Protein 7AWV (pdb70)

Secondary structure (DSSP, 8-state):
--EEEEEE----GGG-SHHHHHHHHHHHHHHHSTT-EEEEEETTTSPPPPP-TTT--TTTS-GGG--HHHHHHHHHHHHHHHHHHH-SEEEEEEE-BTTB--HHHHHHHHHH--BTTTB-TTT--BSS-S-EEEEEEE-SS--STTSTTTT--SSTTHHHHHHTTTT--EEEEEE--TTGGGSTT-GGGHHHHHHHHHHHHHHHHHTT--/-EEEEE---SGGG-SHHHHHHHHHHHHHHHSTT--EEEEETTTSPPPPP-TTT--STTS-TTS--HHHHHHHHHHHHHHHHHHH-SEEEEEEE-BTTB--HHHHHHHHHH--BTTTB-TTT--BSS-S-EEEEEEE-SS--STTSTTTT---STTTHHHHHGGGT---EEEEE--TTGGGSTT-GGGHHHHHHHHHHHHHHHH--

Foldseek 3Di:
DAEEEQEEADLCVVLDLLVVLSVLLVVLSCVLVVVYDYDYYYCNVPFDDAQDPLQPPLQVDDPVPHDPNVNVLLVVLQVLLVSLQPHQEYEYEFEQDQLATPPSVVRSLVSPPHDPRLAPVPVLAAPRANHAAEYEYEYQADQDPPDPNPPSRHHPVVVCVSSVSNNHHYDYLYQYNSNLVVDPPSVVCVVVNVVSSVVSSVVSNCPSHD/DEEQEAQDLCPPLDLQNVLSVLLVVLCCVVPPPDDYDYHYCNVPFDDAQDPLQPPLQVDDPVPHHPNVVVLLVVLQVLLVSLQPAQEYEYEFEQDQLATPPSVVRSLRSPQHDPRLAPVPVLHAPNANHHAEYEYEELADQDPPDPNPPSRHHVVPVCVSCVSNNDHYDYLYQYNCNQVVDPPSVVCVVVNVVSSVVSSVVSNVD

Radius of gyration: 21.66 Å; Cα contacts (8 Å, |Δi|>4): 838; chains: 2; bounding box: 55×54×45 Å

Solvent-accessible surface area: 18657 Å² total; per-residue (Å²): 179,28,23,0,0,15,0,3,0,3,22,26,17,151,75,8,30,2,76,62,2,0,55,89,0,2,56,40,0,90,86,42,48,113,122,15,74,50,43,104,37,29,1,0,48,74,32,19,84,12,35,36,40,38,13,3,88,9,28,112,36,80,77,110,127,46,111,108,76,3,53,58,9,35,56,32,8,85,81,0,2,67,19,0,118,96,2,60,5,1,0,0,0,2,7,24,48,32,24,0,10,5,4,5,0,2,0,1,0,21,6,0,31,2,34,43,46,0,2,50,45,166,104,129,43,74,74,0,22,248,63,34,1,0,0,1,4,11,31,12,17,14,15,18,129,78,46,126,84,97,51,47,14,14,2,42,61,3,0,45,40,3,0,50,77,0,19,4,137,19,87,56,22,41,1,37,16,33,96,3,84,116,43,121,54,37,115,142,44,34,86,102,9,144,94,17,89,39,40,3,37,122,40,0,69,118,57,62,107,186,50,0,0,17,0,3,0,3,24,30,14,154,77,10,33,2,79,63,1,0,53,94,6,17,60,39,17,114,71,66,89,102,160,28,98,64,41,109,42,30,1,0,45,76,32,20,87,11,35,38,39,31,13,3,73,10,25,110,34,79,77,102,132,44,104,113,84,1,53,60,8,33,55,42,8,79,91,0,0,69,16,0,107,105,4,85,8,1,4,1,0,2,7,25,47,37,40,1,10,7,4,5,0,1,0,5,0,20,7,0,30,3,35,43,23,0,11,46,44,163,102,166,45,74,80,0,22,250,63,55,6,2,0,0,3,11,31,18,20,14,17,17,131,73,48,124,90,100,50,43,11,11,2,44,59,3,0,46,41,3,0,47,85,0,24,6,146,18,94,56,19,44,1,31,8,31,98,1,76,117,48,112,56,77,103,129,38,46,85,87,9,158,100,12,80,57,29,4,36,146,35,3,74,128,126

Sequence (415 aa):
MAHLLHIDSSISGPASVSRPLTARAAANWKAAHPDGTVTYRDLGASPLPHINTASALAGVTPAAERRPEQSAAWAVSELVVEEVREATTIILGLPLYNYGPPSSVKAWVDYLIAPGLSLDAHTRAPLLGRRELLVLATRGGGFGPGTPREGWDHAQPWLPHGLAMTGLEPEEFITTELTLAPVTPGMEHLVPLAKESRAAAERAIDQRWVTHLLHIDSSISGPASVSRPLTARAAANWKAAHPDGTVTYRDLGASPLPHINTASALAGVTPAAERRPEQSAAWAVSELVVEEVREATTIILGLPLYNYGPPSSVKAWVDYLIAPGLSLDAHTRAPLLGRRELLVLATRGGGFGPGTPREGWDHAQPWLPHGLAMTGLEPEFITTELTLAPVTPGMEHLVPLAKESRAAAERAIDQR

InterPro domains:
  IPR003680 Flavodoxin-like fold [PF02525] (3-170)
  IPR023048 NADH:quinone oxidoreductase, FMN-dependent [MF_01216] (2-213)
  IPR029039 Flavoprotein-like superfamily [G3DSA:3.40.50.360] (2-206)
  IPR029039 Flavoprotein-like superfamily [SSF52218] (1-170)
  IPR050104 FMN-dependent NADH:quinone oxidoreductase, azoreductase type 1 [PTHR43741] (1-178)

Structure (mmCIF, N/CA/C/O backbone):
data_7AWV
#
_entry.id   7AWV
#
_cell.length_a   140.652
_cell.length_b   140.652
_cell.length_c   40.568
_cell.angle_alpha   90.000
_cell.angle_beta   90.000
_cell.angle_gamma   120.000
#
_symmetry.space_group_name_H-M   'P 62'
#
loop_
_entity.id
_entity.type
_entity.pdbx_description
1 polymer 'FMN-dependent NADH-azoreductase'
2 non-polymer 'FLAVIN MONONUCLEOTIDE'
3 non-polymer 'ISOPROPYL ALCOHOL'
4 non-polymer DI(HYDROXYETHYL)ETHER
5 water water
#
loop_
_atom_site.group_PDB
_atom_site.id
_atom_site.type_symbol
_atom_site.label_atom_id
_atom_site.label_alt_id
_atom_site.label_comp_id
_atom_site.label_asym_id
_atom_site.label_entity_id
_atom_site.label_seq_id
_atom_site.pdbx_PDB_ins_code
_atom_site.Cartn_x
_atom_site.Cartn_y
_atom_site.Cartn_z
_atom_site.occupancy
_atom_site.B_iso_or_equiv
_atom_site.auth_seq_id
_atom_site.auth_comp_id
_atom_site.auth_asym_id
_atom_site.auth_atom_id
_atom_site.pdbx_PDB_model_num
ATOM 1 N N . MET A 1 1 ? -60.942 -47.557 1.059 1.000 72.340 1 MET A N 1
ATOM 2 C CA . MET A 1 1 ? -60.673 -49.031 1.302 1.000 73.873 1 MET A CA 1
ATOM 3 C C . MET A 1 1 ? -59.146 -49.266 1.330 1.000 64.906 1 MET A C 1
ATOM 4 O O . MET A 1 1 ? -58.408 -48.513 0.645 1.000 63.680 1 MET A O 1
ATOM 20 N N . ALA A 1 2 ? -58.694 -50.241 2.132 1.000 57.665 2 ALA A N 1
ATOM 21 C CA . ALA A 1 2 ? -57.273 -50.486 2.481 1.000 51.288 2 ALA A CA 1
ATOM 22 C C . ALA A 1 2 ? -56.480 -50.799 1.212 1.000 46.997 2 ALA A C 1
ATOM 23 O O . ALA A 1 2 ? -56.908 -51.666 0.421 1.000 44.842 2 ALA A O 1
ATOM 30 N N . HIS A 1 3 ? -55.405 -50.042 0.975 1.000 43.130 3 HIS A N 1
ATOM 31 C CA . HIS A 1 3 ? -54.590 -50.194 -0.251 1.000 40.433 3 HIS A CA 1
ATOM 32 C C . HIS A 1 3 ? -53.150 -49.802 0.054 1.000 39.002 3 HIS A C 1
ATOM 33 O O . HIS A 1 3 ? -52.914 -48.758 0.690 1.000 35.636 3 HIS A O 1
ATOM 48 N N . LEU A 1 4 ? -52.231 -50.648 -0.412 1.000 38.016 4 LEU A N 1
ATOM 49 C CA . LEU A 1 4 ? -50.783 -50.517 -0.152 1.000 36.351 4 LEU A CA 1
ATOM 50 C C . LEU A 1 4 ? -50.099 -50.081 -1.437 1.000 34.952 4 LEU A C 1
ATOM 51 O O . LEU A 1 4 ? -50.316 -50.723 -2.492 1.000 36.123 4 LEU A O 1
ATOM 67 N N . LEU A 1 5 ? -49.336 -49.010 -1.334 1.000 34.768 5 LEU A N 1
ATOM 68 C CA . LEU A 1 5 ? -48.310 -48.657 -2.346 1.000 35.434 5 LEU A CA 1
ATOM 69 C C . LEU A 1 5 ? -46.957 -49.115 -1.788 1.000 33.480 5 LEU A C 1
ATOM 70 O O . LEU A 1 5 ? -46.546 -48.584 -0.745 1.000 32.395 5 LEU A O 1
ATOM 86 N N . HIS A 1 6 ? -46.339 -50.105 -2.436 1.000 32.696 6 HIS A N 1
ATOM 87 C CA . HIS A 1 6 ? -45.029 -50.687 -2.046 1.000 31.394 6 HIS A CA 1
ATOM 88 C C . HIS A 1 6 ? -44.030 -50.161 -3.064 1.000 30.574 6 HIS A C 1
ATOM 89 O O . HIS A 1 6 ? -44.172 -50.495 -4.260 1.000 29.932 6 HIS A O 1
ATOM 104 N N . ILE A 1 7 ? -43.099 -49.324 -2.599 1.000 29.386 7 ILE A N 1
ATOM 105 C CA . ILE A 1 7 ? -42.069 -48.719 -3.490 1.000 30.666 7 ILE A CA 1
ATOM 106 C C . ILE A 1 7 ? -40.676 -49.188 -3.070 1.000 29.134 7 ILE A C 1
ATOM 107 O O . ILE A 1 7 ? -40.269 -48.993 -1.955 1.000 28.839 7 ILE A O 1
ATOM 123 N N . ASP A 1 8 ? -39.930 -49.706 -4.013 1.000 29.255 8 ASP A N 1
ATOM 124 C CA . ASP A 1 8 ? -38.517 -50.053 -3.783 1.000 30.227 8 ASP A CA 1
ATOM 125 C C . ASP A 1 8 ? -37.693 -49.004 -4.542 1.000 29.522 8 ASP A C 1
ATOM 126 O O . ASP A 1 8 ? -38.109 -48.612 -5.649 1.000 31.265 8 ASP A O 1
ATOM 135 N N . SER A 1 9 ? -36.550 -48.626 -4.001 1.000 28.414 9 SER A N 1
ATOM 136 C CA . SER A 1 9 ? -35.554 -47.802 -4.738 1.000 29.185 9 SER A CA 1
ATOM 137 C C . SER A 1 9 ? -34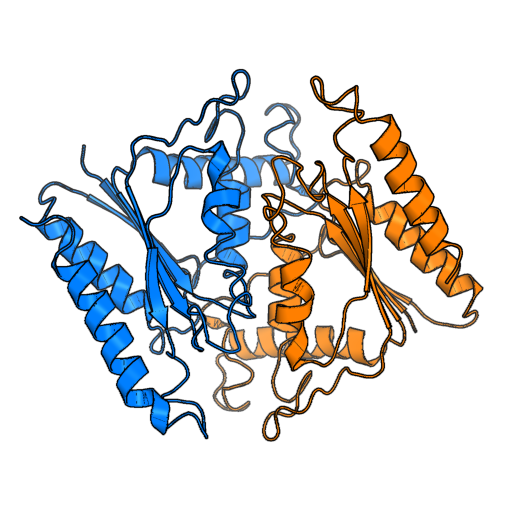.134 -48.365 -4.663 1.000 28.592 9 SER A C 1
ATOM 138 O O . SER A 1 9 ? -33.292 -47.733 -5.258 1.000 31.670 9 SER A O 1
ATOM 146 N N . SER A 1 10 ? -33.882 -49.541 -4.071 1.000 28.779 10 SER A N 1
ATOM 147 C CA . SER A 1 10 ? -32.522 -50.152 -4.021 1.000 28.429 10 SER A CA 1
ATOM 148 C C . SER A 1 10 ? -32.030 -50.447 -5.431 1.000 29.326 10 SER A C 1
ATOM 149 O O . SER A 1 10 ? -32.859 -50.850 -6.239 1.000 27.804 10 SER A O 1
ATOM 157 N N . ILE A 1 11 ? -30.749 -50.195 -5.706 1.000 29.109 11 ILE A N 1
ATOM 158 C CA . ILE A 1 11 ? -30.069 -50.621 -6.956 1.000 30.921 11 ILE A CA 1
ATOM 159 C C . ILE A 1 11 ? -29.110 -51.801 -6.664 1.000 31.904 11 ILE A C 1
ATOM 160 O O . ILE A 1 11 ? -28.350 -52.176 -7.569 1.000 33.234 11 ILE A O 1
ATOM 176 N N . SER A 1 12 ? -29.118 -52.363 -5.453 1.000 32.544 12 SER A N 1
ATOM 177 C CA . SER A 1 12 ? -28.223 -53.469 -5.002 1.000 32.455 12 SER A CA 1
ATOM 178 C C . SER A 1 12 ? -28.660 -54.867 -5.484 1.000 32.144 12 SER A C 1
ATOM 179 O O . SER A 1 12 ? -27.863 -55.820 -5.304 1.000 32.190 12 SER A O 1
ATOM 187 N N . GLY A 1 13 ? -29.844 -55.056 -6.064 1.000 32.340 13 GLY A N 1
ATOM 188 C CA . GLY A 1 13 ? -30.284 -56.407 -6.494 1.000 32.746 13 GLY A CA 1
ATOM 189 C C . GLY A 1 13 ? -30.288 -57.414 -5.340 1.000 34.578 13 GLY A C 1
ATOM 190 O O . GLY A 1 13 ? -30.783 -57.061 -4.254 1.000 34.437 13 GLY A O 1
ATOM 194 N N . PRO A 1 14 ? -29.700 -58.650 -5.494 1.000 37.109 14 PRO A N 1
ATOM 195 C CA . PRO A 1 14 ? -29.620 -59.628 -4.411 1.000 36.233 14 PRO A CA 1
ATOM 196 C C . PRO A 1 14 ? -28.907 -59.171 -3.133 1.000 35.848 14 PRO A C 1
ATOM 197 O O . PRO A 1 14 ? -29.200 -59.726 -2.105 1.000 35.158 14 PRO A O 1
ATOM 208 N N . ALA A 1 15 ? -28.001 -58.182 -3.213 1.000 37.201 15 ALA A N 1
ATOM 209 C CA . ALA A 1 15 ? -27.310 -57.627 -2.024 1.000 36.995 15 ALA A CA 1
ATOM 210 C C . ALA A 1 15 ? -28.181 -56.607 -1.284 1.000 34.409 15 ALA A C 1
ATOM 211 O O . ALA A 1 15 ? -27.735 -56.191 -0.187 1.000 33.004 15 ALA A O 1
ATOM 218 N N . SER A 1 16 ? -29.381 -56.243 -1.774 1.000 34.173 16 SER A N 1
ATOM 219 C CA . SER A 1 16 ? -30.199 -55.174 -1.126 1.000 32.213 16 SER A CA 1
ATOM 220 C C . SER A 1 16 ? -30.583 -55.565 0.305 1.000 31.312 16 SER A C 1
ATOM 221 O O . SER A 1 16 ? -31.043 -56.708 0.498 1.000 30.300 16 SER A O 1
ATOM 229 N N . VAL A 1 17 ? -30.405 -54.648 1.256 1.000 28.919 17 VAL A N 1
ATOM 230 C CA . VAL A 1 17 ? -30.963 -54.761 2.643 1.000 28.555 17 VAL A CA 1
ATOM 231 C C . VAL A 1 17 ? -32.403 -54.217 2.655 1.000 27.939 17 VAL A C 1
ATOM 232 O O . VAL A 1 17 ? -33.233 -54.749 3.400 1.000 29.715 17 VAL A O 1
ATOM 245 N N . SER A 1 18 ? -32.739 -53.210 1.856 1.000 28.751 18 SER A N 1
ATOM 246 C CA . SER A 1 18 ? -34.066 -52.524 1.950 1.000 27.871 18 SER A CA 1
ATOM 247 C C . SER A 1 18 ? -35.114 -53.394 1.273 1.000 28.782 18 SER A C 1
ATOM 248 O O . SER A 1 18 ? -36.257 -53.328 1.746 1.000 30.274 18 SER A O 1
ATOM 256 N N . ARG A 1 19 ? -34.786 -54.126 0.203 1.000 28.327 19 ARG A N 1
ATOM 257 C CA . ARG A 1 19 ? -35.813 -54.913 -0.547 1.000 30.772 19 ARG A CA 1
ATOM 258 C C . ARG A 1 19 ? -36.445 -55.983 0.345 1.000 32.374 19 ARG A C 1
ATOM 259 O O . ARG A 1 19 ? -37.677 -56.030 0.421 1.000 34.880 19 ARG A O 1
ATOM 280 N N . PRO A 1 20 ? -35.667 -56.840 1.059 1.000 35.607 20 PRO A N 1
ATOM 281 C CA . PRO A 1 20 ? -36.253 -57.799 1.997 1.000 34.681 20 PRO A CA 1
ATOM 282 C C . PRO A 1 20 ? -37.096 -57.121 3.085 1.000 33.534 20 PRO A C 1
ATOM 283 O O . PRO A 1 20 ? -38.068 -57.738 3.491 1.000 31.846 20 PRO A O 1
ATOM 294 N N . LEU A 1 21 ? -36.693 -55.939 3.548 1.000 32.052 21 LEU A N 1
ATOM 295 C CA . LEU A 1 21 ? -37.402 -55.245 4.651 1.000 32.629 21 LEU A CA 1
ATOM 296 C C . LEU A 1 21 ? -38.764 -54.741 4.136 1.000 32.554 21 LEU A C 1
ATOM 297 O O . LEU A 1 21 ? -39.766 -54.901 4.875 1.000 33.082 21 LEU A O 1
ATOM 313 N N . THR A 1 22 ? -38.844 -54.229 2.911 1.000 31.191 22 THR A N 1
ATOM 314 C CA . THR A 1 22 ? -40.109 -53.699 2.359 1.000 32.780 22 THR A CA 1
ATOM 315 C C . THR A 1 22 ? -41.001 -54.888 1.974 1.000 34.612 22 THR A C 1
ATOM 316 O O . THR A 1 22 ? -42.205 -54.744 2.210 1.000 35.025 22 THR A O 1
ATOM 327 N N . ALA A 1 23 ? -40.444 -56.019 1.455 1.000 34.438 23 ALA A N 1
ATOM 328 C CA . ALA A 1 23 ? -41.231 -57.242 1.185 1.000 32.985 23 ALA A CA 1
ATOM 329 C C . ALA A 1 23 ? -41.804 -57.761 2.519 1.000 31.624 23 ALA A C 1
ATOM 330 O O . ALA A 1 23 ? -42.965 -58.139 2.574 1.000 30.256 23 ALA A O 1
ATOM 337 N N . ARG A 1 24 ? -41.025 -57.713 3.582 1.000 30.888 24 ARG A N 1
ATOM 338 C CA . ARG A 1 24 ? -41.486 -58.191 4.908 1.000 31.414 24 ARG A CA 1
ATOM 339 C C . ARG A 1 24 ? -42.654 -57.318 5.336 1.000 30.998 24 ARG A C 1
ATOM 340 O O . ARG A 1 24 ? -43.693 -57.876 5.669 1.000 33.234 24 ARG A O 1
ATOM 361 N N . ALA A 1 25 ? -42.477 -55.997 5.300 1.000 31.475 25 ALA A N 1
ATOM 362 C CA . ALA A 1 25 ? -43.499 -55.002 5.710 1.000 31.050 25 ALA A CA 1
ATOM 363 C C . ALA A 1 25 ? -44.765 -55.181 4.883 1.000 30.106 25 ALA A C 1
ATOM 364 O O . ALA A 1 25 ? -45.843 -55.173 5.462 1.000 31.868 25 ALA A O 1
ATOM 371 N N . ALA A 1 26 ? -44.627 -55.355 3.584 1.000 29.192 26 ALA A N 1
ATOM 372 C CA . ALA A 1 26 ? -45.763 -55.505 2.660 1.000 30.094 26 ALA A CA 1
ATOM 373 C C . ALA A 1 26 ? -46.540 -56.780 3.032 1.000 31.851 26 ALA A C 1
ATOM 374 O O . ALA A 1 26 ? -47.764 -56.678 3.082 1.000 31.451 26 ALA A O 1
ATOM 381 N N . ALA A 1 27 ? -45.868 -57.913 3.303 1.000 31.200 27 ALA A N 1
ATOM 382 C CA . ALA A 1 27 ? -46.561 -59.179 3.666 1.000 33.187 27 ALA A CA 1
ATOM 383 C C . ALA A 1 27 ? -47.185 -59.022 5.057 1.000 34.166 27 ALA A C 1
ATOM 384 O O . ALA A 1 27 ? -48.375 -59.403 5.180 1.000 35.342 27 ALA A O 1
ATOM 391 N N . ASN A 1 28 ? -46.494 -58.386 6.014 1.000 34.347 28 ASN A N 1
ATOM 392 C CA . ASN A 1 28 ? -47.080 -58.061 7.345 1.000 36.088 28 ASN A CA 1
ATOM 393 C C . ASN A 1 28 ? -48.330 -57.181 7.188 1.000 37.821 28 ASN A C 1
ATOM 394 O O . ASN A 1 28 ? -49.367 -57.472 7.904 1.000 38.068 28 ASN A O 1
ATOM 405 N N . TRP A 1 29 ? -48.278 -56.213 6.267 1.000 36.234 29 TRP A N 1
ATOM 406 C CA . TRP A 1 29 ? -49.422 -55.314 5.998 1.000 37.239 29 TRP A CA 1
ATOM 407 C C . TRP A 1 29 ? -50.564 -56.144 5.408 1.000 38.530 29 TRP A C 1
ATOM 408 O O . TRP A 1 29 ? -51.673 -55.989 5.928 1.000 40.980 29 TRP A O 1
ATOM 429 N N . LYS A 1 30 ? -50.305 -56.971 4.387 1.000 38.627 30 LYS A N 1
ATOM 430 C CA . LYS A 1 30 ? -51.359 -57.761 3.695 1.000 41.954 30 LYS A CA 1
ATOM 431 C C . LYS A 1 30 ? -52.072 -58.639 4.733 1.000 42.448 30 LYS A C 1
ATOM 432 O O . LYS A 1 30 ? -53.330 -58.663 4.719 1.000 44.563 30 LYS A O 1
ATOM 451 N N . ALA A 1 31 ? -51.339 -59.202 5.688 1.000 41.147 31 ALA A N 1
ATOM 452 C CA . ALA A 1 31 ? -51.923 -60.046 6.767 1.000 41.985 31 ALA A CA 1
ATOM 453 C C . ALA A 1 31 ? -52.780 -59.224 7.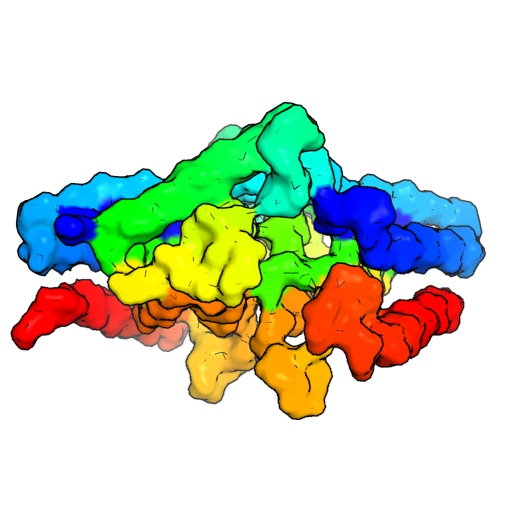749 1.000 42.809 31 ALA A C 1
ATOM 454 O O . ALA A 1 31 ? -53.744 -59.770 8.296 1.000 42.562 31 ALA A O 1
ATOM 461 N N . ALA A 1 32 ? -52.388 -57.986 8.057 1.000 42.808 32 ALA A N 1
ATOM 462 C CA . ALA A 1 32 ? -53.178 -57.085 8.925 1.000 43.669 32 ALA A CA 1
ATOM 463 C C . ALA A 1 32 ? -54.332 -56.436 8.141 1.000 43.795 32 ALA A C 1
ATOM 464 O O . ALA A 1 32 ? -55.183 -55.896 8.787 1.000 49.064 32 ALA A O 1
ATOM 471 N N . HIS A 1 33 ? -54.330 -56.448 6.814 1.000 43.208 33 HIS A N 1
ATOM 472 C CA . HIS A 1 33 ? -55.354 -55.826 5.928 1.000 43.502 33 HIS A CA 1
ATOM 473 C C . HIS A 1 33 ? -55.752 -56.866 4.874 1.000 44.247 33 HIS A C 1
ATOM 474 O O . HIS A 1 33 ? -55.345 -56.785 3.712 1.000 40.975 33 HIS A O 1
ATOM 489 N N . PRO A 1 34 ? -56.520 -57.907 5.273 1.000 47.738 34 PRO A N 1
ATOM 490 C CA . PRO A 1 34 ? -56.751 -59.072 4.415 1.000 49.619 34 PRO A CA 1
ATOM 491 C C . PRO A 1 34 ? -57.612 -58.809 3.164 1.000 49.693 34 PRO A C 1
ATOM 492 O O . PRO A 1 34 ? -57.472 -59.542 2.225 1.000 50.315 34 PRO A O 1
ATOM 503 N N . ASP A 1 35 ? -58.397 -57.746 3.091 1.000 49.147 35 ASP A N 1
ATOM 504 C CA . ASP A 1 35 ? -59.029 -57.405 1.784 1.000 51.842 35 ASP A CA 1
ATOM 505 C C . ASP A 1 35 ? -58.192 -56.410 0.997 1.000 51.734 35 ASP A C 1
ATOM 506 O O . ASP A 1 35 ? -58.604 -56.090 -0.134 1.000 54.454 35 ASP A O 1
ATOM 515 N N . GLY A 1 36 ? -57.028 -56.013 1.519 1.000 48.626 36 GLY A N 1
ATOM 516 C CA . GLY A 1 36 ? -56.177 -54.987 0.924 1.000 46.717 36 GLY A CA 1
ATOM 517 C C . GLY A 1 36 ? -55.528 -55.503 -0.333 1.000 46.067 36 GLY A C 1
ATOM 518 O O . GLY A 1 36 ? -55.029 -56.647 -0.306 1.000 45.855 36 GLY A O 1
ATOM 522 N N . THR A 1 37 ? -55.559 -54.693 -1.393 1.000 44.418 37 THR A N 1
ATOM 523 C CA . THR A 1 37 ? -54.813 -54.924 -2.644 1.000 43.337 37 THR A CA 1
ATOM 524 C C . THR A 1 37 ? -53.512 -54.134 -2.553 1.000 41.335 37 THR A C 1
ATOM 525 O O . THR A 1 37 ? -53.359 -53.317 -1.600 1.000 40.482 37 THR A O 1
ATOM 536 N N . VAL A 1 38 ? -52.606 -54.364 -3.501 1.000 39.161 38 VAL A N 1
ATOM 537 C CA . VAL A 1 38 ? -51.232 -53.798 -3.480 1.000 37.112 38 VAL A CA 1
ATOM 538 C C . VAL A 1 38 ? -50.850 -53.315 -4.875 1.000 36.707 38 VAL A C 1
ATOM 539 O O . VAL A 1 38 ? -51.044 -54.082 -5.825 1.000 39.517 38 VAL A O 1
ATOM 552 N N . THR A 1 39 ? -50.266 -52.122 -4.961 1.000 33.839 39 THR A N 1
ATOM 553 C CA . THR A 1 39 ? -49.589 -51.633 -6.175 1.000 34.436 39 THR A CA 1
ATOM 554 C C . THR A 1 39 ? -48.094 -51.644 -5.869 1.000 34.307 39 THR A C 1
ATOM 555 O O . THR A 1 39 ? -47.707 -51.214 -4.762 1.000 34.353 39 THR A O 1
ATOM 566 N N . TYR A 1 40 ? -47.276 -52.112 -6.796 1.000 34.808 40 TYR A N 1
ATOM 567 C CA . TYR A 1 40 ? -45.798 -52.203 -6.621 1.000 33.222 40 TYR A CA 1
ATOM 568 C C . TYR A 1 40 ? -45.107 -51.243 -7.595 1.000 33.585 40 TYR A C 1
ATOM 569 O O . TYR A 1 40 ? -45.499 -51.194 -8.750 1.000 35.933 40 TYR A O 1
ATOM 587 N N . ARG A 1 41 ? -44.103 -50.518 -7.115 1.000 32.286 41 ARG A N 1
ATOM 588 C CA . ARG A 1 41 ? -43.227 -49.653 -7.938 1.000 33.701 41 ARG A CA 1
ATOM 589 C C . ARG A 1 41 ? -41.775 -49.915 -7.535 1.000 32.217 41 ARG A C 1
ATOM 590 O O . ARG A 1 41 ? -41.453 -49.843 -6.332 1.000 30.990 41 ARG A O 1
ATOM 611 N N . ASP A 1 42 ? -40.927 -50.213 -8.518 1.000 33.358 42 ASP A N 1
ATOM 612 C CA . ASP A 1 42 ? -39.464 -50.435 -8.326 1.000 32.116 42 ASP A CA 1
ATOM 613 C C . ASP A 1 42 ? -38.757 -49.318 -9.066 1.000 32.242 42 ASP A C 1
ATOM 614 O O . ASP A 1 42 ? -38.568 -49.449 -10.285 1.000 33.367 42 ASP A O 1
ATOM 623 N N . LEU A 1 43 ? -38.481 -48.215 -8.361 1.000 32.090 43 LEU A N 1
ATOM 624 C CA . LEU A 1 43 ? -37.669 -47.082 -8.888 1.000 32.315 43 LEU A CA 1
ATOM 625 C C . LEU A 1 43 ? -36.187 -47.482 -9.086 1.000 31.548 43 LEU A C 1
ATOM 626 O O . LEU A 1 43 ? -35.519 -46.849 -9.922 1.000 31.885 43 LEU A O 1
ATOM 642 N N . GLY A 1 44 ? -35.717 -48.489 -8.373 1.000 29.705 44 GLY A N 1
ATOM 643 C CA . GLY A 1 44 ? -34.401 -49.144 -8.555 1.000 32.630 44 GLY A CA 1
ATOM 644 C C . GLY A 1 44 ? -34.213 -49.684 -9.950 1.000 33.165 44 GLY A C 1
ATOM 645 O O . GLY A 1 44 ? -33.346 -49.184 -10.669 1.000 34.524 44 GLY A O 1
ATOM 649 N N . ALA A 1 45 ? -35.104 -50.568 -10.368 1.000 33.380 45 ALA A N 1
ATOM 650 C CA . ALA A 1 45 ? -35.054 -51.240 -11.683 1.000 34.465 45 ALA A CA 1
ATOM 651 C C . ALA A 1 45 ? -35.495 -50.280 -12.764 1.000 36.041 45 ALA A C 1
ATOM 652 O O . ALA A 1 45 ? -34.963 -50.352 -13.872 1.000 35.854 45 ALA A O 1
ATOM 659 N N . SER A 1 46 ? -36.558 -49.524 -12.487 1.000 36.805 46 SER A N 1
ATOM 660 C CA . SER A 1 46 ? -37.299 -48.775 -13.523 1.000 37.884 46 SER A CA 1
ATOM 661 C C . SER A 1 46 ? -37.492 -47.349 -13.054 1.000 37.995 46 SER A C 1
ATOM 662 O O . SER A 1 46 ? -38.638 -46.917 -12.946 1.000 41.575 46 SER A O 1
ATOM 670 N N . PRO A 1 47 ? -36.398 -46.568 -12.808 1.000 37.527 47 PRO A N 1
ATOM 671 C CA . PRO A 1 47 ? -36.521 -45.192 -12.342 1.000 36.818 47 PRO A CA 1
ATOM 672 C C . PRO A 1 47 ? -37.322 -44.360 -13.346 1.000 37.039 47 PRO A C 1
ATOM 673 O O . PRO A 1 47 ? -37.168 -44.569 -14.552 1.000 37.938 47 PRO A O 1
ATOM 684 N N . LEU A 1 48 ? -38.054 -43.391 -12.824 1.000 37.464 48 LEU A N 1
ATOM 685 C CA . LEU A 1 48 ? -38.711 -42.349 -13.637 1.000 40.205 48 LEU A CA 1
ATOM 686 C C . LEU A 1 48 ? -37.621 -41.375 -14.072 1.000 42.848 48 LEU A C 1
ATOM 687 O O . LEU A 1 48 ? -36.744 -41.038 -13.274 1.000 42.948 48 LEU A O 1
ATOM 703 N N . PRO A 1 49 ? -37.665 -40.912 -15.342 1.000 46.474 49 PRO A N 1
ATOM 704 C CA . PRO A 1 49 ? -36.620 -40.066 -15.906 1.000 47.508 49 PRO A CA 1
ATOM 705 C C . PRO A 1 49 ? -36.569 -38.709 -15.207 1.000 47.006 49 PRO A C 1
ATOM 706 O O . PRO A 1 49 ? -37.572 -38.266 -14.673 1.000 47.293 49 PRO A O 1
ATOM 717 N N . HIS A 1 50 ? -35.377 -38.122 -15.200 1.000 47.439 50 HIS A N 1
ATOM 718 C CA . HIS A 1 50 ? -35.137 -36.763 -14.653 1.000 48.003 50 HIS A CA 1
ATOM 719 C C . HIS A 1 50 ? -36.106 -35.793 -15.330 1.000 47.482 50 HIS A C 1
ATOM 720 O O . HIS A 1 50 ? -36.317 -35.922 -16.576 1.000 45.959 50 HIS A O 1
ATOM 735 N N . ILE A 1 51 ? -36.712 -34.896 -14.555 1.000 46.678 51 ILE A N 1
ATOM 736 C CA . ILE A 1 51 ? -37.400 -33.730 -15.169 1.000 50.272 51 ILE A CA 1
ATOM 737 C C . ILE A 1 51 ? -36.300 -32.869 -15.794 1.000 51.797 51 ILE A C 1
ATOM 738 O O . ILE A 1 51 ? -35.346 -32.552 -15.056 1.000 50.839 51 ILE A O 1
ATOM 754 N N . ASN A 1 52 ? -36.446 -32.530 -17.084 1.000 53.618 52 ASN A N 1
ATOM 755 C CA . ASN A 1 52 ? -35.460 -31.736 -17.873 1.000 54.602 52 ASN A CA 1
ATOM 756 C C . ASN A 1 52 ? -36.041 -30.359 -18.251 1.000 56.395 52 ASN A C 1
ATOM 757 O O . ASN A 1 52 ? -37.224 -30.104 -17.987 1.000 55.500 52 ASN A O 1
ATOM 768 N N . THR A 1 53 ? -35.243 -29.502 -18.890 1.000 58.186 53 THR A N 1
ATOM 769 C CA . THR A 1 53 ? -35.665 -28.128 -19.256 1.000 59.030 53 THR A CA 1
ATOM 770 C C . THR A 1 53 ? -36.919 -28.188 -20.138 1.000 60.047 53 THR A C 1
ATOM 771 O O . THR A 1 53 ? -37.874 -27.439 -19.847 1.000 60.686 53 THR A O 1
ATOM 782 N N . ALA A 1 54 ? -36.926 -29.060 -21.145 1.000 60.455 54 ALA A N 1
ATOM 783 C CA . ALA A 1 54 ? -38.062 -29.226 -22.080 1.000 62.909 54 ALA A CA 1
ATOM 784 C C . ALA A 1 54 ? -39.345 -29.644 -21.341 1.000 62.100 54 ALA A C 1
ATOM 785 O O . ALA A 1 54 ? -40.389 -29.238 -21.823 1.000 64.320 54 ALA A O 1
ATOM 792 N N . SER A 1 55 ? -39.287 -30.429 -20.258 1.000 59.779 55 SER A N 1
ATOM 793 C CA . SER A 1 55 ? -40.462 -31.111 -19.647 1.000 58.737 55 SER A CA 1
ATOM 794 C C . SER A 1 55 ? -40.888 -30.477 -18.309 1.000 57.809 55 SER A C 1
ATOM 795 O O . SER A 1 55 ? -41.993 -30.866 -17.761 1.000 57.409 55 SER A O 1
ATOM 803 N N . ALA A 1 56 ? -40.093 -29.555 -17.771 1.000 57.628 56 ALA A N 1
ATOM 804 C CA . ALA A 1 56 ? -40.347 -28.926 -16.453 1.000 57.193 56 ALA A CA 1
ATOM 805 C C . ALA A 1 56 ? -41.507 -27.927 -16.529 1.000 58.237 56 ALA A C 1
ATOM 806 O O . ALA A 1 56 ? -41.927 -27.575 -17.638 1.000 58.605 56 ALA A O 1
ATOM 813 N N . LEU A 1 57 ? -41.987 -27.492 -15.360 1.000 58.842 57 LEU A N 1
ATOM 814 C CA . LEU A 1 57 ? -43.022 -26.446 -15.165 1.000 61.103 57 LEU A CA 1
ATOM 815 C C . LEU A 1 57 ? -44.346 -26.805 -15.896 1.000 61.567 57 LEU A C 1
ATOM 816 O O . LEU A 1 57 ? -44.964 -25.949 -16.561 1.000 62.564 57 LEU A O 1
ATOM 832 N N . ALA A 1 58 ? -44.751 -28.062 -15.845 1.000 59.196 58 ALA A N 1
ATOM 833 C CA . ALA A 1 58 ? -46.012 -28.523 -16.458 1.000 59.488 58 ALA A CA 1
ATOM 834 C C . ALA A 1 58 ? -47.178 -27.963 -15.632 1.000 61.616 58 ALA A C 1
ATOM 835 O O . ALA A 1 58 ? -48.159 -27.535 -16.237 1.000 61.726 58 ALA A O 1
ATOM 842 N N . GLY A 1 59 ? -47.019 -27.950 -14.304 1.000 62.408 59 GLY A N 1
ATOM 843 C CA . GLY A 1 59 ? -48.025 -27.563 -13.306 1.000 63.595 59 GLY A CA 1
ATOM 844 C C . GLY A 1 59 ? -48.443 -26.123 -13.411 1.000 67.851 59 GLY A C 1
ATOM 845 O O . GLY A 1 59 ? -49.563 -25.835 -12.968 1.000 73.165 59 GLY A O 1
ATOM 849 N N . VAL A 1 60 ? -47.602 -25.236 -13.956 1.000 68.701 60 VAL A N 1
ATOM 850 C CA . VAL A 1 60 ? -47.924 -23.780 -14.092 1.000 69.572 60 VAL A CA 1
ATOM 851 C C . VAL A 1 60 ? -48.416 -23.455 -15.509 1.000 69.464 60 VAL A C 1
ATOM 852 O O . VAL A 1 60 ? -49.082 -22.415 -15.648 1.000 74.861 60 VAL A O 1
ATOM 865 N N . THR A 1 61 ? -48.103 -24.263 -16.520 1.000 67.163 61 THR A N 1
ATOM 866 C CA . THR A 1 61 ? -48.491 -24.046 -17.942 1.000 68.237 61 THR A CA 1
ATOM 867 C C . THR A 1 61 ? -49.854 -24.710 -18.156 1.000 68.007 61 THR A C 1
ATOM 868 O O . THR A 1 61 ? -50.033 -25.890 -17.830 1.000 65.529 61 THR A O 1
ATOM 879 N N . PRO A 1 62 ? -50.901 -24.007 -18.651 1.000 68.674 62 PRO A N 1
ATOM 880 C CA . PRO A 1 62 ? -52.167 -24.680 -18.939 1.000 67.520 62 PRO A CA 1
ATOM 881 C C . PRO A 1 62 ? -51.995 -25.787 -19.986 1.000 65.293 62 PRO A C 1
ATOM 882 O O . PRO A 1 62 ? -51.164 -25.663 -20.873 1.000 64.742 62 PRO A O 1
ATOM 893 N N . ALA A 1 63 ? -52.814 -26.827 -19.848 1.000 63.808 63 ALA A N 1
ATOM 894 C CA . ALA A 1 63 ? -52.799 -28.092 -20.631 1.000 63.528 63 ALA A CA 1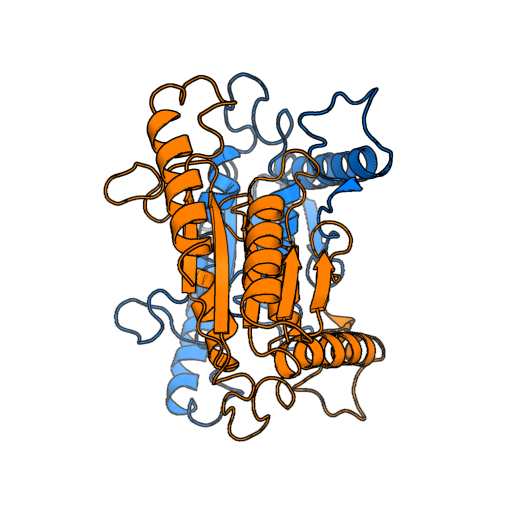
ATOM 895 C C . ALA A 1 63 ? -52.711 -27.818 -22.133 1.000 64.722 63 ALA A C 1
ATOM 896 O O . ALA A 1 63 ? -51.932 -28.469 -22.843 1.000 64.670 63 ALA A O 1
ATOM 903 N N . ALA A 1 64 ? -53.504 -26.861 -22.579 1.000 68.115 64 ALA A N 1
ATOM 904 C CA . ALA A 1 64 ? -53.680 -26.522 -24.003 1.000 71.038 64 ALA A CA 1
ATOM 905 C C . ALA A 1 64 ? -52.363 -26.000 -24.606 1.000 72.532 64 ALA A C 1
ATOM 906 O O . ALA A 1 64 ? -52.213 -26.167 -25.816 1.000 73.628 64 ALA A O 1
ATOM 913 N N . GLU A 1 65 ? -51.432 -25.446 -23.811 1.000 73.151 65 GLU A N 1
ATOM 914 C CA . GLU A 1 65 ? -50.223 -24.726 -24.322 1.000 75.477 65 GLU A CA 1
ATOM 915 C C . GLU A 1 65 ? -48.941 -25.338 -23.755 1.000 72.625 65 GLU A C 1
ATOM 916 O O . GLU A 1 65 ? -47.913 -24.687 -23.828 1.000 72.968 65 GLU A O 1
ATOM 928 N N . ARG A 1 66 ? -48.984 -26.597 -23.313 1.000 71.038 66 ARG A N 1
ATOM 929 C CA . ARG A 1 66 ? -47.787 -27.366 -22.881 1.000 66.596 66 ARG A CA 1
ATOM 930 C C . ARG A 1 66 ? -47.049 -27.892 -24.110 1.000 67.571 66 ARG A C 1
ATOM 931 O O . ARG A 1 66 ? -47.700 -28.318 -25.069 1.000 66.756 66 ARG A O 1
ATOM 952 N N . ARG A 1 67 ? -45.715 -27.942 -24.035 1.000 69.601 67 ARG A N 1
ATOM 953 C CA . ARG A 1 67 ? -44.861 -28.667 -25.013 1.000 69.189 67 ARG A CA 1
ATOM 954 C C . ARG A 1 67 ? -45.153 -30.163 -24.888 1.000 66.465 67 ARG A C 1
ATOM 955 O O . ARG A 1 67 ? -45.527 -30.620 -23.818 1.000 62.702 67 ARG A O 1
ATOM 976 N N . PRO A 1 68 ? -44.988 -30.987 -25.948 1.000 67.936 68 PRO A N 1
ATOM 977 C CA . PRO A 1 68 ? -45.155 -32.446 -25.837 1.000 67.978 68 PRO A CA 1
ATOM 978 C C . PRO A 1 68 ? -44.348 -33.187 -24.756 1.000 65.213 68 PRO A C 1
ATOM 979 O O . PRO A 1 68 ? -44.757 -34.251 -24.394 1.000 63.499 68 PRO A O 1
ATOM 990 N N . GLU A 1 69 ? -43.260 -32.603 -24.265 1.000 65.493 69 GLU A N 1
ATOM 991 C CA . GLU A 1 69 ? -42.412 -33.141 -23.171 1.000 62.943 69 GLU A CA 1
ATOM 992 C C . GLU A 1 69 ? -43.043 -32.773 -21.829 1.000 60.654 69 GLU A C 1
ATOM 993 O O . GLU A 1 69 ? -43.016 -33.620 -20.929 1.000 59.606 69 GLU A O 1
ATOM 1005 N N . GLN A 1 70 ? -43.568 -31.560 -21.686 1.000 59.764 70 GLN A N 1
ATOM 1006 C CA . GLN A 1 70 ? -44.225 -31.115 -20.431 1.000 59.115 70 GLN A CA 1
ATOM 1007 C C . GLN A 1 70 ? -45.497 -31.938 -20.225 1.000 58.454 70 GLN A C 1
ATOM 1008 O O . GLN A 1 70 ? -45.830 -32.270 -19.082 1.000 57.122 70 GLN A O 1
ATOM 1022 N N . SER A 1 71 ? -46.197 -32.267 -21.297 1.000 61.936 71 SER A N 1
ATOM 1023 C CA . SER A 1 71 ? -47.464 -33.033 -21.194 1.000 63.550 71 SER A CA 1
ATOM 1024 C C . SER A 1 71 ? -47.098 -34.476 -20.795 1.000 60.336 71 SER A C 1
ATOM 1025 O O . SER A 1 71 ? -47.749 -35.005 -19.842 1.000 58.368 71 SER A O 1
ATOM 1033 N N . ALA A 1 72 ? -46.039 -35.047 -21.387 1.000 58.035 72 ALA A N 1
ATOM 1034 C CA . ALA A 1 72 ? -45.477 -36.362 -20.959 1.000 55.365 72 ALA A CA 1
ATOM 1035 C C . ALA A 1 72 ? -45.146 -36.354 -19.456 1.000 52.296 72 ALA A C 1
ATOM 1036 O O . ALA A 1 72 ? -45.510 -37.301 -18.765 1.000 56.083 72 ALA A O 1
ATOM 1043 N N . ALA A 1 73 ? -44.493 -35.319 -18.965 1.000 50.813 73 ALA A N 1
ATOM 1044 C CA . ALA A 1 73 ? -44.106 -35.192 -17.542 1.000 49.093 73 ALA A CA 1
ATOM 1045 C C . ALA A 1 73 ? -45.352 -35.084 -16.680 1.000 47.957 73 ALA A C 1
ATOM 1046 O O . ALA A 1 73 ? -45.361 -35.655 -15.593 1.000 44.882 73 ALA A O 1
ATOM 1053 N N . TRP A 1 74 ? -46.327 -34.293 -17.135 1.000 50.818 74 TRP A N 1
ATOM 1054 C CA . TRP A 1 74 ? -47.610 -34.142 -16.425 1.000 50.704 74 TRP A CA 1
ATOM 1055 C C . TRP A 1 74 ?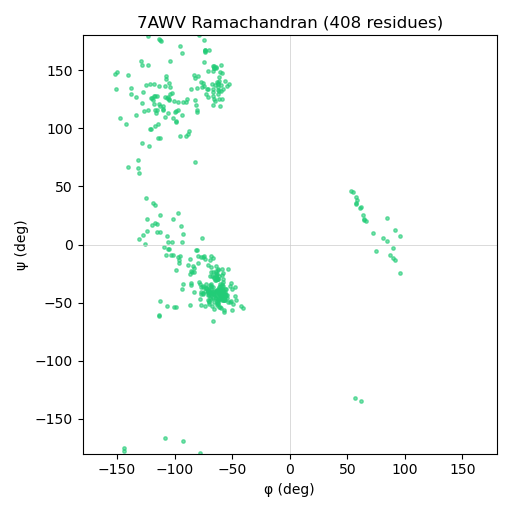 -48.279 -35.513 -16.309 1.000 49.279 74 TRP A C 1
ATOM 1056 O O . TRP A 1 74 ? -48.709 -35.832 -15.180 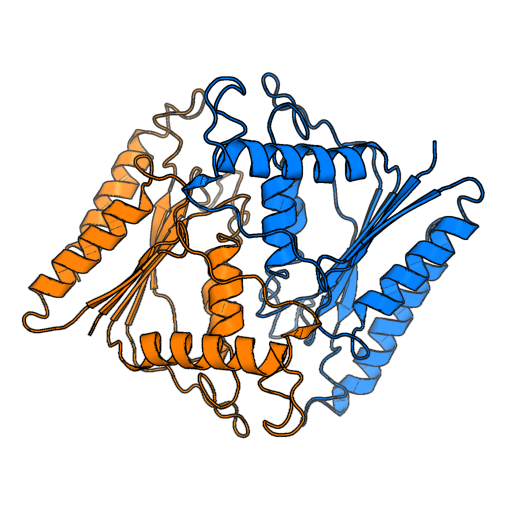1.000 48.631 74 TRP A O 1
ATOM 1077 N N . ALA A 1 75 ? -48.324 -36.307 -17.390 1.000 50.235 75 ALA A N 1
ATOM 1078 C CA . ALA A 1 75 ? -48.921 -37.677 -17.377 1.000 49.091 75 ALA A CA 1
ATOM 1079 C C . ALA A 1 75 ? -48.220 -38.511 -16.294 1.000 48.525 75 ALA A C 1
ATOM 1080 O O . ALA A 1 75 ? -48.933 -39.165 -15.515 1.000 48.333 75 ALA A O 1
ATOM 1087 N N . VAL A 1 76 ? -46.890 -38.388 -16.163 1.000 49.514 76 VAL A N 1
ATOM 1088 C CA . VAL A 1 76 ? -46.100 -39.115 -15.123 1.000 47.687 76 VAL A CA 1
ATOM 1089 C C . VAL A 1 76 ? -46.545 -38.613 -13.741 1.000 46.781 76 VAL A C 1
ATOM 1090 O O . VAL A 1 76 ? -46.774 -39.478 -12.874 1.000 44.209 76 VAL A O 1
ATOM 1103 N N . SER A 1 77 ? -46.677 -37.292 -13.527 1.000 46.391 77 SER A N 1
ATOM 1104 C CA . SER A 1 77 ? -47.185 -36.720 -12.239 1.000 45.963 77 SER A CA 1
ATOM 1105 C C . SER A 1 77 ? -48.599 -37.247 -11.884 1.000 46.046 77 SER A C 1
ATOM 1106 O O . SER A 1 77 ? -48.808 -37.609 -10.708 1.000 44.664 77 SER A O 1
ATOM 1114 N N . GLU A 1 78 ? -49.524 -37.281 -12.851 1.000 47.045 78 GLU A N 1
ATOM 1115 C CA . GLU A 1 78 ? -50.918 -37.813 -12.676 1.000 47.326 78 GLU A CA 1
ATOM 1116 C C . GLU A 1 78 ? -50.850 -39.279 -12.195 1.000 46.243 78 GLU A C 1
ATOM 1117 O O . GLU A 1 78 ? -51.588 -39.653 -11.256 1.000 43.918 78 GLU A O 1
ATOM 1129 N N . LEU A 1 79 ? -49.941 -40.070 -12.760 1.000 45.075 79 LEU A N 1
ATOM 1130 C CA . LEU A 1 79 ? -49.786 -41.506 -12.408 1.000 44.759 79 LEU A CA 1
ATOM 1131 C C . LEU A 1 79 ? -49.204 -41.629 -10.993 1.000 42.924 79 LEU A C 1
ATOM 1132 O O . LEU A 1 79 ? -49.786 -42.340 -10.206 1.000 42.296 79 LEU A O 1
ATOM 1148 N N . VAL A 1 80 ? -48.097 -40.954 -10.661 1.000 41.935 80 VAL A N 1
ATOM 1149 C CA . VAL A 1 80 ? -47.437 -41.186 -9.339 1.000 39.160 80 VAL A CA 1
ATOM 1150 C C . VAL A 1 80 ? -48.351 -40.640 -8.242 1.000 39.602 80 VAL A C 1
ATOM 1151 O O . VAL A 1 80 ? -48.371 -41.307 -7.189 1.000 40.365 80 VAL A O 1
ATOM 1164 N N . VAL A 1 81 ? -49.077 -39.519 -8.451 1.000 40.419 81 VAL A N 1
ATOM 1165 C CA . VAL A 1 81 ? -49.966 -38.946 -7.384 1.000 42.167 81 VAL A CA 1
ATOM 1166 C C . VAL A 1 81 ? -51.166 -39.869 -7.167 1.000 43.223 81 VAL A C 1
ATOM 1167 O O . VAL A 1 81 ? -51.534 -40.070 -5.988 1.000 41.815 81 VAL A O 1
ATOM 1180 N N . GLU A 1 82 ? -51.762 -40.358 -8.257 1.000 46.814 82 GLU A N 1
ATOM 1181 C CA . GLU A 1 82 ? -52.917 -41.315 -8.246 1.000 49.287 82 GLU A CA 1
ATOM 1182 C C . GLU A 1 82 ? -52.565 -42.508 -7.361 1.000 46.004 82 GLU A C 1
ATOM 1183 O O . GLU A 1 82 ? -53.355 -42.819 -6.458 1.000 45.662 82 GLU A O 1
ATOM 1195 N N . GLU A 1 83 ? -51.383 -43.096 -7.580 1.000 43.784 83 GLU A N 1
ATOM 1196 C CA . GLU A 1 83 ? -50.904 -44.271 -6.812 1.000 41.732 83 GLU A CA 1
ATOM 1197 C C . GLU A 1 83 ? -50.917 -43.966 -5.313 1.000 40.924 83 GLU A C 1
ATOM 1198 O O . GLU A 1 83 ? -51.408 -44.839 -4.531 1.000 41.394 83 GLU A O 1
ATOM 1210 N N . VAL A 1 84 ? -50.459 -42.777 -4.920 1.000 40.423 84 VAL A N 1
ATOM 1211 C CA . VAL A 1 84 ? -50.446 -42.373 -3.485 1.000 41.155 84 VAL A CA 1
ATOM 1212 C C . VAL A 1 84 ? -51.882 -42.067 -3.020 1.000 43.730 84 VAL A C 1
ATOM 1213 O O . VAL A 1 84 ? -52.222 -42.408 -1.846 1.000 43.251 84 VAL A O 1
ATOM 1226 N N . ARG A 1 85 ? -52.720 -41.460 -3.870 1.000 46.143 85 ARG A N 1
ATOM 1227 C CA . ARG A 1 85 ? -54.103 -41.081 -3.461 1.000 48.191 85 ARG A CA 1
ATOM 1228 C C . ARG A 1 85 ? -54.896 -42.362 -3.149 1.000 47.377 85 ARG A C 1
ATOM 1229 O O . ARG A 1 85 ? -55.524 -42.405 -2.083 1.000 45.483 85 ARG A O 1
ATOM 1250 N N . GLU A 1 86 ? -54.768 -43.382 -3.994 1.000 46.681 86 GLU A N 1
ATOM 1251 C CA . GLU A 1 86 ? -55.422 -44.703 -3.833 1.000 46.578 86 GLU A CA 1
ATOM 1252 C C . GLU A 1 86 ? -54.956 -45.389 -2.554 1.000 43.694 86 GLU A C 1
ATOM 1253 O O . GLU A 1 86 ? -55.713 -46.170 -2.037 1.000 44.088 86 GLU A O 1
ATOM 1265 N N . ALA A 1 87 ? -53.765 -45.112 -2.053 1.000 41.294 87 ALA A N 1
ATOM 1266 C CA . ALA A 1 87 ? -53.188 -45.835 -0.903 1.000 38.697 87 ALA A CA 1
ATOM 1267 C C . ALA A 1 87 ? -53.709 -45.273 0.420 1.000 39.276 87 ALA A C 1
ATOM 1268 O O . ALA A 1 87 ? -53.848 -44.046 0.541 1.000 41.551 87 ALA A O 1
ATOM 1275 N N . THR A 1 88 ? -53.926 -46.152 1.396 1.000 38.609 88 THR A N 1
ATOM 1276 C CA . THR A 1 88 ? -54.017 -45.849 2.844 1.000 38.939 88 THR A CA 1
ATOM 1277 C C . THR A 1 88 ? -52.655 -46.010 3.509 1.000 37.891 88 THR A C 1
ATOM 1278 O O . THR A 1 88 ? -52.410 -45.288 4.472 1.000 38.800 88 THR A O 1
ATOM 1289 N N . THR A 1 89 ? -51.829 -46.964 3.051 1.000 37.438 89 THR A N 1
ATOM 1290 C CA . THR A 1 89 ? -50.440 -47.154 3.529 1.000 36.916 89 THR A CA 1
ATOM 1291 C C . THR A 1 89 ? -49.478 -47.121 2.349 1.000 35.671 89 THR A C 1
ATOM 1292 O O . THR A 1 89 ? -49.739 -47.736 1.345 1.000 34.151 89 THR A O 1
ATOM 1303 N N . ILE A 1 90 ? -48.361 -46.441 2.535 1.000 36.869 90 ILE A N 1
ATOM 1304 C CA . ILE A 1 90 ? -47.226 -46.376 1.576 1.000 37.174 90 ILE A CA 1
ATOM 1305 C C . ILE A 1 90 ? -45.996 -46.919 2.314 1.000 36.000 90 ILE A C 1
ATOM 1306 O O . ILE A 1 90 ? -45.674 -46.423 3.434 1.000 36.302 90 ILE A O 1
ATOM 1322 N N . ILE A 1 91 ? -45.332 -47.902 1.734 1.000 34.211 91 ILE A N 1
ATOM 1323 C CA . ILE A 1 91 ? -44.064 -48.468 2.262 1.000 32.258 91 ILE A CA 1
ATOM 1324 C C . ILE A 1 91 ? -43.025 -48.137 1.198 1.000 31.165 91 ILE A C 1
ATOM 1325 O O . ILE A 1 91 ? -43.172 -48.606 0.040 1.000 31.461 91 ILE A O 1
ATOM 1341 N N . LEU A 1 92 ? -42.051 -47.305 1.574 1.000 30.456 92 LEU A N 1
ATOM 1342 C CA . LEU A 1 92 ? -40.918 -46.894 0.701 1.000 31.555 92 LEU A CA 1
ATOM 1343 C C . LEU A 1 92 ? -39.590 -47.407 1.267 1.000 29.788 92 LEU A C 1
ATOM 1344 O O . LEU A 1 92 ? -39.272 -47.111 2.433 1.000 30.566 92 LEU A O 1
ATOM 1360 N N . GLY A 1 93 ? -38.816 -48.087 0.447 1.000 30.974 93 GLY A N 1
ATOM 1361 C CA . GLY A 1 93 ? -37.405 -48.419 0.750 1.000 31.975 93 GLY A CA 1
ATOM 1362 C C . GLY A 1 93 ? -36.510 -47.235 0.419 1.000 31.982 93 GLY A C 1
ATOM 1363 O O . GLY A 1 93 ? -36.606 -46.703 -0.737 1.000 30.319 93 GLY A O 1
ATOM 1367 N N . LEU A 1 94 ? -35.730 -46.779 1.400 1.000 32.730 94 LEU A N 1
ATOM 1368 C CA . LEU A 1 94 ? -34.883 -45.562 1.236 1.000 33.154 94 LEU A CA 1
ATOM 1369 C C . LEU A 1 94 ? -33.449 -45.863 1.630 1.000 32.333 94 LEU A C 1
ATOM 1370 O O . LEU A 1 94 ? -33.004 -45.583 2.753 1.000 32.057 94 LEU A O 1
ATOM 1386 N N . PRO A 1 95 ? -32.661 -46.355 0.664 1.000 31.482 95 PRO A N 1
ATOM 1387 C CA . PRO A 1 95 ? -31.201 -46.400 0.840 1.000 32.241 95 PRO A CA 1
ATOM 1388 C C . PRO A 1 95 ? -30.535 -45.016 0.912 1.000 33.617 95 PRO A C 1
ATOM 1389 O O . PRO A 1 95 ? -31.088 -44.052 0.360 1.000 33.220 95 PRO A O 1
ATOM 1400 N N . LEU A 1 96 ? -29.386 -44.936 1.591 1.000 32.310 96 LEU A N 1
ATOM 1401 C CA . LEU A 1 96 ? -28.499 -43.749 1.584 1.000 32.337 96 LEU A CA 1
ATOM 1402 C C . LEU A 1 96 ? -27.366 -44.008 0.600 1.000 32.519 96 LEU A C 1
ATOM 1403 O O . LEU A 1 96 ? -26.480 -44.774 0.931 1.000 34.741 96 LEU A O 1
ATOM 1419 N N . TYR A 1 97 ? -27.391 -43.382 -0.570 1.000 33.258 97 TYR A N 1
ATOM 1420 C CA . TYR A 1 97 ? -26.350 -43.496 -1.614 1.000 33.851 97 TYR A CA 1
ATOM 1421 C C . TYR A 1 97 ? -25.670 -42.140 -1.758 1.000 34.989 97 TYR A C 1
ATOM 1422 O O . TYR A 1 97 ? -26.345 -41.141 -2.065 1.000 34.343 97 TYR A O 1
ATOM 1440 N N . ASN A 1 98 ? -24.356 -42.111 -1.539 1.000 36.446 98 ASN A N 1
ATOM 1441 C CA . ASN A 1 98 ? -23.535 -40.875 -1.624 1.000 37.569 98 ASN A CA 1
ATOM 1442 C C . ASN A 1 98 ? -24.168 -39.790 -0.730 1.000 37.761 98 ASN A C 1
ATOM 1443 O O . ASN A 1 98 ? -24.270 -38.652 -1.160 1.000 38.560 98 ASN A O 1
ATOM 1454 N N . TYR A 1 99 ? -24.532 -40.190 0.497 1.000 37.496 99 TYR A N 1
ATOM 1455 C CA . TYR A 1 99 ? -24.951 -39.371 1.654 1.000 37.712 99 TYR A CA 1
ATOM 1456 C C . TYR A 1 99 ? -26.268 -38.648 1.345 1.000 39.063 99 TYR A C 1
ATOM 1457 O O . TYR A 1 99 ? -26.576 -37.684 2.046 1.000 39.875 99 TYR A O 1
ATOM 1475 N N . GLY A 1 100 ? -27.045 -39.142 0.381 1.000 37.649 100 GLY A N 1
ATOM 1476 C CA . GLY A 1 100 ? -28.347 -38.576 0.015 1.000 37.582 100 GLY A CA 1
ATOM 1477 C C . GLY A 1 100 ? -29.292 -39.701 -0.363 1.000 37.534 100 GLY A C 1
ATOM 1478 O O . GLY A 1 100 ? -28.882 -40.867 -0.350 1.000 35.711 100 GLY A O 1
ATOM 1482 N N . PRO A 1 101 ? -30.528 -39.360 -0.782 1.000 36.959 101 PRO A N 1
ATOM 1483 C CA . PRO A 1 101 ? -31.479 -40.342 -1.266 1.000 34.936 101 PRO A CA 1
ATOM 1484 C C . PRO A 1 101 ? -31.052 -40.805 -2.646 1.000 33.660 101 PRO A C 1
ATOM 1485 O O . PRO A 1 101 ? -30.196 -40.181 -3.277 1.000 33.542 101 PRO A O 1
ATOM 1496 N N . PRO A 1 102 ? -31.624 -41.913 -3.149 1.000 32.602 102 PRO A N 1
ATOM 1497 C CA . PRO A 1 102 ? -31.408 -42.302 -4.523 1.000 33.520 102 PRO A CA 1
ATOM 1498 C C . PRO A 1 102 ? -31.935 -41.194 -5.431 1.000 34.672 102 PRO A C 1
ATOM 1499 O O . PRO A 1 102 ? -33.012 -40.648 -5.155 1.000 37.191 102 PRO A O 1
ATOM 1510 N N . SER A 1 103 ? -31.209 -40.920 -6.510 1.000 34.171 103 SER A N 1
ATOM 1511 C CA . SER A 1 103 ? -31.629 -39.926 -7.518 1.000 35.872 103 SER A CA 1
ATOM 1512 C C . SER A 1 103 ? -33.080 -40.212 -7.934 1.000 34.777 103 SER A C 1
ATOM 1513 O O . SER A 1 103 ? -33.873 -39.262 -8.101 1.000 36.981 103 SER A O 1
ATOM 1521 N N . SER A 1 104 ? -33.446 -41.481 -8.046 1.000 33.031 104 SER A N 1
ATOM 1522 C CA . SER A 1 104 ? -34.785 -41.965 -8.511 1.000 32.257 104 SER A CA 1
ATOM 1523 C C . SER A 1 104 ? -35.879 -41.454 -7.590 1.000 31.872 104 SER A C 1
ATOM 1524 O O . SER A 1 104 ? -36.942 -41.060 -8.106 1.000 35.695 104 SER A O 1
ATOM 1532 N N . VAL A 1 105 ? -35.627 -41.489 -6.283 1.000 31.084 105 VAL A N 1
ATOM 1533 C CA . VAL A 1 105 ? -36.558 -41.004 -5.232 1.000 31.131 105 VAL A CA 1
ATOM 1534 C C . VAL A 1 105 ? -36.626 -39.478 -5.302 1.000 32.811 105 VAL A C 1
ATOM 1535 O O . VAL A 1 105 ? -37.754 -38.936 -5.148 1.000 32.885 105 VAL A O 1
ATOM 1548 N N . LYS A 1 106 ? -35.513 -38.788 -5.546 1.000 32.789 106 LYS A N 1
ATOM 1549 C CA . LYS A 1 106 ? -35.578 -37.320 -5.650 1.000 33.803 106 LYS A CA 1
ATOM 1550 C C . LYS A 1 106 ? -36.513 -36.961 -6.825 1.000 35.292 106 LYS A C 1
ATOM 1551 O O . LYS A 1 106 ? -37.367 -36.121 -6.606 1.000 36.736 106 LYS A O 1
ATOM 1570 N N . ALA A 1 107 ? -36.361 -37.584 -8.002 1.000 35.167 107 ALA A N 1
ATOM 1571 C CA . ALA A 1 107 ? -37.201 -37.341 -9.198 1.000 36.501 107 ALA A CA 1
ATOM 1572 C C . ALA A 1 107 ? -38.653 -37.761 -8.906 1.000 38.214 107 ALA A C 1
ATOM 1573 O O . ALA A 1 107 ? -39.587 -37.043 -9.311 1.000 41.003 107 ALA A O 1
ATOM 1580 N N . TRP A 1 108 ? -38.854 -38.875 -8.200 1.000 37.604 108 TRP A N 1
ATOM 1581 C CA . TRP A 1 108 ? -40.211 -39.334 -7.833 1.000 37.441 108 TRP A CA 1
ATOM 1582 C C . TRP A 1 108 ? -40.892 -38.242 -7.011 1.000 37.924 108 TRP A C 1
ATOM 1583 O O . TRP A 1 108 ? -42.034 -37.967 -7.313 1.000 37.526 108 TRP A O 1
ATOM 1604 N N . VAL A 1 109 ? -40.210 -37.652 -6.031 1.000 37.077 109 VAL A N 1
ATOM 1605 C CA . VAL A 1 109 ? -40.779 -36.511 -5.262 1.000 37.807 109 VAL A CA 1
ATOM 1606 C C . VAL A 1 109 ? -40.985 -35.324 -6.201 1.000 39.499 109 VAL A C 1
ATOM 1607 O O . VAL A 1 109 ? -42.029 -34.690 -6.064 1.000 41.596 109 VAL A O 1
ATOM 1620 N N . ASP A 1 110 ? -40.060 -35.049 -7.134 1.000 40.410 110 ASP A N 1
ATOM 1621 C CA . ASP A 1 110 ? -40.224 -33.916 -8.099 1.000 42.388 110 ASP A CA 1
ATOM 1622 C C . ASP A 1 110 ? -41.581 -34.082 -8.806 1.000 42.195 110 ASP A C 1
ATOM 1623 O O . ASP A 1 110 ? -42.326 -33.118 -8.829 1.000 42.735 110 ASP A O 1
ATOM 1632 N N . TYR A 1 111 ? -41.877 -35.265 -9.327 1.000 40.015 111 TYR A N 1
ATOM 1633 C CA . TYR A 1 111 ? -43.159 -35.548 -10.008 1.000 40.783 111 TYR A CA 1
ATOM 1634 C C . TYR A 1 111 ? -44.331 -35.415 -9.032 1.000 41.567 111 TYR A C 1
ATOM 1635 O O . TYR A 1 111 ? -45.388 -34.830 -9.419 1.000 41.618 111 TYR A O 1
ATOM 1653 N N . LEU A 1 112 ? -44.161 -35.888 -7.799 1.000 40.507 112 LEU A N 1
ATOM 1654 C CA . LEU A 1 112 ? -45.253 -35.867 -6.786 1.000 42.036 112 LEU A CA 1
ATOM 1655 C C . LEU A 1 112 ? -45.668 -34.429 -6.420 1.000 45.496 112 LEU A C 1
ATOM 1656 O O . LEU A 1 112 ? -46.808 -34.263 -6.056 1.000 46.388 112 LEU A O 1
ATOM 1672 N N . ILE A 1 113 ? -44.782 -33.423 -6.509 1.000 47.190 113 ILE A N 1
ATOM 1673 C CA . ILE A 1 113 ? -45.098 -32.025 -6.124 1.000 48.475 113 ILE A CA 1
ATOM 1674 C C . ILE A 1 113 ? -45.705 -31.362 -7.364 1.000 50.080 113 ILE A C 1
ATOM 1675 O O . ILE A 1 113 ? -44.940 -30.934 -8.264 1.000 49.029 113 ILE A O 1
ATOM 1691 N N . ALA A 1 114 ? -47.049 -31.311 -7.394 1.000 49.399 114 ALA A N 1
ATOM 1692 C CA . ALA A 1 114 ? -47.847 -31.034 -8.598 1.000 50.041 114 ALA A CA 1
ATOM 1693 C C . ALA A 1 114 ? -49.109 -30.282 -8.175 1.000 52.686 114 ALA A C 1
ATOM 1694 O O . ALA A 1 114 ? -49.988 -30.853 -7.529 1.000 51.855 114 ALA A O 1
ATOM 1701 N N . PRO A 1 115 ? -49.225 -28.970 -8.487 1.000 54.691 115 PRO A N 1
ATOM 1702 C CA . PRO A 1 115 ? -50.381 -28.187 -8.026 1.000 55.554 115 PRO A CA 1
ATOM 1703 C C . PRO A 1 115 ? -51.682 -28.668 -8.684 1.000 54.121 115 PRO A C 1
ATOM 1704 O O . PRO A 1 115 ? -51.681 -28.919 -9.870 1.000 52.749 115 PRO A O 1
ATOM 1715 N N . GLY A 1 116 ? -52.729 -28.845 -7.877 1.000 54.877 116 GLY A N 1
ATOM 1716 C CA . GLY A 1 116 ? -54.021 -29.436 -8.283 1.000 55.752 116 GLY A CA 1
ATOM 1717 C C . GLY A 1 116 ? -54.054 -30.959 -8.171 1.000 53.934 116 GLY A C 1
ATOM 1718 O O . GLY A 1 116 ? -55.132 -31.523 -8.369 1.000 53.609 116 GLY A O 1
ATOM 1722 N N . LEU A 1 117 ? -52.931 -31.648 -7.911 1.000 53.956 117 LEU A N 1
ATOM 1723 C CA . LEU A 1 117 ? -52.900 -33.133 -7.734 1.000 49.979 117 LEU A CA 1
ATOM 1724 C C . LEU A 1 117 ? -52.518 -33.454 -6.288 1.000 48.064 117 LEU A C 1
ATOM 1725 O O . LEU A 1 117 ? -53.341 -34.073 -5.613 1.000 45.904 117 LEU A O 1
ATOM 1741 N N . SER A 1 118 ? -51.331 -33.038 -5.824 1.000 47.186 118 SER A N 1
ATOM 1742 C CA . SER A 1 118 ? -50.847 -33.340 -4.452 1.000 46.584 118 SER A CA 1
ATOM 1743 C C . SER A 1 118 ? -51.126 -32.187 -3.485 1.000 49.218 118 SER A C 1
ATOM 1744 O O . SER A 1 118 ? -51.083 -32.400 -2.250 1.000 47.205 118 SER A O 1
ATOM 1752 N N . LEU A 1 119 ? -51.432 -31.003 -4.007 1.000 53.696 119 LEU A N 1
ATOM 1753 C CA . LEU A 1 119 ? -51.763 -29.818 -3.172 1.000 57.429 119 LEU A CA 1
ATOM 1754 C C . LEU A 1 119 ? -52.689 -28.918 -3.964 1.000 58.432 119 LEU A C 1
ATOM 1755 O O . LEU A 1 119 ? -52.519 -28.819 -5.204 1.000 57.100 119 LEU A O 1
ATOM 1771 N N . ASP A 1 120 ? -53.588 -28.243 -3.261 1.000 60.575 120 ASP A N 1
ATOM 1772 C CA . ASP A 1 120 ? -54.633 -27.428 -3.929 1.000 63.746 120 ASP A CA 1
ATOM 1773 C C . ASP A 1 120 ? -53.947 -26.286 -4.655 1.000 63.578 120 ASP A C 1
ATOM 1774 O O . ASP A 1 120 ? -53.141 -25.597 -4.010 1.000 64.692 120 ASP A O 1
ATOM 1783 N N . ALA A 1 121 ? -54.202 -26.140 -5.959 1.000 64.310 121 ALA A N 1
ATOM 1784 C CA . ALA A 1 121 ? -53.511 -25.138 -6.806 1.000 67.259 121 ALA A CA 1
ATOM 1785 C C . ALA A 1 121 ? -53.827 -23.713 -6.307 1.000 72.478 121 ALA A C 1
ATOM 1786 O O . ALA A 1 121 ? -53.006 -22.839 -6.586 1.000 75.390 121 ALA A O 1
ATOM 1793 N N . HIS A 1 122 ? -54.916 -23.488 -5.552 1.000 73.327 122 HIS A N 1
ATOM 1794 C CA . HIS A 1 122 ? -55.290 -22.145 -5.038 1.000 77.531 122 HIS A CA 1
ATOM 1795 C C . HIS A 1 122 ? -55.030 -21.997 -3.537 1.000 79.651 122 HIS A C 1
ATOM 1796 O O . HIS A 1 122 ? -54.380 -21.006 -3.179 1.000 83.128 122 HIS A O 1
ATOM 1811 N N . THR A 1 123 ? -55.533 -22.910 -2.701 1.000 79.937 123 THR A N 1
ATOM 1812 C CA . THR A 1 123 ? -55.405 -22.819 -1.221 1.000 81.428 123 THR A CA 1
ATOM 1813 C C . THR A 1 123 ? -54.047 -23.367 -0.783 1.000 81.868 123 THR A C 1
ATOM 1814 O O . THR A 1 123 ? -53.622 -23.032 0.337 1.000 81.519 123 THR A O 1
ATOM 1825 N N . ARG A 1 124 ? -53.406 -24.183 -1.638 1.000 81.738 124 ARG A N 1
ATOM 1826 C CA . ARG A 1 124 ? -52.091 -24.817 -1.398 1.000 79.569 124 ARG A CA 1
ATOM 1827 C C . ARG A 1 124 ? -52.246 -25.784 -0.218 1.000 76.036 124 ARG A C 1
ATOM 1828 O O . ARG A 1 124 ? -51.235 -26.152 0.376 1.000 74.171 124 ARG A O 1
ATOM 1849 N N . ALA A 1 125 ? -53.475 -26.232 0.062 1.000 75.287 125 ALA A N 1
ATOM 1850 C CA . ALA A 1 125 ? -53.796 -27.167 1.158 1.000 72.742 125 ALA A CA 1
ATOM 1851 C C . ALA A 1 125 ? -53.329 -28.567 0.745 1.000 66.498 125 ALA A C 1
ATOM 1852 O O . ALA A 1 125 ? -53.565 -29.007 -0.384 1.000 64.282 125 ALA A O 1
ATOM 1859 N N . PRO A 1 126 ? -52.682 -29.334 1.647 1.000 62.334 126 PRO A N 1
ATOM 1860 C CA . PRO A 1 126 ? -52.232 -30.681 1.298 1.000 57.739 126 PRO A CA 1
ATOM 1861 C C . PRO A 1 126 ? -53.405 -31.560 0.849 1.000 56.756 126 PRO A C 1
ATOM 1862 O O . PRO A 1 126 ? -54.394 -31.538 1.514 1.000 56.952 126 PRO A O 1
ATOM 1873 N N . LEU A 1 127 ? -53.271 -32.299 -0.255 1.000 55.602 127 LEU A N 1
ATOM 1874 C CA . LEU A 1 127 ? -54.338 -33.216 -0.736 1.000 54.170 127 LEU A CA 1
ATOM 1875 C C . LEU A 1 127 ? -54.010 -34.693 -0.486 1.000 53.177 127 LEU A C 1
ATOM 1876 O O . LEU A 1 127 ? -54.914 -35.487 -0.779 1.000 55.845 127 LEU A O 1
ATOM 1892 N N . LEU A 1 128 ? -52.826 -35.065 0.045 1.000 50.952 128 LEU A N 1
ATOM 1893 C CA . LEU A 1 128 ? -52.452 -36.470 0.353 1.000 48.743 128 LEU A CA 1
ATOM 1894 C C . LEU A 1 128 ? -52.176 -36.664 1.855 1.000 47.947 128 LEU A C 1
ATOM 1895 O O . LEU A 1 128 ? -51.392 -37.570 2.222 1.000 44.496 128 LEU A O 1
ATOM 1911 N N . GLY A 1 129 ? -52.911 -35.974 2.715 1.000 50.371 129 GLY A N 1
ATOM 1912 C CA . GLY A 1 129 ? -52.855 -36.171 4.178 1.000 51.967 129 GLY A CA 1
ATOM 1913 C C . GLY A 1 129 ? -53.627 -37.394 4.630 1.000 51.899 129 GLY A C 1
ATOM 1914 O O . GLY A 1 129 ? -54.205 -38.096 3.787 1.000 50.388 129 GLY A O 1
ATOM 1918 N N . ARG A 1 130 ? -53.638 -37.646 5.940 1.000 54.963 130 ARG A N 1
ATOM 1919 C CA . ARG A 1 130 ? -54.409 -38.741 6.586 1.000 57.913 130 ARG A CA 1
ATOM 1920 C C . ARG A 1 130 ? -54.012 -40.106 5.983 1.000 54.431 130 ARG A C 1
ATOM 1921 O O . ARG A 1 130 ? -54.881 -40.943 5.837 1.000 53.363 130 ARG A O 1
ATOM 1942 N N . ARG A 1 131 ? -52.739 -40.304 5.627 1.000 51.252 131 ARG A N 1
ATOM 1943 C CA . ARG A 1 131 ? -52.223 -41.565 5.022 1.000 49.044 131 ARG A CA 1
ATOM 1944 C C . ARG A 1 131 ? -51.009 -42.014 5.834 1.000 45.996 131 ARG A C 1
ATOM 1945 O O . ARG A 1 131 ? -50.442 -41.202 6.536 1.000 45.931 131 ARG A O 1
ATOM 1966 N N . GLU A 1 132 ? -50.720 -43.304 5.832 1.000 44.840 132 GLU A N 1
ATOM 1967 C CA . GLU A 1 132 ? -49.523 -43.860 6.519 1.000 44.886 132 GLU A CA 1
ATOM 1968 C C . GLU A 1 132 ? -48.378 -43.866 5.511 1.000 43.797 132 GLU A C 1
ATOM 1969 O O . GLU A 1 132 ? -48.552 -44.463 4.430 1.000 46.843 132 GLU A O 1
ATOM 1981 N N . LEU A 1 133 ? -47.267 -43.197 5.825 1.000 42.295 133 LEU A N 1
ATOM 1982 C CA . LEU A 1 133 ? -46.020 -43.340 5.040 1.000 39.405 133 LEU A CA 1
ATOM 1983 C C . LEU A 1 133 ? -44.947 -43.937 5.944 1.000 38.330 133 LEU A C 1
ATOM 1984 O O . LEU A 1 133 ? -44.392 -43.226 6.793 1.000 37.687 133 LEU A O 1
ATOM 2000 N N . LEU A 1 134 ? -44.708 -45.243 5.781 1.000 37.255 134 LEU A N 1
ATOM 2001 C CA . LEU A 1 134 ? -43.658 -45.998 6.508 1.000 36.537 134 LEU A CA 1
ATOM 2002 C C . LEU A 1 134 ? -42.429 -46.072 5.600 1.000 34.942 134 LEU A C 1
ATOM 2003 O O . LEU A 1 134 ? -42.542 -46.574 4.457 1.000 33.292 134 LEU A O 1
ATOM 2019 N N . VAL A 1 135 ? -41.294 -45.581 6.095 1.000 35.343 135 VAL A N 1
ATOM 2020 C CA . VAL A 1 135 ? -40.046 -45.490 5.297 1.000 34.287 135 VAL A CA 1
ATOM 2021 C C . VAL A 1 135 ? -38.994 -46.377 5.963 1.000 33.323 135 VAL A C 1
ATOM 2022 O O . VAL A 1 135 ? -38.653 -46.139 7.136 1.000 32.529 135 VAL A O 1
ATOM 2035 N N . LEU A 1 136 ? -38.566 -47.420 5.244 1.000 33.856 136 LEU A N 1
ATOM 2036 C CA . LEU A 1 136 ? -37.561 -48.402 5.714 1.000 33.879 136 LEU A CA 1
ATOM 2037 C C . LEU A 1 136 ? -36.231 -47.896 5.156 1.000 33.072 136 LEU A C 1
ATOM 2038 O O . LEU A 1 136 ? -35.953 -48.118 3.954 1.000 31.852 136 LEU A O 1
ATOM 2054 N N . ALA A 1 137 ? -35.523 -47.102 5.962 1.000 31.949 137 ALA A N 1
ATOM 2055 C CA . ALA A 1 137 ? -34.245 -46.464 5.566 1.000 33.412 137 ALA A CA 1
ATOM 2056 C C . ALA A 1 137 ? -33.110 -47.466 5.840 1.000 32.925 137 ALA A C 1
ATOM 2057 O O . ALA A 1 137 ? -33.051 -48.044 6.955 1.000 34.296 137 ALA A O 1
ATOM 2064 N N . THR A 1 138 ? -32.199 -47.635 4.887 1.000 33.047 138 THR A N 1
ATOM 2065 C CA . THR A 1 138 ? -30.948 -48.404 5.092 1.000 34.232 138 THR A CA 1
ATOM 2066 C C . THR A 1 138 ? -29.763 -47.462 4.895 1.000 34.685 138 THR A C 1
ATOM 2067 O O . THR A 1 138 ? -29.814 -46.669 3.964 1.000 38.820 138 THR A O 1
ATOM 2078 N N . ARG A 1 139 ? -28.749 -47.556 5.737 1.000 34.658 139 ARG A N 1
ATOM 2079 C CA . ARG A 1 139 ? -27.499 -46.787 5.507 1.000 35.977 139 ARG A CA 1
ATOM 2080 C C . ARG A 1 139 ? -26.255 -47.625 5.868 1.000 36.741 139 ARG A C 1
ATOM 2081 O O . ARG A 1 139 ? -26.334 -48.477 6.750 1.000 37.651 139 ARG A O 1
ATOM 2102 N N . GLY A 1 140 ? -25.172 -47.416 5.134 1.000 36.622 140 GLY A N 1
ATOM 2103 C CA . GLY A 1 140 ? -23.930 -48.200 5.234 1.000 38.996 140 GLY A CA 1
ATOM 2104 C C . GLY A 1 140 ? -23.171 -47.989 6.518 1.000 39.696 140 GLY A C 1
ATOM 2105 O O . GLY A 1 140 ? -22.642 -48.956 7.022 1.000 41.947 140 GLY A O 1
ATOM 2109 N N . GLY A 1 141 ? -23.006 -46.746 6.942 1.000 40.739 141 GLY A N 1
ATOM 2110 C CA . GLY A 1 141 ? -22.364 -46.405 8.219 1.000 40.232 141 GLY A CA 1
ATOM 2111 C C . GLY A 1 141 ? -23.372 -46.262 9.346 1.000 39.128 141 GLY A C 1
ATOM 2112 O O . GLY A 1 141 ? -24.526 -46.612 9.163 1.000 38.209 141 GLY A O 1
ATOM 2116 N N . GLY A 1 142 ? -22.902 -45.728 10.474 1.000 40.333 142 GLY A N 1
ATOM 2117 C CA . GLY A 1 142 ? -23.657 -45.312 11.663 1.000 40.804 142 GLY A CA 1
ATOM 2118 C C . GLY A 1 142 ? -23.733 -43.785 11.761 1.000 42.219 142 GLY A C 1
ATOM 2119 O O . GLY A 1 142 ? -22.633 -43.116 11.726 1.000 42.041 142 GLY A O 1
ATOM 2123 N N . PHE A 1 143 ? -24.949 -43.245 11.882 1.000 41.796 143 PHE A N 1
ATOM 2124 C CA . PHE A 1 143 ? -25.263 -41.799 11.787 1.000 43.910 143 PHE A CA 1
ATOM 2125 C C . PHE A 1 143 ? -25.983 -41.304 13.035 1.000 46.486 143 PHE A C 1
ATOM 2126 O O . PHE A 1 143 ? -26.422 -40.117 13.020 1.000 50.223 143 PHE A O 1
ATOM 2143 N N . GLY A 1 144 ? -26.021 -42.105 14.112 1.000 48.545 144 GLY A N 1
ATOM 2144 C CA . GLY A 1 144 ? -26.748 -41.762 15.349 1.000 50.164 144 GLY A CA 1
ATOM 2145 C C . GLY A 1 144 ? -26.068 -40.613 16.104 1.000 53.363 144 GLY A C 1
ATOM 2146 O O . GLY A 1 144 ? -24.937 -40.217 15.787 1.000 53.256 144 GLY A O 1
ATOM 2150 N N . PRO A 1 145 ? -26.742 -40.005 17.107 1.000 55.768 145 PRO A N 1
ATOM 2151 C CA . PRO A 1 145 ? -26.116 -38.994 17.954 1.000 57.089 145 PRO A CA 1
ATOM 2152 C C . PRO A 1 145 ? -24.882 -39.551 18.665 1.000 58.676 145 PRO A C 1
ATOM 2153 O O . PRO A 1 145 ? -25.034 -40.546 19.336 1.000 60.097 145 PRO A O 1
ATOM 2164 N N . GLY A 1 146 ? -23.730 -38.883 18.509 1.000 59.720 146 GLY A N 1
ATOM 2165 C CA . GLY A 1 146 ? -22.457 -39.280 19.125 1.000 61.998 146 GLY A CA 1
ATOM 2166 C C . GLY A 1 146 ? -21.730 -40.316 18.286 1.000 61.995 146 GLY A C 1
ATOM 2167 O O . GLY A 1 146 ? -20.950 -41.115 18.873 1.000 61.287 146 GLY A O 1
ATOM 2171 N N . THR A 1 147 ? -22.036 -40.366 16.981 1.000 61.357 147 THR A N 1
ATOM 2172 C CA . THR A 1 147 ? -21.195 -41.046 15.965 1.000 61.053 147 THR A CA 1
ATOM 2173 C C . THR A 1 147 ? -20.442 -39.977 15.188 1.000 64.262 147 THR A C 1
ATOM 2174 O O . THR A 1 147 ? -20.856 -38.818 15.151 1.000 65.241 147 THR A O 1
ATOM 2185 N N . PRO A 1 148 ? -19.307 -40.337 14.552 1.000 68.771 148 PRO A N 1
ATOM 2186 C CA . PRO A 1 148 ? -18.598 -39.411 13.673 1.000 67.978 148 PRO A CA 1
ATOM 2187 C C . PRO A 1 148 ? -19.349 -39.030 12.400 1.000 65.622 148 PRO A C 1
ATOM 2188 O O . PRO A 1 148 ? -19.130 -37.962 11.946 1.000 65.137 148 PRO A O 1
ATOM 2199 N N . ARG A 1 149 ? -20.290 -39.840 11.915 1.000 66.993 149 ARG A N 1
ATOM 2200 C CA . ARG A 1 149 ? -21.065 -39.464 10.693 1.000 66.048 149 ARG A CA 1
ATOM 2201 C C . ARG A 1 149 ? -22.399 -38.764 11.055 1.000 62.562 149 ARG A C 1
ATOM 2202 O O . ARG A 1 149 ? -23.243 -38.632 10.156 1.000 58.799 149 ARG A O 1
ATOM 2223 N N . GLU A 1 150 ? -22.581 -38.280 12.291 1.000 59.639 150 GLU A N 1
ATOM 2224 C CA . GLU A 1 150 ? -23.800 -37.546 12.726 1.000 57.213 150 GLU A CA 1
ATOM 2225 C C . GLU A 1 150 ? -23.919 -36.293 11.858 1.000 55.970 150 GLU A C 1
ATOM 2226 O O . GLU A 1 150 ? -22.949 -35.506 11.842 1.000 60.766 150 GLU A O 1
ATOM 2238 N N . GLY A 1 151 ? -24.999 -36.147 11.104 1.000 51.549 151 GLY A N 1
ATOM 2239 C CA . GLY A 1 151 ? -25.215 -34.990 10.220 1.000 51.060 151 GLY A CA 1
ATOM 2240 C C . GLY A 1 151 ? -24.789 -35.252 8.790 1.000 49.055 151 GLY A C 1
ATOM 2241 O O . GLY A 1 151 ? -24.884 -34.304 7.982 1.000 49.723 151 GLY A O 1
ATOM 2245 N N . TRP A 1 152 ? -24.417 -36.485 8.447 1.000 46.939 152 TRP A N 1
ATOM 2246 C CA . TRP A 1 152 ? -24.036 -36.844 7.058 1.000 46.405 152 TRP A CA 1
ATOM 2247 C C . TRP A 1 152 ? -25.198 -37.465 6.288 1.000 42.467 152 TRP A C 1
ATOM 2248 O O . TRP A 1 152 ? -25.047 -37.619 5.073 1.000 41.319 152 TRP A O 1
ATOM 2269 N N . ASP A 1 153 ? -26.297 -37.817 6.953 1.000 41.958 153 ASP A N 1
ATOM 2270 C CA . ASP A 1 153 ? -27.522 -38.322 6.279 1.000 39.486 153 ASP A CA 1
ATOM 2271 C C . ASP A 1 153 ? -28.298 -37.109 5.750 1.000 38.680 153 ASP A C 1
ATOM 2272 O O . ASP A 1 153 ? -28.825 -36.386 6.577 1.000 39.612 153 ASP A O 1
ATOM 2281 N N . HIS A 1 154 ? -28.405 -36.972 4.434 1.000 36.833 154 HIS A N 1
ATOM 2282 C CA . HIS A 1 154 ? -29.167 -35.918 3.733 1.000 37.497 154 HIS A CA 1
ATOM 2283 C C . HIS A 1 154 ? -30.334 -36.541 2.946 1.000 36.814 154 HIS A C 1
ATOM 2284 O O . HIS A 1 154 ? -30.835 -35.875 2.004 1.000 35.424 154 HIS A O 1
ATOM 2299 N N . ALA A 1 155 ? -30.710 -37.785 3.286 1.000 36.879 155 ALA A N 1
ATOM 2300 C CA . ALA A 1 155 ? -31.926 -38.475 2.794 1.000 37.408 155 ALA A CA 1
ATOM 2301 C C . ALA A 1 155 ? -33.033 -38.400 3.854 1.000 38.791 155 ALA A C 1
ATOM 2302 O O . ALA A 1 155 ? -34.131 -37.936 3.517 1.000 40.747 155 ALA A O 1
ATOM 2309 N N . GLN A 1 156 ? -32.759 -38.831 5.088 1.000 40.835 156 GLN A N 1
ATOM 2310 C CA . GLN A 1 156 ? -33.765 -39.039 6.162 1.000 42.894 156 GLN A CA 1
ATOM 2311 C C . GLN A 1 156 ? -34.315 -37.702 6.644 1.000 44.187 156 GLN A C 1
ATOM 2312 O O . GLN A 1 156 ? -35.528 -37.562 6.683 1.000 46.192 156 GLN A O 1
ATOM 2326 N N . PRO A 1 157 ? -33.501 -36.660 6.967 1.000 47.307 157 PRO A N 1
ATOM 2327 C CA . PRO A 1 157 ? -34.054 -35.337 7.268 1.000 46.334 157 PRO A CA 1
ATOM 2328 C C . PRO A 1 157 ? -34.626 -34.584 6.057 1.000 46.200 157 PRO A C 1
ATOM 2329 O O . PRO A 1 157 ? -35.402 -33.640 6.282 1.000 46.341 157 PRO A O 1
ATOM 2340 N N . TRP A 1 158 ? -34.286 -34.977 4.825 1.000 43.416 158 TRP A N 1
ATOM 2341 C CA . TRP A 1 158 ? -34.787 -34.296 3.606 1.000 43.517 158 TRP A CA 1
ATOM 2342 C C . TRP A 1 158 ? -36.243 -34.701 3.324 1.000 44.013 158 TRP A C 1
ATOM 2343 O O . TRP A 1 158 ? -37.064 -33.817 3.097 1.000 46.195 158 TRP A O 1
ATOM 2364 N N . LEU A 1 159 ? -36.529 -35.991 3.285 1.000 40.406 159 LEU A N 1
ATOM 2365 C CA . LEU A 1 159 ? -37.822 -36.507 2.764 1.000 39.146 159 LEU A CA 1
ATOM 2366 C C . LEU A 1 159 ? -39.041 -35.803 3.395 1.000 39.243 159 LEU A C 1
ATOM 2367 O O . LEU A 1 159 ? -39.891 -35.348 2.630 1.000 37.896 159 LEU A O 1
ATOM 2383 N N . PRO A 1 160 ? -39.188 -35.625 4.736 1.000 39.245 160 PRO A N 1
ATOM 2384 C CA . PRO A 1 160 ? -40.321 -34.883 5.279 1.000 40.436 160 PRO A CA 1
ATOM 2385 C C . PRO A 1 160 ? -40.361 -33.435 4.739 1.000 43.309 160 PRO A C 1
ATOM 2386 O O . PRO A 1 160 ? -41.462 -32.970 4.435 1.000 43.432 160 PRO A O 1
ATOM 2397 N N . HIS A 1 161 ? -39.218 -32.770 4.522 1.000 43.206 161 HIS A N 1
ATOM 2398 C CA . HIS A 1 161 ? -39.225 -31.389 3.946 1.000 45.712 161 HIS A CA 1
ATOM 2399 C C . HIS A 1 161 ? -39.641 -31.451 2.468 1.000 45.414 161 HIS A C 1
ATOM 2400 O O . HIS A 1 161 ? -40.518 -30.669 2.082 1.000 44.430 161 HIS A O 1
ATOM 2415 N N . GLY A 1 162 ? -39.158 -32.432 1.704 1.000 43.043 162 GLY A N 1
ATOM 2416 C CA . GLY A 1 162 ? -39.518 -32.575 0.277 1.000 44.355 162 GLY A CA 1
ATOM 2417 C C . GLY A 1 162 ? -41.006 -32.825 0.043 1.000 45.805 162 GLY A C 1
ATOM 2418 O O . GLY A 1 162 ? -41.492 -32.464 -1.057 1.000 45.895 162 GLY A O 1
ATOM 2422 N N . LEU A 1 163 ? -41.686 -33.465 1.005 1.000 48.572 163 LEU A N 1
ATOM 2423 C CA . LEU A 1 163 ? -43.096 -33.959 0.909 1.000 47.948 163 LEU A CA 1
ATOM 2424 C C . LEU A 1 163 ? -44.042 -33.051 1.700 1.000 49.966 163 LEU A C 1
ATOM 2425 O O . LEU A 1 163 ? -45.253 -33.339 1.656 1.000 51.864 163 LEU A O 1
ATOM 2441 N N . ALA A 1 164 ? -43.546 -32.031 2.417 1.000 51.165 164 ALA A N 1
ATOM 2442 C CA . ALA A 1 164 ? -44.296 -31.349 3.508 1.000 51.267 164 ALA A CA 1
ATOM 2443 C C . ALA A 1 164 ? -45.469 -30.589 2.915 1.000 54.769 164 ALA A C 1
ATOM 2444 O O . ALA A 1 164 ? -46.420 -30.377 3.659 1.000 59.848 164 ALA A O 1
ATOM 2451 N N . MET A 1 165 ? -45.386 -30.163 1.655 1.000 56.510 165 MET A N 1
ATOM 2452 C CA . MET A 1 165 ? -46.522 -29.534 0.931 1.000 61.153 165 MET A CA 1
ATOM 2453 C C . MET A 1 165 ? -47.703 -30.521 0.747 1.000 59.135 165 MET A C 1
ATOM 2454 O O . MET A 1 165 ? -48.821 -30.057 0.667 1.000 57.387 165 MET A O 1
ATOM 2468 N N . THR A 1 166 ? -47.462 -31.832 0.623 1.000 55.406 166 THR A N 1
ATOM 2469 C CA . THR A 1 166 ? -48.473 -32.824 0.189 1.000 53.554 166 THR A CA 1
ATOM 2470 C C . THR A 1 166 ? -49.272 -33.361 1.382 1.000 53.493 166 THR A C 1
ATOM 2471 O O . THR A 1 166 ? -50.331 -33.950 1.120 1.000 52.360 166 THR A O 1
ATOM 2482 N N . GLY A 1 167 ? -48.790 -33.199 2.620 1.000 52.420 167 GLY A N 1
ATOM 2483 C CA . GLY A 1 167 ? -49.459 -33.746 3.817 1.000 51.788 167 GLY A CA 1
ATOM 2484 C C . GLY A 1 167 ? -48.981 -35.159 4.137 1.000 49.814 167 GLY A C 1
ATOM 2485 O O . GLY A 1 167 ? -49.390 -35.687 5.194 1.000 50.365 167 GLY A O 1
ATOM 2489 N N . LEU A 1 168 ? -48.112 -35.755 3.313 1.000 48.280 168 LEU A N 1
ATOM 2490 C CA . LEU A 1 168 ? -47.422 -37.032 3.645 1.000 45.981 168 LEU A CA 1
ATOM 2491 C C . LEU A 1 168 ? -46.395 -36.747 4.747 1.000 46.534 168 LEU A C 1
ATOM 2492 O O . LEU A 1 168 ? -45.600 -35.753 4.588 1.000 45.663 168 LEU A O 1
ATOM 2508 N N . GLU A 1 169 ? -46.455 -37.511 5.850 1.000 46.250 169 GLU A N 1
ATOM 2509 C CA . GLU A 1 169 ? -45.531 -37.356 7.007 1.000 46.820 169 GLU A CA 1
ATOM 2510 C C . GLU A 1 169 ? -44.810 -38.683 7.196 1.000 44.757 169 GLU A C 1
ATOM 2511 O O . GLU A 1 169 ? -45.365 -39.581 7.804 1.000 42.204 169 GLU A O 1
ATOM 2523 N N . PRO A 1 170 ? -43.557 -38.859 6.708 1.000 43.183 170 PRO A N 1
ATOM 2524 C CA . PRO A 1 170 ? -42.898 -40.151 6.778 1.000 40.527 170 PRO A CA 1
ATOM 2525 C C . PRO A 1 170 ? -42.575 -40.548 8.227 1.000 40.642 170 PRO A C 1
ATOM 2526 O O . PRO A 1 170 ? -42.196 -39.697 9.005 1.000 41.475 170 PRO A O 1
ATOM 2537 N N A GLU A 1 171 ? -42.774 -41.827 8.549 0.500 39.172 171 GLU A N 1
ATOM 2538 N N B GLU A 1 171 ? -42.783 -41.824 8.560 0.500 39.912 171 GLU A N 1
ATOM 2539 C CA A GLU A 1 171 ? -42.352 -42.479 9.816 0.500 39.232 171 GLU A CA 1
ATOM 2540 C CA B GLU A 1 171 ? -42.325 -42.455 9.826 0.500 40.410 171 GLU A CA 1
ATOM 2541 C C A GLU A 1 171 ? -41.216 -43.446 9.452 0.500 38.680 171 GLU A C 1
ATOM 2542 C C B GLU A 1 171 ? -41.212 -43.442 9.451 0.500 39.377 171 GLU A C 1
ATOM 2543 O O A GLU A 1 171 ? -41.404 -44.253 8.503 0.500 37.501 171 GLU A O 1
ATOM 2544 O O B GLU A 1 171 ? -41.405 -44.248 8.500 0.500 38.140 171 GLU A O 1
ATOM 2567 N N . PHE A 1 172 ? -40.066 -43.351 10.130 1.000 39.498 172 PHE A N 1
ATOM 2568 C CA . PHE A 1 172 ? -38.807 -44.041 9.718 1.000 38.017 172 PHE A CA 1
ATOM 2569 C C . PHE A 1 172 ? -38.551 -45.245 10.613 1.000 37.539 172 PHE A C 1
ATOM 2570 O O . PHE A 1 172 ? -38.627 -45.140 11.836 1.000 37.551 172 PHE A O 1
ATOM 2587 N N . ILE A 1 173 ? -38.291 -46.387 9.994 1.000 38.144 173 ILE A N 1
ATOM 2588 C CA . ILE A 1 173 ? -37.563 -47.514 10.638 1.000 38.907 173 ILE A CA 1
ATOM 2589 C C . ILE A 1 173 ? -36.190 -47.597 9.954 1.000 39.434 173 ILE A C 1
ATOM 2590 O O . ILE A 1 173 ? -36.135 -47.809 8.707 1.000 36.778 173 ILE A O 1
ATOM 2606 N N . THR A 1 174 ? -35.123 -47.346 10.725 1.000 39.354 174 THR A N 1
ATOM 2607 C CA . THR A 1 174 ? -33.736 -47.251 10.212 1.000 38.663 174 THR A CA 1
ATOM 2608 C C . THR A 1 174 ? -32.924 -48.499 10.568 1.000 35.412 174 THR A C 1
ATOM 2609 O O . THR A 1 174 ? -32.787 -48.843 11.750 1.000 35.479 174 THR A O 1
ATOM 2620 N N . THR A 1 175 ? -32.362 -49.129 9.558 1.000 32.964 175 THR A N 1
ATOM 2621 C CA . THR A 1 175 ? -31.301 -50.159 9.683 1.000 32.959 175 THR A CA 1
ATOM 2622 C C . THR A 1 175 ? -29.976 -49.507 9.274 1.000 32.785 175 THR A C 1
ATOM 2623 O O . THR A 1 175 ? -29.876 -49.045 8.114 1.000 30.205 175 THR A O 1
ATOM 2634 N N . GLU A 1 176 ? -28.960 -49.562 10.121 1.000 35.350 176 GLU A N 1
ATOM 2635 C CA . GLU A 1 176 ? -27.650 -48.941 9.772 1.000 38.881 176 GLU A CA 1
ATOM 2636 C C . GLU A 1 176 ? -26.493 -49.942 9.836 1.000 40.149 176 GLU A C 1
ATOM 2637 O O . GLU A 1 176 ? -26.733 -51.188 10.040 1.000 40.699 176 GLU A O 1
ATOM 2649 N N . LEU A 1 177 ? -25.290 -49.437 9.512 1.000 40.713 177 LEU A N 1
ATOM 2650 C CA . LEU A 1 177 ? -23.981 -50.158 9.540 1.000 41.875 177 LEU A CA 1
ATOM 2651 C C . LEU A 1 177 ? -24.010 -51.346 8.573 1.000 40.765 177 LEU A C 1
ATOM 2652 O O . LEU A 1 177 ? -23.303 -52.288 8.815 1.000 42.293 177 LEU A O 1
ATOM 2668 N N . THR A 1 178 ? -24.759 -51.252 7.474 1.000 39.393 178 THR A N 1
ATOM 2669 C CA . THR A 1 178 ? -25.032 -52.362 6.532 1.000 38.974 178 THR A CA 1
ATOM 2670 C C . THR A 1 178 ? -23.800 -52.585 5.637 1.000 42.051 178 THR A C 1
ATOM 2671 O O . THR A 1 178 ? -23.819 -53.569 4.901 1.000 44.800 178 THR A O 1
ATOM 2682 N N . LEU A 1 179 ? -22.792 -51.691 5.648 1.000 44.935 179 LEU A N 1
ATOM 2683 C CA . LEU A 1 179 ? -21.509 -51.864 4.920 1.000 46.375 179 LEU A CA 1
ATOM 2684 C C . LEU A 1 179 ? -20.536 -52.678 5.771 1.000 45.651 179 LEU A C 1
ATOM 2685 O O . LEU A 1 179 ? -19.580 -53.213 5.171 1.000 48.112 179 LEU A O 1
ATOM 2701 N N . ALA A 1 180 ? -20.705 -52.693 7.099 1.000 44.087 180 ALA A N 1
ATOM 2702 C CA . ALA A 1 180 ? -19.825 -53.385 8.066 1.000 45.907 180 ALA A CA 1
ATOM 2703 C C . ALA A 1 180 ? -19.406 -54.787 7.594 1.000 49.187 180 ALA A C 1
ATOM 2704 O O . ALA A 1 180 ? -18.194 -55.054 7.577 1.000 48.771 180 ALA A O 1
ATOM 2711 N N . PRO A 1 181 ? -20.332 -55.711 7.197 1.000 49.740 181 PRO A N 1
ATOM 2712 C CA . PRO A 1 181 ? -19.941 -57.064 6.789 1.000 51.414 181 PRO A CA 1
ATOM 2713 C C . PRO A 1 181 ? -19.164 -57.213 5.469 1.000 52.487 181 PRO A C 1
ATOM 2714 O O . PRO A 1 181 ? -18.553 -58.267 5.294 1.000 53.214 181 PRO A O 1
ATOM 2725 N N . VAL A 1 182 ? -19.115 -56.178 4.628 1.000 51.676 182 VAL A N 1
ATOM 2726 C CA . VAL A 1 182 ? -18.374 -56.206 3.325 1.000 52.986 182 VAL A CA 1
ATOM 2727 C C . VAL A 1 182 ? -17.170 -55.244 3.346 1.000 54.581 182 VAL A C 1
ATOM 2728 O O . VAL A 1 182 ? -16.562 -55.094 2.269 1.000 56.242 182 VAL A O 1
ATOM 2741 N N . THR A 1 183 ? -16.782 -54.684 4.507 1.000 53.313 183 THR A N 1
ATOM 2742 C CA . THR A 1 183 ? -15.845 -53.525 4.583 1.000 52.237 183 THR A CA 1
ATOM 2743 C C . THR A 1 183 ? -14.686 -53.859 5.524 1.000 51.076 183 THR A C 1
ATOM 2744 O O . THR A 1 183 ? -14.888 -54.051 6.728 1.000 48.600 183 THR A O 1
ATOM 2755 N N . PRO A 1 184 ? -13.434 -53.954 5.018 1.000 52.809 184 PRO A N 1
ATOM 2756 C CA . PRO A 1 184 ? -12.285 -54.212 5.900 1.000 54.536 184 PRO A CA 1
ATOM 2757 C C . PRO A 1 184 ? -12.086 -53.083 6.933 1.000 55.070 184 PRO A C 1
ATOM 2758 O O . PRO A 1 184 ? -12.331 -51.903 6.581 1.000 54.893 184 PRO A O 1
ATOM 2769 N N . GLY A 1 185 ? -11.787 -53.463 8.180 1.000 55.201 185 GLY A N 1
ATOM 2770 C CA . GLY A 1 185 ? -11.703 -52.549 9.333 1.000 58.051 185 GLY A CA 1
ATOM 2771 C C . GLY A 1 185 ? -13.048 -52.193 9.960 1.000 59.508 185 GLY A C 1
ATOM 2772 O O . GLY A 1 185 ? -13.028 -51.392 10.918 1.000 63.611 185 GLY A O 1
ATOM 2776 N N . MET A 1 186 ? -14.169 -52.797 9.533 1.000 58.130 186 MET A N 1
ATOM 2777 C CA . MET A 1 186 ? -15.485 -52.665 10.227 1.000 55.990 186 MET A CA 1
ATOM 2778 C C . MET A 1 186 ? -15.945 -54.001 10.864 1.000 55.465 186 MET A C 1
ATOM 2779 O O . MET A 1 186 ? -17.160 -54.142 11.155 1.000 53.128 186 MET A O 1
ATOM 2793 N N . GLU A 1 187 ? -15.019 -54.905 11.198 1.000 55.571 187 GLU A N 1
ATOM 2794 C CA . GLU A 1 187 ? -15.336 -56.285 11.666 1.000 57.481 187 GLU A CA 1
ATOM 2795 C C . GLU A 1 187 ? -15.898 -56.228 13.098 1.000 56.532 187 GLU A C 1
ATOM 2796 O O . GLU A 1 187 ? -16.764 -57.044 13.433 1.000 56.431 187 GLU A O 1
ATOM 2808 N N . HIS A 1 188 ? -15.414 -55.290 13.914 1.000 57.777 188 HIS A N 1
ATOM 2809 C CA . HIS A 1 188 ? -15.928 -55.027 15.283 1.000 58.689 188 HIS A CA 1
ATOM 2810 C C . HIS A 1 188 ? -17.378 -54.537 15.229 1.000 55.985 188 HIS A C 1
ATOM 2811 O O . HIS A 1 188 ? -18.002 -54.668 16.269 1.000 53.360 188 HIS A O 1
ATOM 2826 N N . LEU A 1 189 ? -17.892 -54.042 14.083 1.000 53.447 189 LEU A N 1
ATOM 2827 C CA . LEU A 1 189 ? -19.249 -53.450 13.964 1.000 51.335 189 LEU A CA 1
ATOM 2828 C C . LEU A 1 189 ? -20.242 -54.434 13.313 1.000 49.770 189 LEU A C 1
ATOM 2829 O O . LEU A 1 189 ? -21.412 -54.028 13.109 1.000 46.979 189 LEU A O 1
ATOM 2845 N N . VAL A 1 190 ? -19.836 -55.673 12.983 1.000 48.636 190 VAL A N 1
ATOM 2846 C CA . VAL A 1 190 ? -20.749 -56.640 12.298 1.000 47.328 190 VAL A CA 1
ATOM 2847 C C . VAL A 1 190 ? -21.839 -57.057 13.285 1.000 47.200 190 VAL A C 1
ATOM 2848 O O . VAL A 1 190 ? -22.998 -57.154 12.895 1.000 44.901 190 VAL A O 1
ATOM 2861 N N . PRO A 1 191 ? -21.540 -57.323 14.575 1.000 48.247 191 PRO A N 1
ATOM 2862 C CA . PRO A 1 191 ? -22.603 -57.615 15.536 1.000 48.164 191 PRO A CA 1
ATOM 2863 C C . PRO A 1 191 ? -23.651 -56.493 15.604 1.000 48.335 191 PRO A C 1
ATOM 2864 O O . PRO A 1 191 ? -24.808 -56.819 15.551 1.000 46.060 191 PRO A O 1
ATOM 2875 N N . LEU A 1 192 ? -23.222 -55.230 15.642 1.000 49.737 192 LEU A N 1
ATOM 2876 C CA . LEU A 1 192 ? -24.134 -54.049 15.668 1.000 50.233 192 LEU A CA 1
ATOM 2877 C C . LEU A 1 192 ? -24.998 -53.999 14.391 1.000 47.754 192 LEU A C 1
ATOM 2878 O O . LEU A 1 192 ? -26.199 -53.691 14.511 1.000 45.590 192 LEU A O 1
ATOM 2894 N N . ALA A 1 193 ? -24.407 -54.281 13.223 1.000 45.187 193 ALA A N 1
ATOM 2895 C CA . ALA A 1 193 ? -25.134 -54.336 11.942 1.000 41.502 193 ALA A CA 1
ATOM 2896 C C . ALA A 1 193 ? -26.257 -55.375 12.066 1.000 41.162 193 ALA A C 1
ATOM 2897 O O . ALA A 1 193 ? -27.396 -54.998 11.745 1.000 40.476 193 ALA A O 1
ATOM 2904 N N . LYS A 1 194 ? -25.965 -56.572 12.587 1.000 40.163 194 LYS A N 1
ATOM 2905 C CA . LYS A 1 194 ? -26.950 -57.676 12.720 1.000 41.403 194 LYS A CA 1
ATOM 2906 C C . LYS A 1 194 ? -28.045 -57.245 13.692 1.000 42.399 194 LYS A C 1
ATOM 2907 O O . LYS A 1 194 ? -29.220 -57.441 13.357 1.000 45.774 194 LYS A O 1
ATOM 2926 N N . GLU A 1 195 ? -27.664 -56.671 14.817 1.000 42.878 195 GLU A N 1
ATOM 2927 C CA . GLU A 1 195 ? -28.613 -56.156 15.831 1.000 45.854 195 GLU A CA 1
ATOM 2928 C C . GLU A 1 195 ? -29.493 -55.030 15.231 1.000 43.757 195 GLU A C 1
ATOM 2929 O O . GLU A 1 195 ? -30.706 -55.004 15.490 1.000 41.391 195 GLU A O 1
ATOM 2941 N N . SER A 1 196 ? -28.931 -54.113 14.453 1.000 40.875 196 SER A N 1
ATOM 2942 C CA . SER A 1 196 ? -29.693 -53.004 13.839 1.000 39.933 196 SER A CA 1
ATOM 2943 C C . SER A 1 196 ? -30.766 -53.595 12.927 1.000 38.328 196 SER A C 1
ATOM 2944 O O . SER A 1 196 ? -31.918 -53.127 12.981 1.000 36.229 196 SER A O 1
ATOM 2952 N N . ARG A 1 197 ? -30.390 -54.567 12.104 1.000 38.319 197 ARG A N 1
ATOM 2953 C CA . ARG A 1 197 ? -31.341 -55.242 11.187 1.000 38.870 197 ARG A CA 1
ATOM 2954 C C . ARG A 1 197 ? -32.446 -55.963 11.976 1.000 36.951 197 ARG A C 1
ATOM 2955 O O . ARG A 1 197 ? -33.579 -55.731 11.663 1.000 35.605 197 ARG A O 1
ATOM 2976 N N . ALA A 1 198 ? -32.107 -56.744 13.001 1.000 37.705 198 ALA A N 1
ATOM 2977 C CA . ALA A 1 198 ? -33.052 -57.506 13.844 1.000 38.755 198 ALA A CA 1
ATOM 2978 C C . ALA A 1 198 ? -34.021 -56.553 14.539 1.000 39.188 198 ALA A C 1
ATOM 2979 O O . ALA A 1 198 ? -35.206 -56.921 14.630 1.000 40.397 198 ALA A O 1
ATOM 2986 N N . ALA A 1 199 ? -33.561 -55.376 14.989 1.000 38.413 199 ALA A N 1
ATOM 2987 C CA . ALA A 1 199 ? -34.426 -54.410 15.702 1.000 38.100 199 ALA A CA 1
ATOM 2988 C C . ALA A 1 199 ? -35.441 -53.874 14.695 1.000 37.387 199 ALA A C 1
ATOM 2989 O O . ALA A 1 199 ? -36.619 -53.836 15.037 1.000 36.349 199 ALA A O 1
ATOM 2996 N N . ALA A 1 200 ? -34.999 -53.543 13.470 1.000 36.636 200 ALA A N 1
ATOM 2997 C CA . ALA A 1 200 ? -35.884 -53.064 12.382 1.000 35.259 200 ALA A CA 1
ATOM 2998 C C . ALA A 1 200 ? -36.919 -54.135 12.065 1.000 36.338 200 ALA A C 1
ATOM 2999 O O . ALA A 1 200 ? -38.101 -53.771 11.920 1.000 37.748 200 ALA A O 1
ATOM 3006 N N . GLU A 1 201 ? -36.481 -55.404 11.985 1.000 37.347 201 GLU A N 1
ATOM 3007 C CA . GLU A 1 201 ? -37.356 -56.563 11.705 1.000 36.971 201 GLU A CA 1
ATOM 3008 C C . GLU A 1 201 ? -38.391 -56.717 12.825 1.000 37.615 201 GLU A C 1
ATOM 3009 O O . GLU A 1 201 ? -39.518 -57.076 12.507 1.000 37.577 201 GLU A O 1
ATOM 3021 N N . ARG A 1 202 ? -38.011 -56.488 14.072 1.000 40.697 202 ARG A N 1
ATOM 3022 C CA . ARG A 1 202 ? -38.953 -56.523 15.220 1.000 43.961 202 ARG A CA 1
ATOM 3023 C C . ARG A 1 202 ? -40.016 -55.430 15.027 1.000 43.633 202 ARG A C 1
ATOM 3024 O O . ARG A 1 202 ? -41.213 -55.775 15.071 1.000 42.133 202 ARG A O 1
ATOM 3045 N N . ALA A 1 203 ? -39.586 -54.190 14.765 1.000 40.330 203 ALA A N 1
ATOM 3046 C CA . ALA A 1 203 ? -40.476 -53.023 14.584 1.000 41.127 203 ALA A CA 1
ATOM 3047 C C . ALA A 1 203 ? -41.449 -53.304 13.426 1.000 40.381 203 ALA A C 1
ATOM 3048 O O . ALA A 1 203 ? -42.633 -53.063 13.597 1.000 44.140 203 ALA A O 1
ATOM 3055 N N . ILE A 1 204 ? -40.973 -53.882 12.330 1.000 38.415 204 ILE A N 1
ATOM 3056 C CA . ILE A 1 204 ? -41.808 -54.298 11.170 1.000 35.166 204 ILE A CA 1
ATOM 3057 C C . ILE A 1 204 ? -42.756 -55.435 11.580 1.000 37.730 204 ILE A C 1
ATOM 3058 O O . ILE A 1 204 ? -43.903 -55.403 11.151 1.000 37.711 204 ILE A O 1
ATOM 3074 N N . ASP A 1 205 ? -42.312 -56.396 12.381 1.000 38.695 205 ASP A N 1
ATOM 3075 C CA . ASP A 1 205 ? -43.166 -57.530 12.801 1.000 41.097 205 ASP A CA 1
ATOM 3076 C C . ASP A 1 205 ? -44.276 -57.055 13.747 1.000 41.530 205 ASP A C 1
ATOM 3077 O O . ASP A 1 205 ? -45.341 -57.656 13.633 1.000 40.911 205 ASP A O 1
ATOM 3086 N N . GLN A 1 206 ? -44.050 -56.065 14.615 1.000 42.306 206 GLN A N 1
ATOM 3087 C CA . GLN A 1 206 ? -45.055 -55.551 15.593 1.000 47.555 206 GLN A CA 1
ATOM 3088 C C . GLN A 1 206 ? -45.940 -54.462 14.976 1.000 46.998 206 GLN A C 1
ATOM 3089 O O . GLN A 1 206 ? -46.972 -54.156 15.578 1.000 51.920 206 GLN A O 1
ATOM 3103 N N . ARG A 1 207 ? -45.593 -53.924 13.813 1.000 45.562 207 ARG A N 1
ATOM 3104 C CA . ARG A 1 207 ? -46.419 -52.913 13.132 1.000 44.681 207 ARG A CA 1
ATOM 3105 C C . ARG A 1 207 ? -47.783 -53.509 12.704 1.000 45.437 207 ARG A C 1
ATOM 3106 O O . ARG A 1 207 ? -47.835 -54.684 12.230 1.000 42.252 207 ARG A O 1
ATOM 3127 N N . TRP A 1 208 ? -48.843 -52.720 12.913 1.000 45.874 208 TRP A N 1
ATOM 3128 C CA . TRP A 1 208 ? -50.271 -53.027 12.618 1.000 49.745 208 TRP A CA 1
ATOM 3129 C C . TRP A 1 208 ? -50.875 -54.058 13.584 1.000 53.561 208 TRP A C 1
ATOM 3130 O O . TRP A 1 208 ? -51.996 -54.432 13.302 1.000 54.747 208 TRP A O 1
ATOM 3151 N N . VAL A 1 209 ? -50.232 -54.452 14.695 1.000 57.337 209 VAL A N 1
ATOM 3152 C CA . VAL A 1 209 ? -50.754 -55.518 15.613 1.000 59.867 209 VAL A CA 1
ATOM 3153 C C . VAL A 1 209 ? -50.873 -54.922 17.005 1.000 61.881 209 VAL A C 1
ATOM 3154 O O . VAL A 1 209 ? -50.048 -54.059 17.336 1.000 62.260 209 VAL A O 1
ATOM 3167 N N . THR A 1 210 ? -51.771 -55.483 17.807 1.000 65.507 210 THR A N 1
ATOM 3168 C CA . THR A 1 210 ? -51.942 -55.231 19.258 1.000 67.679 210 THR A CA 1
ATOM 3169 C C . THR A 1 210 ? -51.411 -56.433 20.044 1.000 68.432 210 THR A C 1
ATOM 3170 O O . THR A 1 210 ? -50.512 -56.179 20.828 1.000 70.509 210 THR A O 1
ATOM 3181 N N . HIS B 1 3 ? -8.035 -24.949 -17.182 1.000 88.678 3 HIS B N 1
ATOM 3182 C CA . HIS B 1 3 ? -9.241 -25.483 -17.901 1.000 89.271 3 HIS B CA 1
ATOM 3183 C C . HIS B 1 3 ? -10.483 -25.322 -17.008 1.000 87.886 3 HIS B C 1
ATOM 3184 O O . HIS B 1 3 ? -10.338 -25.228 -15.766 1.000 87.062 3 HIS B O 1
ATOM 3199 N N . LEU B 1 4 ? -11.653 -25.123 -17.602 1.000 87.812 4 LEU B N 1
ATOM 3200 C CA . LEU B 1 4 ? -12.882 -24.911 -16.804 1.000 85.867 4 LEU B CA 1
ATOM 3201 C C . LEU B 1 4 ? -13.934 -25.884 -17.282 1.000 82.186 4 LEU B C 1
ATOM 3202 O O . LEU B 1 4 ? -14.133 -25.979 -18.506 1.000 82.767 4 LEU B O 1
ATOM 3218 N N . LEU B 1 5 ? -14.557 -26.564 -16.321 1.000 78.186 5 LEU B N 1
ATOM 3219 C CA . LEU B 1 5 ? -15.826 -27.307 -16.522 1.000 73.350 5 LEU B CA 1
ATOM 3220 C C . LEU B 1 5 ? -16.984 -26.416 -16.067 1.000 71.203 5 LEU B C 1
ATOM 3221 O O . LEU B 1 5 ? -16.982 -26.025 -14.880 1.000 66.155 5 LEU B O 1
ATOM 3237 N N . HIS B 1 6 ? -17.863 -26.019 -16.995 1.000 73.077 6 HIS B N 1
ATOM 3238 C CA . HIS B 1 6 ? -19.047 -25.158 -16.704 1.000 75.117 6 HIS B CA 1
ATOM 3239 C C . HIS B 1 6 ? -20.276 -26.053 -16.652 1.000 70.928 6 HIS B C 1
ATOM 3240 O O . HIS B 1 6 ? -20.652 -26.570 -17.736 1.000 69.328 6 HIS B O 1
ATOM 3255 N N . ILE B 1 7 ? -20.841 -26.271 -15.456 1.000 67.702 7 ILE B N 1
ATOM 3256 C CA . ILE B 1 7 ? -21.990 -27.211 -15.286 1.000 64.457 7 ILE B CA 1
ATOM 3257 C C . ILE B 1 7 ? -23.262 -26.430 -14.966 1.000 64.083 7 ILE B C 1
ATOM 3258 O O . ILE B 1 7 ? -23.327 -25.774 -13.890 1.000 64.729 7 ILE B O 1
ATOM 3274 N N . ASP B 1 8 ? -24.255 -26.561 -15.834 1.000 63.400 8 AS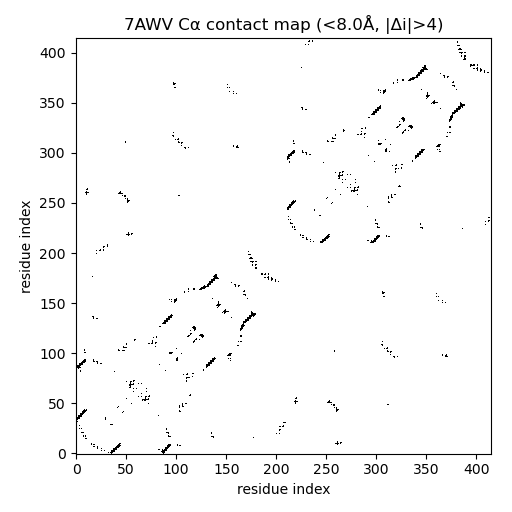P B N 1
ATOM 3275 C CA . ASP B 1 8 ? -25.618 -26.038 -15.550 1.000 63.640 8 ASP B CA 1
ATOM 3276 C C . ASP B 1 8 ? -26.511 -27.228 -15.200 1.000 58.972 8 ASP B C 1
ATOM 3277 O O . ASP B 1 8 ? -26.419 -28.271 -15.870 1.000 56.307 8 ASP B O 1
ATOM 3286 N N . SER B 1 9 ? -27.368 -27.057 -14.194 1.000 58.070 9 SER B N 1
ATOM 3287 C CA . SER B 1 9 ? -28.435 -28.033 -13.850 1.000 55.400 9 SER B CA 1
ATOM 3288 C C . SER B 1 9 ? -29.824 -27.381 -13.752 1.000 56.179 9 SER B C 1
ATOM 3289 O O . SER B 1 9 ? -30.746 -28.087 -13.289 1.000 56.796 9 SER B O 1
ATOM 3297 N N . SER B 1 10 ? -30.009 -26.107 -14.119 1.000 59.169 10 SER B N 1
ATOM 3298 C CA . SER B 1 10 ? -31.336 -25.426 -14.072 1.000 59.754 10 SER B CA 1
ATOM 3299 C C . SER B 1 10 ? -32.286 -26.129 -15.039 1.000 60.005 10 SER B C 1
ATOM 3300 O O . SER B 1 10 ? -31.825 -26.445 -16.138 1.000 58.246 10 SER B O 1
ATOM 3308 N N . ILE B 1 11 ? -33.560 -26.304 -14.655 1.000 61.634 11 ILE B N 1
ATOM 3309 C CA . ILE B 1 11 ? -34.674 -26.671 -15.591 1.000 63.561 11 ILE B CA 1
ATOM 3310 C C . ILE B 1 11 ? -35.583 -25.458 -15.857 1.000 66.804 11 ILE B C 1
ATOM 3311 O O . ILE B 1 11 ? -36.546 -25.632 -16.626 1.000 69.831 11 ILE B O 1
ATOM 3327 N N . SER B 1 12 ? -35.269 -24.277 -15.306 1.000 68.519 12 SER B N 1
ATOM 3328 C CA . SER B 1 12 ? -36.110 -23.049 -15.371 1.000 71.609 12 SER B CA 1
ATOM 3329 C C . SER B 1 12 ? -35.952 -22.281 -16.703 1.000 76.532 12 SER B C 1
ATOM 3330 O O . SER B 1 12 ? -36.701 -21.291 -16.890 1.000 81.551 12 SER B O 1
ATOM 3338 N N . GLY B 1 13 ? -35.046 -22.695 -17.606 1.000 77.375 13 GLY B N 1
ATOM 3339 C CA . GLY B 1 13 ? -34.928 -22.151 -18.976 1.000 78.072 13 GLY B CA 1
ATOM 3340 C C . GLY B 1 13 ? -34.594 -20.660 -18.939 1.000 82.105 13 GLY B C 1
ATOM 3341 O O . GLY B 1 13 ? -33.735 -20.256 -18.143 1.000 82.712 13 GLY B O 1
ATOM 3345 N N . PRO B 1 14 ? -35.270 -19.788 -19.745 1.000 83.857 14 PRO B N 1
ATOM 3346 C CA . PRO B 1 14 ? -35.042 -18.336 -19.678 1.000 85.587 14 PRO B CA 1
ATOM 3347 C C . PRO B 1 14 ? -35.310 -17.672 -18.313 1.000 84.635 14 PRO B C 1
ATOM 3348 O O . PRO B 1 14 ? -34.783 -16.615 -18.094 1.000 83.332 14 PRO B O 1
ATOM 3359 N N . ALA B 1 15 ? -36.106 -18.294 -17.432 1.000 82.485 15 ALA B N 1
ATOM 3360 C CA . ALA B 1 15 ? -36.339 -17.840 -16.036 1.000 81.522 15 ALA B CA 1
ATOM 3361 C C . ALA B 1 15 ? -35.139 -18.131 -15.118 1.000 79.476 15 ALA B C 1
ATOM 3362 O O . ALA B 1 15 ? -35.193 -17.640 -13.971 1.000 80.376 15 ALA B O 1
ATOM 3369 N N . SER B 1 16 ? -34.118 -18.895 -15.542 1.000 76.838 16 SER B N 1
ATOM 3370 C CA . SER B 1 16 ? -33.062 -19.387 -14.618 1.000 75.041 16 SER B CA 1
ATOM 3371 C C . SER B 1 16 ? -32.303 -18.211 -13.977 1.000 77.541 16 SER B C 1
ATOM 3372 O O . SER B 1 16 ? -31.875 -17.297 -14.725 1.000 79.574 16 SER B O 1
ATOM 3380 N N . VAL B 1 17 ? -32.128 -18.245 -12.652 1.000 76.347 17 VAL B N 1
ATOM 3381 C CA . VAL B 1 17 ? -31.238 -17.325 -11.877 1.000 76.282 17 VAL B CA 1
ATOM 3382 C C . VAL B 1 17 ? -29.802 -17.910 -11.885 1.000 76.878 17 VAL B C 1
ATOM 3383 O O . VAL B 1 17 ? -28.837 -17.117 -11.928 1.000 76.689 17 VAL B O 1
ATOM 3396 N N . SER B 1 18 ? -29.648 -19.243 -11.860 1.000 72.659 18 SER B N 1
ATOM 3397 C CA . SER B 1 18 ? -28.315 -19.877 -11.734 1.000 71.854 18 SER B CA 1
ATOM 3398 C C . SER B 1 18 ? -27.577 -19.818 -13.071 1.000 72.361 18 SER B C 1
ATOM 3399 O O . SER B 1 18 ? -26.369 -19.716 -12.998 1.000 75.563 18 SER B O 1
ATOM 3407 N N . ARG B 1 19 ? -28.247 -19.962 -14.221 1.000 72.143 19 ARG B N 1
ATOM 3408 C CA . ARG B 1 19 ? -27.543 -20.093 -15.538 1.000 73.529 19 ARG B CA 1
ATOM 3409 C C . ARG B 1 19 ? -26.748 -18.817 -15.850 1.000 77.902 19 ARG B C 1
ATOM 3410 O O . ARG B 1 19 ? -25.550 -18.893 -16.161 1.000 77.411 19 ARG B O 1
ATOM 3431 N N . PRO B 1 20 ? -27.355 -17.604 -15.755 1.000 81.578 20 PRO B N 1
ATOM 3432 C CA . PRO B 1 20 ? -26.605 -16.359 -15.892 1.000 86.234 20 PRO B CA 1
ATOM 3433 C C . PRO B 1 20 ? -25.443 -16.241 -14.899 1.000 85.921 20 PRO B C 1
ATOM 3434 O O . PRO B 1 20 ? -24.427 -15.708 -15.298 1.000 91.421 20 PRO B O 1
ATOM 3445 N N . LEU B 1 21 ? -25.623 -16.692 -13.654 1.000 82.641 21 LEU B N 1
ATOM 3446 C CA . LEU B 1 21 ? -24.563 -16.554 -12.623 1.000 82.445 21 LEU B CA 1
ATOM 3447 C C . LEU B 1 21 ? -23.383 -17.452 -12.987 1.000 81.548 21 LEU B C 1
ATOM 3448 O O . LEU B 1 21 ? -22.260 -17.017 -12.769 1.000 81.492 21 LEU B O 1
ATOM 3464 N N . THR B 1 22 ? -23.638 -18.611 -13.588 1.000 80.269 22 THR B N 1
ATOM 3465 C CA . THR B 1 22 ? -22.568 -19.566 -13.987 1.000 79.991 22 THR B CA 1
ATOM 3466 C C . THR B 1 22 ? -21.873 -19.069 -15.263 1.000 82.534 22 THR B C 1
ATOM 3467 O O . THR B 1 22 ? -20.673 -19.216 -15.327 1.000 84.686 22 THR B O 1
ATOM 3478 N N . ALA B 1 23 ? -22.604 -18.545 -16.252 1.000 82.976 23 ALA B N 1
ATOM 3479 C CA . ALA B 1 23 ? -22.026 -17.957 -17.483 1.000 84.966 23 ALA B CA 1
ATOM 3480 C C . ALA B 1 23 ? -21.217 -16.698 -17.114 1.000 86.620 23 ALA B C 1
ATOM 3481 O O . ALA B 1 23 ? -20.240 -16.401 -17.819 1.000 84.668 23 ALA B O 1
ATOM 3488 N N . ARG B 1 24 ? -21.607 -15.987 -16.052 1.000 86.350 24 ARG B N 1
ATOM 3489 C CA . ARG B 1 24 ? -20.817 -14.855 -15.511 1.000 89.451 24 ARG B CA 1
ATOM 3490 C C . ARG B 1 24 ? -19.441 -15.360 -15.077 1.000 90.150 24 ARG B C 1
ATOM 3491 O O . ARG B 1 24 ? -18.407 -14.796 -15.531 1.000 93.049 24 ARG B O 1
ATOM 3512 N N . ALA B 1 25 ? -19.425 -16.393 -14.229 1.000 88.595 25 ALA B N 1
ATOM 3513 C CA . ALA B 1 25 ? -18.189 -17.023 -13.699 1.000 87.150 25 ALA B CA 1
ATOM 3514 C C . ALA B 1 25 ? -17.330 -17.494 -14.868 1.000 87.333 25 ALA B C 1
ATOM 3515 O O . ALA B 1 25 ? -16.138 -17.120 -14.879 1.000 87.353 25 ALA B O 1
ATOM 3522 N N . ALA B 1 26 ? -17.942 -18.190 -15.838 1.000 85.357 26 ALA B N 1
ATOM 3523 C CA . ALA B 1 26 ? -17.252 -18.712 -17.043 1.000 86.438 26 ALA B CA 1
ATOM 3524 C C . ALA B 1 26 ? -16.531 -17.566 -17.763 1.000 90.292 26 ALA B C 1
ATOM 3525 O O . ALA B 1 26 ? -15.345 -17.767 -18.110 1.000 92.245 26 ALA B O 1
ATOM 3532 N N . ALA B 1 27 ? -17.181 -16.401 -17.906 1.000 92.226 27 ALA B N 1
ATOM 3533 C CA . ALA B 1 27 ? -16.595 -15.198 -18.540 1.000 96.472 27 ALA B CA 1
ATOM 3534 C C . ALA B 1 27 ? -15.459 -14.660 -17.666 1.000 97.176 27 ALA B C 1
ATOM 3535 O O . ALA B 1 27 ? -14.363 -14.497 -18.206 1.000 99.897 27 ALA B O 1
ATOM 3542 N N . ASN B 1 28 ? -15.700 -14.412 -16.372 1.000 95.862 28 ASN B N 1
ATOM 3543 C CA . ASN B 1 28 ? -14.658 -13.869 -15.450 1.000 95.644 28 ASN B CA 1
ATOM 3544 C C . ASN B 1 28 ? -13.454 -14.806 -15.393 1.000 95.291 28 ASN B C 1
ATOM 3545 O O . ASN B 1 28 ? -12.335 -14.298 -15.298 1.000 99.671 28 ASN B O 1
ATOM 3556 N N . TRP B 1 29 ? -13.675 -16.112 -15.496 1.000 92.076 29 TRP B N 1
ATOM 3557 C CA . TRP B 1 29 ? -12.585 -17.106 -15.565 1.000 91.795 29 TRP B CA 1
ATOM 3558 C C . TRP B 1 29 ? -11.889 -16.977 -16.923 1.000 97.656 29 TRP B C 1
ATOM 3559 O O . TRP B 1 29 ? -10.642 -16.944 -16.927 1.000 99.539 29 TRP B O 1
ATOM 3580 N N . LYS B 1 30 ? -12.631 -16.926 -18.033 1.000 100.566 30 LYS B N 1
ATOM 3581 C CA . LYS B 1 30 ? -12.011 -16.851 -19.383 1.000 105.964 30 LYS B CA 1
ATOM 3582 C C . LYS B 1 30 ? -11.237 -15.539 -19.527 1.000 106.040 30 LYS B C 1
ATOM 3583 O O . LYS B 1 30 ? -10.377 -15.514 -20.365 1.000 105.265 30 LYS B O 1
ATOM 3602 N N . ALA B 1 31 ? -11.565 -14.507 -18.738 1.000 104.002 31 ALA B N 1
ATOM 3603 C CA . ALA B 1 31 ? -10.755 -13.291 -18.537 1.000 105.330 31 ALA B CA 1
ATOM 3604 C C . ALA B 1 31 ? -9.465 -13.657 -17.799 1.000 105.227 31 ALA B C 1
ATOM 3605 O O . ALA B 1 31 ? -8.403 -13.618 -18.438 1.000 106.973 31 ALA B O 1
ATOM 3612 N N . ALA B 1 32 ? -9.552 -14.104 -16.539 1.000 101.487 32 ALA B N 1
ATOM 3613 C CA . ALA B 1 32 ? -8.388 -14.320 -15.637 1.000 100.645 32 ALA B CA 1
ATOM 3614 C C . ALA B 1 32 ? -7.507 -15.486 -16.104 1.000 99.184 32 ALA B C 1
ATOM 3615 O O . ALA B 1 32 ? -6.435 -15.640 -15.533 1.000 98.890 32 ALA B O 1
ATOM 3622 N N . HIS B 1 33 ? -7.947 -16.278 -17.082 1.000 99.578 33 HIS B N 1
ATOM 3623 C CA . HIS B 1 33 ? -7.230 -17.462 -17.615 1.000 100.854 33 HIS B CA 1
ATOM 3624 C C . HIS B 1 33 ? -7.414 -17.498 -19.127 1.000 104.607 33 HIS B C 1
ATOM 3625 O O . HIS B 1 33 ? -8.033 -18.433 -19.629 1.000 104.119 33 HIS B O 1
ATOM 3640 N N . PRO B 1 34 ? -6.859 -16.536 -19.906 1.000 111.386 34 PRO B N 1
ATOM 3641 C CA . PRO B 1 34 ? -7.057 -16.519 -21.356 1.000 113.539 34 PRO B CA 1
ATOM 3642 C C . PRO B 1 34 ? -6.211 -17.616 -22.021 1.000 115.083 34 PRO B C 1
ATOM 3643 O O . PRO B 1 34 ? -5.250 -18.095 -21.412 1.000 113.069 34 PRO B O 1
ATOM 3654 N N . ASP B 1 35 ? -6.617 -18.046 -23.220 1.000 115.777 35 ASP B N 1
ATOM 3655 C CA . ASP B 1 35 ? -6.042 -19.219 -23.941 1.000 116.281 35 ASP B CA 1
ATOM 3656 C C . ASP B 1 35 ? -6.502 -20.557 -23.327 1.000 109.647 35 ASP B C 1
ATOM 3657 O O . ASP B 1 35 ? -6.201 -21.590 -23.950 1.000 105.059 35 ASP B O 1
ATOM 3666 N N . GLY B 1 36 ? -7.226 -20.554 -22.198 1.000 107.457 36 GLY B N 1
ATOM 3667 C CA . GLY B 1 36 ? -7.838 -21.758 -21.584 1.000 105.899 36 GLY B CA 1
ATOM 3668 C C . GLY B 1 36 ? -9.022 -22.294 -22.381 1.000 104.254 36 GLY B C 1
ATOM 3669 O O . GLY B 1 36 ? -9.717 -21.475 -23.026 1.000 105.319 36 GLY B O 1
ATOM 3673 N N . THR B 1 37 ? -9.251 -23.609 -22.344 1.000 103.077 37 THR B N 1
ATOM 3674 C CA . THR B 1 37 ? -10.422 -24.263 -22.984 1.000 102.051 37 THR B CA 1
ATOM 3675 C C . THR B 1 37 ? -11.534 -24.391 -21.943 1.000 99.930 37 THR B C 1
ATOM 3676 O O . THR B 1 37 ? -11.280 -24.216 -20.744 1.000 99.216 37 THR B O 1
ATOM 3687 N N . VAL B 1 38 ? -12.735 -24.667 -22.433 1.000 98.172 38 VAL B N 1
ATOM 3688 C CA . VAL B 1 38 ? -13.968 -24.811 -21.612 1.000 95.800 38 VAL B CA 1
ATOM 3689 C C . VAL B 1 38 ? -14.743 -26.005 -22.141 1.000 91.303 38 VAL B C 1
ATOM 3690 O O . VAL B 1 38 ? -14.966 -26.062 -23.361 1.000 89.324 38 VAL B O 1
ATOM 3703 N N . THR B 1 39 ? -15.132 -26.911 -21.246 1.000 86.779 39 THR B N 1
ATOM 3704 C CA . THR B 1 39 ? -16.118 -27.973 -21.527 1.000 81.987 39 THR B CA 1
ATOM 3705 C C . THR B 1 39 ? -17.419 -27.534 -20.864 1.000 79.196 39 THR B C 1
ATOM 3706 O O . THR B 1 39 ? -17.400 -27.152 -19.681 1.000 76.652 39 THR B O 1
ATOM 3717 N N . TYR B 1 40 ? -18.506 -27.556 -21.622 1.000 78.555 40 TYR B N 1
ATOM 3718 C CA . TYR B 1 40 ? -19.847 -27.168 -21.117 1.000 76.899 40 TYR B CA 1
ATOM 3719 C C . TYR B 1 40 ? -20.693 -28.422 -20.882 1.000 72.690 40 TYR B C 1
ATOM 3720 O O . TYR B 1 40 ? -20.740 -29.305 -21.753 1.000 72.279 40 TYR B O 1
ATOM 3738 N N . ARG B 1 41 ? -21.385 -28.471 -19.747 1.000 69.957 41 ARG B N 1
ATOM 3739 C CA . ARG B 1 41 ? -22.330 -29.574 -19.398 1.000 67.228 41 ARG B CA 1
ATOM 3740 C C . ARG B 1 41 ? -23.677 -28.969 -18.993 1.000 65.704 41 ARG B C 1
ATOM 3741 O O . ARG B 1 41 ? -23.661 -28.155 -18.045 1.000 64.647 41 ARG B O 1
ATOM 3762 N N . ASP B 1 42 ? -24.779 -29.318 -19.681 1.000 65.673 42 ASP B N 1
ATOM 3763 C CA . ASP B 1 42 ? -26.149 -28.875 -19.283 1.000 64.741 42 ASP B CA 1
ATOM 3764 C C . ASP B 1 42 ? -26.923 -30.105 -18.825 1.000 61.659 42 ASP B C 1
ATOM 3765 O O . ASP B 1 42 ? -27.520 -30.769 -19.682 1.000 62.837 42 ASP B O 1
ATOM 3774 N N . LEU B 1 43 ? -26.871 -30.394 -17.524 1.000 59.722 43 LEU B N 1
ATOM 3775 C CA . LEU B 1 43 ? -27.613 -31.510 -16.877 1.000 59.525 43 LEU B CA 1
ATOM 3776 C C . LEU B 1 43 ? -29.126 -31.216 -16.880 1.000 60.136 43 LEU B C 1
ATOM 3777 O O . LEU B 1 43 ? -29.915 -32.185 -16.828 1.000 59.531 43 LEU B O 1
ATOM 3793 N N . GLY B 1 44 ? -29.504 -29.928 -16.888 1.000 59.498 44 GLY B N 1
ATOM 3794 C CA . GLY B 1 44 ? -30.888 -29.447 -16.994 1.000 58.434 44 GLY B CA 1
ATOM 3795 C C . GLY B 1 44 ? -31.528 -29.920 -18.276 1.000 57.982 44 GLY B C 1
ATOM 3796 O O . GLY B 1 44 ? -32.548 -30.572 -18.202 1.000 59.878 44 GLY B O 1
ATOM 3800 N N . ALA B 1 45 ? -30.924 -29.646 -19.416 1.000 57.974 45 ALA B N 1
ATOM 3801 C CA . ALA B 1 45 ? -31.478 -29.973 -20.744 1.000 58.755 45 ALA B CA 1
ATOM 3802 C C . ALA B 1 45 ? -31.275 -31.451 -21.017 1.000 58.619 45 ALA B C 1
ATOM 3803 O O . ALA B 1 45 ? -32.149 -32.042 -21.659 1.000 56.930 45 ALA B O 1
ATOM 3810 N N . SER B 1 46 ? -30.083 -31.961 -20.681 1.000 59.698 46 SER B N 1
ATOM 3811 C CA . SER B 1 46 ? -29.604 -33.288 -21.142 1.000 58.688 46 SER B CA 1
ATOM 3812 C C . SER B 1 46 ? -29.056 -34.068 -19.942 1.000 56.840 46 SER B C 1
ATOM 3813 O O . SER B 1 46 ? -27.866 -34.410 -19.873 1.000 53.805 46 SER B O 1
ATOM 3821 N N . PRO B 1 47 ? -29.938 -34.428 -18.974 1.000 54.975 47 PRO B N 1
ATOM 3822 C CA . PRO B 1 47 ? -29.503 -35.075 -17.739 1.000 53.636 47 PRO B CA 1
ATOM 3823 C C . PRO B 1 47 ? -28.942 -36.462 -18.052 1.000 52.651 47 PRO B C 1
ATOM 3824 O O . PRO B 1 47 ? -29.379 -37.103 -19.008 1.000 52.631 47 PRO B O 1
ATOM 3835 N N . LEU B 1 48 ? -27.982 -36.887 -17.241 1.000 50.918 48 LEU B N 1
ATOM 3836 C CA . LEU B 1 48 ? -27.462 -38.267 -17.291 1.000 49.456 48 LEU B CA 1
ATOM 3837 C C . LEU B 1 48 ? -28.522 -39.126 -16.621 1.000 49.064 48 LEU B C 1
ATOM 3838 O O . LEU B 1 48 ? -29.074 -38.727 -15.592 1.000 48.857 48 LEU B O 1
ATOM 3854 N N . PRO B 1 49 ? -28.869 -40.298 -17.210 1.000 50.405 49 PRO B N 1
ATOM 3855 C CA . PRO B 1 49 ? -29.977 -41.104 -16.712 1.000 49.061 49 PRO B CA 1
ATOM 3856 C C . PRO B 1 49 ? -29.630 -41.649 -15.329 1.000 48.571 49 PRO B C 1
ATOM 3857 O O . PRO B 1 49 ? -28.435 -41.780 -14.992 1.000 49.874 49 PRO B O 1
ATOM 3868 N N . HIS B 1 50 ? -30.668 -41.913 -14.549 1.000 46.597 50 HIS B N 1
ATOM 3869 C CA . HIS B 1 50 ? -30.521 -42.554 -13.227 1.000 45.598 50 HIS B CA 1
ATOM 3870 C C . HIS B 1 50 ? -29.709 -43.846 -13.397 1.000 45.340 50 HIS B C 1
ATOM 3871 O O . HIS B 1 50 ? -29.896 -44.585 -14.406 1.000 47.921 50 HIS B O 1
ATOM 3886 N N . ILE B 1 51 ? -28.791 -44.102 -12.474 1.000 43.833 51 ILE B N 1
ATOM 3887 C CA . ILE B 1 51 ? -28.216 -45.458 -12.338 1.000 42.860 51 ILE B CA 1
ATOM 3888 C C . ILE B 1 51 ? -29.358 -46.343 -11.852 1.000 41.421 51 ILE B C 1
ATOM 3889 O O . ILE B 1 51 ? -30.000 -45.955 -10.868 1.000 39.586 51 ILE B O 1
ATOM 3905 N N . ASN B 1 52 ? -29.549 -47.492 -12.508 1.000 40.714 52 ASN B N 1
ATOM 3906 C CA . ASN B 1 52 ? -30.611 -48.486 -12.199 1.000 39.451 52 ASN B CA 1
ATOM 3907 C C . ASN B 1 52 ? -30.009 -49.806 -11.680 1.000 39.069 52 ASN B C 1
ATOM 3908 O O . ASN B 1 52 ? -28.768 -49.955 -11.666 1.000 42.451 52 ASN B O 1
ATOM 3919 N N . THR B 1 53 ? -30.832 -50.775 -11.298 1.000 37.007 53 THR B N 1
ATOM 3920 C CA . THR B 1 53 ? -30.350 -52.061 -10.733 1.000 36.642 53 THR B CA 1
ATOM 3921 C C . THR B 1 53 ? -29.394 -52.754 -11.726 1.000 37.915 53 THR B C 1
ATOM 3922 O O . THR B 1 53 ? -28.289 -53.207 -11.300 1.000 37.407 53 THR B O 1
ATOM 3933 N N . ALA B 1 54 ? -29.774 -52.792 -13.004 1.000 38.246 54 ALA B N 1
ATOM 3934 C CA . ALA B 1 54 ? -29.007 -53.437 -14.080 1.000 39.243 54 ALA B CA 1
ATOM 3935 C C . ALA B 1 54 ? -27.623 -52.771 -14.214 1.000 41.113 54 ALA B C 1
ATOM 3936 O O . ALA B 1 54 ? -26.679 -53.526 -14.528 1.000 44.072 54 ALA B O 1
ATOM 3943 N N . SER B 1 55 ? -27.488 -51.445 -14.019 1.000 40.571 55 SER B N 1
ATOM 3944 C CA . SER B 1 55 ? -26.263 -50.670 -14.371 1.000 42.008 55 SER B CA 1
ATOM 3945 C C . SER B 1 55 ? -25.381 -50.308 -13.151 1.000 40.433 55 SER B C 1
ATOM 3946 O O . SER B 1 55 ? -24.229 -49.854 -13.339 1.000 40.340 55 SER B O 1
ATOM 3954 N N . ALA B 1 56 ? -25.873 -50.550 -11.943 1.000 39.164 56 ALA B N 1
ATOM 3955 C CA . ALA B 1 56 ? -25.224 -50.187 -10.675 1.000 38.641 56 ALA B CA 1
ATOM 3956 C C . ALA B 1 56 ? -24.035 -51.099 -10.367 1.000 39.344 56 ALA B C 1
ATOM 3957 O O . ALA B 1 56 ? -23.860 -52.164 -11.018 1.000 38.176 56 ALA B O 1
ATOM 3964 N N . LEU B 1 57 ? -23.238 -50.658 -9.388 1.000 40.168 57 LEU B N 1
ATOM 3965 C CA . LEU B 1 57 ? -22.130 -51.422 -8.750 1.000 42.250 57 LEU B CA 1
ATOM 3966 C C . LEU B 1 57 ? -21.026 -51.785 -9.765 1.000 43.487 57 LEU B C 1
ATOM 3967 O O . LEU B 1 57 ? -20.375 -52.796 -9.568 1.000 44.214 57 LEU B O 1
ATOM 3983 N N . ALA B 1 58 ? -20.777 -50.958 -10.775 1.000 43.754 58 ALA B N 1
ATOM 3984 C CA . ALA B 1 58 ? -19.828 -51.229 -11.875 1.000 46.463 58 ALA B CA 1
ATOM 3985 C C . ALA B 1 58 ? -18.403 -51.254 -11.305 1.000 47.996 58 ALA B C 1
ATOM 3986 O O . ALA B 1 58 ? -17.663 -52.142 -11.666 1.000 47.871 58 ALA B O 1
ATOM 3993 N N . GLY B 1 59 ? -18.107 -50.331 -10.397 1.000 50.626 59 GLY B N 1
ATOM 3994 C CA . GLY B 1 59 ? -16.799 -50.114 -9.763 1.000 52.441 59 GLY B CA 1
ATOM 3995 C C . GLY B 1 59 ? -16.417 -51.243 -8.853 1.000 53.154 59 GLY B C 1
ATOM 3996 O O . GLY B 1 59 ? -15.240 -51.581 -8.869 1.000 60.264 59 GLY B O 1
ATOM 4000 N N . VAL B 1 60 ? -17.358 -51.829 -8.112 1.000 53.206 60 VAL B N 1
ATOM 4001 C CA . VAL B 1 60 ? -17.085 -52.979 -7.179 1.000 53.230 60 VAL B CA 1
ATOM 4002 C C . VAL B 1 60 ? -17.300 -54.336 -7.872 1.000 54.777 60 VAL B C 1
ATOM 4003 O O . VAL B 1 60 ? -17.357 -55.339 -7.142 1.000 54.795 60 VAL B O 1
ATOM 4016 N N . THR B 1 61 ? -17.501 -54.380 -9.197 1.000 57.257 61 THR B N 1
ATOM 4017 C CA . THR B 1 61 ? -17.661 -55.637 -9.982 1.000 60.721 61 THR B CA 1
ATOM 4018 C C . THR B 1 61 ? -16.507 -55.703 -10.983 1.000 59.930 61 THR B C 1
ATOM 4019 O O . THR B 1 61 ? -16.266 -54.738 -11.711 1.000 61.712 61 THR B O 1
ATOM 4030 N N . PRO B 1 62 ? -15.738 -56.814 -11.050 1.000 59.598 62 PRO B N 1
ATOM 4031 C CA . PRO B 1 62 ? -14.629 -56.917 -11.999 1.000 62.464 62 PRO B CA 1
ATOM 4032 C C . PRO B 1 62 ? -15.053 -56.699 -13.458 1.000 63.815 62 PRO B C 1
ATOM 4033 O O . PRO B 1 62 ? -16.120 -57.166 -13.836 1.000 62.691 62 PRO B O 1
ATOM 4044 N N . ALA B 1 63 ? -14.198 -55.996 -14.215 1.000 66.526 63 ALA B N 1
ATOM 4045 C CA . ALA B 1 63 ? -14.414 -55.499 -15.598 1.000 68.096 63 ALA B CA 1
ATOM 4046 C C . ALA B 1 63 ? -14.905 -56.611 -16.525 1.000 70.873 63 ALA B C 1
ATOM 4047 O O . ALA B 1 63 ? -15.690 -56.305 -17.451 1.000 71.107 63 ALA B O 1
ATOM 4054 N N . ALA B 1 64 ? -14.457 -57.842 -16.291 1.000 72.536 64 ALA B N 1
ATOM 4055 C CA . ALA B 1 64 ? -14.796 -59.033 -17.096 1.000 73.408 64 ALA B CA 1
ATOM 4056 C C . ALA B 1 64 ? -16.221 -59.508 -16.802 1.000 71.927 64 ALA B C 1
ATOM 4057 O O . ALA B 1 64 ? -16.887 -59.878 -17.778 1.000 73.057 64 ALA B O 1
ATOM 4064 N N . GLU B 1 65 ? -16.662 -59.519 -15.535 1.000 71.595 65 GLU B N 1
ATOM 4065 C CA . GLU B 1 65 ? -17.943 -60.161 -15.107 1.000 70.476 65 GLU B CA 1
ATOM 4066 C C . GLU B 1 65 ? -19.050 -59.109 -14.899 1.000 67.929 65 GLU B C 1
ATOM 4067 O O . GLU B 1 65 ? -20.075 -59.440 -14.262 1.000 67.070 65 GLU B O 1
ATOM 4079 N N . ARG B 1 66 ? -18.910 -57.936 -15.519 1.000 64.053 66 ARG B N 1
ATOM 4080 C CA . ARG B 1 66 ? -19.912 -56.847 -15.514 1.000 59.576 66 ARG B CA 1
ATOM 4081 C C . ARG B 1 66 ? -21.052 -57.198 -16.481 1.000 59.332 66 ARG B C 1
ATOM 4082 O O . ARG B 1 66 ? -20.764 -57.681 -17.613 1.000 59.814 66 ARG B O 1
ATOM 4103 N N . ARG B 1 67 ? -22.294 -56.903 -16.081 1.000 55.066 67 ARG B N 1
ATOM 4104 C CA . ARG B 1 67 ? -23.480 -56.942 -16.975 1.000 53.194 67 ARG B CA 1
ATOM 4105 C C . ARG B 1 67 ? -23.304 -55.889 -18.068 1.000 51.744 67 ARG B C 1
ATOM 4106 O O . ARG B 1 67 ? -22.657 -54.867 -17.832 1.000 49.592 67 ARG B O 1
ATOM 4127 N N . PRO B 1 68 ? -23.883 -56.075 -19.278 1.000 51.449 68 PRO B N 1
ATOM 4128 C CA . PRO B 1 68 ? -23.786 -55.063 -20.329 1.000 51.816 68 PRO B CA 1
ATOM 4129 C C . PRO B 1 68 ? -24.107 -53.634 -19.870 1.000 50.632 68 PRO B C 1
ATOM 4130 O O . PRO B 1 68 ? -23.416 -52.748 -20.314 1.000 52.417 68 PRO B O 1
ATOM 4141 N N . GLU B 1 69 ? -25.077 -53.444 -18.970 1.000 49.646 69 GLU B N 1
ATOM 4142 C CA . GLU B 1 69 ? -25.546 -52.097 -18.556 1.000 48.833 69 GLU B CA 1
ATOM 4143 C C . GLU B 1 69 ? -24.569 -51.487 -17.553 1.000 45.235 69 GLU B C 1
ATOM 4144 O O . GLU B 1 69 ? -24.449 -50.267 -17.508 1.000 43.682 69 GLU B O 1
ATOM 4156 N N . GLN B 1 70 ? -23.936 -52.303 -16.735 1.000 44.560 70 GLN B N 1
ATOM 4157 C CA . GLN B 1 70 ? -22.842 -51.853 -15.834 1.000 44.877 70 GLN B CA 1
ATOM 4158 C C . GLN B 1 70 ? -21.683 -51.309 -16.662 1.000 47.032 70 GLN B C 1
ATOM 4159 O O . GLN B 1 70 ? -21.081 -50.299 -16.212 1.000 50.820 70 GLN B O 1
ATOM 4173 N N . SER B 1 71 ? -21.394 -51.908 -17.817 1.000 48.336 71 SER B N 1
ATOM 4174 C CA . SER B 1 71 ? -20.310 -51.404 -18.708 1.000 50.332 71 SER B CA 1
ATOM 4175 C C . SER B 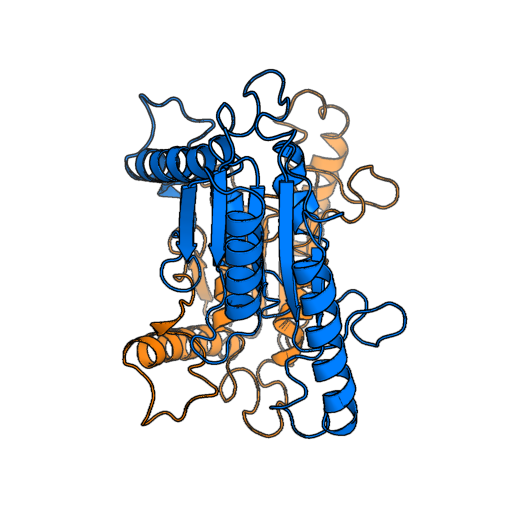1 71 ? -20.720 -50.022 -19.243 1.000 49.809 71 SER B C 1
ATOM 4176 O O . SER B 1 71 ? -19.871 -49.082 -19.174 1.000 50.581 71 SER B O 1
ATOM 4184 N N . ALA B 1 72 ? -21.994 -49.857 -19.646 1.000 47.888 72 ALA B N 1
ATOM 4185 C CA . ALA B 1 72 ? -22.542 -48.555 -20.116 1.000 47.926 72 ALA B CA 1
ATOM 4186 C C . ALA B 1 72 ? -22.380 -47.515 -19.013 1.000 46.717 72 ALA B C 1
ATOM 4187 O O . ALA B 1 72 ? -21.944 -46.404 -19.327 1.000 48.087 72 ALA B O 1
ATOM 4194 N N . ALA B 1 73 ? -22.722 -47.854 -17.773 1.000 45.503 73 ALA B N 1
ATOM 4195 C CA . ALA B 1 73 ? -22.656 -46.893 -16.642 1.000 46.948 73 ALA B CA 1
ATOM 4196 C C . ALA B 1 73 ? -21.197 -46.545 -16.360 1.000 49.353 73 ALA B C 1
ATOM 4197 O O . ALA B 1 73 ? -20.924 -45.390 -16.079 1.000 50.716 73 ALA B O 1
ATOM 4204 N N . TRP B 1 74 ? -20.320 -47.539 -16.415 1.000 50.979 74 TRP B N 1
ATOM 4205 C CA . TRP B 1 74 ? -18.870 -47.330 -16.232 1.000 51.912 74 TRP B CA 1
ATOM 4206 C C . TRP B 1 74 ? -18.362 -46.361 -17.309 1.000 52.249 74 TRP B C 1
ATOM 4207 O O . TRP B 1 74 ? -17.672 -45.422 -16.914 1.000 49.142 74 TRP B O 1
ATOM 4228 N N . ALA B 1 75 ? -18.769 -46.518 -18.580 1.000 52.135 75 ALA B N 1
ATOM 4229 C CA . ALA B 1 75 ? -18.339 -45.624 -19.689 1.000 54.287 75 ALA B CA 1
ATOM 4230 C C . ALA B 1 75 ? -18.764 -44.189 -19.349 1.000 53.996 75 ALA B C 1
ATOM 4231 O O . ALA B 1 75 ? -17.955 -43.274 -19.500 1.000 52.782 75 ALA B O 1
ATOM 4238 N N . VAL B 1 76 ? -19.967 -44.022 -18.783 1.000 54.172 76 VAL B N 1
ATOM 4239 C CA . VAL B 1 76 ? -20.489 -42.686 -18.393 1.000 52.855 76 VAL B CA 1
ATOM 4240 C C . VAL B 1 76 ? -19.623 -42.156 -17.247 1.000 52.585 76 VAL B C 1
ATOM 4241 O O . VAL B 1 76 ? -19.232 -40.996 -17.348 1.000 53.228 76 VAL B O 1
ATOM 4254 N N . SER B 1 77 ? -19.323 -42.967 -16.224 1.000 51.970 77 SER B N 1
ATOM 4255 C CA . SER B 1 77 ? -18.420 -42.588 -15.091 1.000 52.825 77 SER B CA 1
ATOM 4256 C C . SER B 1 77 ? -17.035 -42.156 -15.596 1.000 53.977 77 SER B C 1
ATOM 4257 O O . SER B 1 77 ? -16.539 -41.134 -15.106 1.000 53.738 77 SER B O 1
ATOM 4265 N N . GLU B 1 78 ? -16.431 -42.901 -16.529 1.000 59.040 78 GLU B N 1
ATOM 4266 C CA . GLU B 1 78 ? -15.086 -42.617 -17.124 1.000 60.033 78 GLU B CA 1
ATOM 4267 C C . GLU B 1 78 ? -15.108 -41.223 -17.755 1.000 62.168 78 GLU B C 1
ATOM 4268 O O . GLU B 1 78 ? -14.137 -40.441 -17.559 1.000 62.341 78 GLU B O 1
ATOM 4280 N N . LEU B 1 79 ? -16.191 -40.912 -18.461 1.000 62.429 79 LEU B N 1
ATOM 4281 C CA . LEU B 1 79 ? -16.301 -39.657 -19.236 1.000 66.850 79 LEU B CA 1
ATOM 4282 C C . LEU B 1 79 ? -16.558 -38.466 -18.292 1.000 66.605 79 LEU B C 1
ATOM 4283 O O . LEU B 1 79 ? -16.055 -37.357 -18.574 1.000 70.715 79 LEU B O 1
ATOM 4299 N N . VAL B 1 80 ? -17.329 -38.680 -17.229 1.000 64.595 80 VAL B N 1
ATOM 4300 C CA . VAL B 1 80 ? -17.726 -37.673 -16.196 1.000 61.053 80 VAL B CA 1
ATOM 4301 C C . VAL B 1 80 ? -16.494 -37.314 -15.355 1.000 59.300 80 VAL B C 1
ATOM 4302 O O . VAL B 1 80 ? -16.262 -36.137 -15.150 1.000 58.510 80 VAL B O 1
ATOM 4315 N N . VAL B 1 81 ? -15.756 -38.307 -14.862 1.000 58.040 81 VAL B N 1
ATOM 4316 C CA . VAL B 1 81 ? -14.549 -38.107 -13.999 1.000 58.198 81 VAL B CA 1
ATOM 4317 C C . VAL B 1 81 ? -13.436 -37.431 -14.814 1.000 60.389 81 VAL B C 1
ATOM 4318 O O . VAL B 1 81 ? -12.773 -36.540 -14.254 1.000 58.980 81 VAL B O 1
ATOM 4331 N N . GLU B 1 82 ? -13.240 -37.865 -16.064 1.000 62.730 82 GLU B N 1
ATOM 4332 C CA . GLU B 1 82 ? -12.315 -37.250 -17.055 1.000 66.569 82 GLU B CA 1
ATOM 4333 C C . GLU B 1 82 ? -12.567 -35.748 -17.100 1.000 66.952 82 GLU B C 1
ATOM 4334 O O . GLU B 1 82 ? -11.586 -34.981 -16.944 1.000 68.023 82 GLU B O 1
ATOM 4346 N N . GLU B 1 83 ? -13.821 -35.338 -17.269 1.000 66.116 83 GLU B N 1
ATOM 4347 C CA . GLU B 1 83 ? -14.161 -33.897 -17.413 1.000 68.480 83 GLU B CA 1
ATOM 4348 C C . GLU B 1 83 ? -13.666 -33.132 -16.182 1.000 66.881 83 GLU B C 1
ATOM 4349 O O . GLU B 1 83 ? -13.091 -32.019 -16.379 1.000 67.932 83 GLU B O 1
ATOM 4361 N N . VAL B 1 84 ? -13.849 -33.705 -14.988 1.000 63.018 84 VAL B N 1
ATOM 4362 C CA . VAL B 1 84 ? -13.380 -33.050 -13.728 1.000 64.756 84 VAL B CA 1
ATOM 4363 C C . VAL B 1 84 ? -11.835 -33.125 -13.642 1.000 66.021 84 VAL B C 1
ATOM 4364 O O . VAL B 1 84 ? -11.225 -32.132 -13.177 1.000 66.351 84 VAL B O 1
ATOM 4377 N N . ARG B 1 85 ? -11.214 -34.223 -14.081 1.000 66.564 85 ARG B N 1
ATOM 4378 C CA . ARG B 1 85 ? -9.733 -34.395 -13.998 1.000 71.314 85 ARG B CA 1
ATOM 4379 C C . ARG B 1 85 ? -9.065 -33.317 -14.878 1.000 72.988 85 ARG B C 1
ATOM 4380 O O . ARG B 1 85 ? -8.262 -32.517 -14.334 1.000 72.613 85 ARG B O 1
ATOM 4401 N N . GLU B 1 86 ? -9.539 -33.173 -16.124 1.000 72.415 86 GLU B N 1
ATOM 4402 C CA . GLU B 1 86 ? -9.055 -32.170 -17.100 1.000 73.793 86 GLU B CA 1
ATOM 4403 C C . GLU B 1 86 ? -9.214 -30.750 -16.547 1.000 73.606 86 GLU B C 1
ATOM 4404 O O . GLU B 1 86 ? -8.412 -29.890 -16.946 1.000 76.641 86 GLU B O 1
ATOM 4416 N N . ALA B 1 87 ? -10.152 -30.498 -15.642 1.000 69.882 87 ALA B N 1
ATOM 4417 C CA . ALA B 1 87 ? -10.409 -29.129 -15.156 1.000 70.916 87 ALA B CA 1
ATOM 4418 C C . ALA B 1 87 ? -9.444 -28.730 -14.027 1.000 71.370 87 ALA B C 1
ATOM 4419 O O . ALA B 1 87 ? -9.073 -29.600 -13.222 1.000 71.127 87 ALA B O 1
ATOM 4426 N N . THR B 1 88 ? -9.067 -27.443 -13.988 1.000 71.741 88 THR B N 1
ATOM 4427 C CA . THR B 1 88 ? -8.474 -26.756 -12.807 1.000 71.608 88 THR B CA 1
ATOM 4428 C C . THR B 1 88 ? -9.552 -26.063 -11.972 1.000 70.592 88 THR B C 1
ATOM 4429 O O . THR B 1 88 ? -9.409 -26.037 -10.730 1.000 68.321 88 THR B O 1
ATOM 4440 N N . THR B 1 89 ? -10.557 -25.471 -12.628 1.000 72.097 89 THR B N 1
ATOM 4441 C CA . THR B 1 89 ? -11.713 -24.825 -11.958 1.000 72.865 89 THR B CA 1
ATOM 4442 C C . THR B 1 89 ? -13.009 -25.489 -12.425 1.000 72.514 89 THR B C 1
ATOM 4443 O O . THR B 1 89 ? -13.194 -25.744 -13.647 1.000 73.200 89 THR B O 1
ATOM 4454 N N . ILE B 1 90 ? -13.902 -25.707 -11.468 1.000 71.949 90 ILE B N 1
ATOM 4455 C CA . ILE B 1 90 ? -15.257 -26.253 -11.723 1.000 69.227 90 ILE B CA 1
ATOM 4456 C C . ILE B 1 90 ? -16.250 -25.193 -11.252 1.000 69.007 90 ILE B C 1
ATOM 4457 O O . ILE B 1 90 ? -16.177 -24.784 -10.044 1.000 67.062 90 ILE B O 1
ATOM 4473 N N . ILE B 1 91 ? -17.136 -24.788 -12.160 1.000 67.669 91 ILE B N 1
ATOM 4474 C CA . ILE B 1 91 ? -18.268 -23.888 -11.853 1.000 68.970 91 ILE B CA 1
ATOM 4475 C C . ILE B 1 91 ? -19.536 -24.739 -11.972 1.000 64.329 91 ILE B C 1
ATOM 4476 O O . ILE B 1 91 ? -19.842 -25.197 -13.130 1.000 62.815 91 ILE B O 1
ATOM 4492 N N . LEU B 1 92 ? -20.259 -24.901 -10.860 1.000 61.799 92 LEU B N 1
ATOM 4493 C CA . LEU B 1 92 ? -21.542 -25.679 -10.816 1.000 60.216 92 LEU B CA 1
ATOM 4494 C C . LEU B 1 92 ? -22.710 -24.781 -10.363 1.000 60.639 92 LEU B C 1
ATOM 4495 O O . LEU B 1 92 ? -22.632 -24.234 -9.224 1.000 61.121 92 LEU B O 1
ATOM 4511 N N . GLY B 1 93 ? -23.791 -24.731 -11.152 1.000 60.882 93 GLY B N 1
ATOM 4512 C CA . GLY B 1 93 ? -25.078 -24.148 -10.727 1.000 61.071 93 GLY B CA 1
ATOM 4513 C C . GLY B 1 93 ? -25.871 -25.154 -9.892 1.000 59.444 93 GLY B C 1
ATOM 4514 O O . GLY B 1 93 ? -26.114 -26.259 -10.388 1.000 59.068 93 GLY B O 1
ATOM 4518 N N . LEU B 1 94 ? -26.192 -24.827 -8.638 1.000 59.098 94 LEU B N 1
ATOM 4519 C CA . LEU B 1 94 ? -26.961 -25.704 -7.725 1.000 56.933 94 LEU B CA 1
ATOM 4520 C C . LEU B 1 94 ? -28.240 -24.993 -7.241 1.000 57.058 94 LEU B C 1
ATOM 4521 O O . LEU B 1 94 ? -28.304 -24.426 -6.133 1.000 56.993 94 LEU B O 1
ATOM 4537 N N . PRO B 1 95 ? -29.330 -25.069 -8.046 1.000 55.860 95 PRO B N 1
ATOM 4538 C CA . PRO B 1 95 ? -30.664 -24.733 -7.569 1.000 55.255 95 PRO B CA 1
ATOM 4539 C C . PRO B 1 95 ? -31.158 -25.668 -6.462 1.000 53.638 95 PRO B C 1
ATOM 4540 O O . PRO B 1 95 ? -30.720 -26.796 -6.405 1.000 54.808 95 PRO B O 1
ATOM 4551 N N . LEU B 1 96 ? -32.034 -25.165 -5.603 1.000 52.836 96 LEU B N 1
ATOM 4552 C CA . LEU B 1 96 ? -32.770 -25.938 -4.575 1.000 51.818 96 LEU B CA 1
ATOM 4553 C C . LEU B 1 96 ? -34.168 -26.217 -5.144 1.000 52.279 96 LEU B C 1
ATOM 4554 O O . LEU B 1 96 ? -34.967 -25.249 -5.309 1.000 52.453 96 LEU B O 1
ATOM 4570 N N . TYR B 1 97 ? -34.413 -27.464 -5.555 1.000 49.907 97 TYR B N 1
ATOM 4571 C CA . TYR B 1 97 ? -35.725 -27.931 -6.042 1.000 51.498 97 TYR B CA 1
ATOM 4572 C C . TYR B 1 97 ? -36.282 -28.934 -5.031 1.000 50.911 97 TYR B C 1
ATOM 4573 O O . TYR B 1 97 ? -35.653 -29.986 -4.789 1.000 49.168 97 TYR B O 1
ATOM 4591 N N . ASN B 1 98 ? -37.441 -28.631 -4.448 1.000 52.017 98 ASN B N 1
ATOM 4592 C CA . ASN B 1 98 ? -38.120 -29.501 -3.439 1.000 50.601 98 ASN B CA 1
ATOM 4593 C C . ASN B 1 98 ? -37.145 -29.800 -2.299 1.000 49.815 98 ASN B C 1
ATOM 4594 O O . ASN B 1 98 ? -37.066 -30.956 -1.888 1.000 48.761 98 ASN B O 1
ATOM 4605 N N . TYR B 1 99 ? -36.441 -28.772 -1.823 1.000 49.569 99 TYR B N 1
ATOM 4606 C CA . TYR B 1 99 ? -35.628 -28.765 -0.585 1.000 49.469 99 TYR B CA 1
ATOM 4607 C C . TYR B 1 99 ? -34.437 -29.722 -0.726 1.000 47.397 99 TYR B C 1
ATOM 4608 O O . TYR B 1 99 ? -33.793 -29.986 0.306 1.000 46.585 99 TYR B O 1
ATOM 4626 N N . GLY B 1 100 ? -34.063 -30.061 -1.958 1.000 45.198 100 GLY B N 1
ATOM 4627 C CA . GLY B 1 100 ? -32.832 -30.814 -2.225 1.000 46.010 100 GLY B CA 1
ATOM 4628 C C . GLY B 1 100 ? -32.207 -30.334 -3.513 1.000 45.985 100 GLY B C 1
ATOM 4629 O O . GLY B 1 100 ? -32.734 -29.411 -4.129 1.000 47.933 100 GLY B O 1
ATOM 4633 N N . PRO B 1 101 ? -31.120 -30.988 -3.965 1.000 44.858 101 PRO B N 1
ATOM 4634 C CA . PRO B 1 101 ? -30.503 -30.658 -5.238 1.000 44.253 101 PRO B CA 1
ATOM 4635 C C . PRO B 1 101 ? -31.376 -31.172 -6.371 1.000 43.542 101 PRO B C 1
ATOM 4636 O O . PRO B 1 101 ? -32.257 -32.026 -6.148 1.000 41.920 101 PRO B O 1
ATOM 4647 N N . PRO B 1 102 ? -31.125 -30.742 -7.624 1.000 42.832 102 PRO B N 1
ATOM 4648 C CA . PRO B 1 102 ? -31.747 -31.371 -8.776 1.000 42.765 102 PRO B CA 1
ATOM 4649 C C . PRO B 1 102 ? -31.348 -32.844 -8.800 1.000 41.240 102 PRO B C 1
ATOM 4650 O O . PRO B 1 102 ? -30.215 -33.189 -8.560 1.000 40.669 102 PRO B O 1
ATOM 4661 N N . SER B 1 103 ? -32.301 -33.696 -9.091 1.000 41.616 103 SER B N 1
ATOM 4662 C CA . SER B 1 103 ? -32.081 -35.148 -9.278 1.000 39.859 103 SER B CA 1
ATOM 4663 C C . SER B 1 103 ? -30.944 -35.347 -10.282 1.000 39.671 103 SER B C 1
ATOM 4664 O O . SER B 1 103 ? -30.121 -36.212 -10.047 1.000 40.677 103 SER B O 1
ATOM 4672 N N . SER B 1 104 ? -30.826 -34.494 -11.291 1.000 41.060 104 SER B N 1
ATOM 4673 C CA . SER B 1 104 ? -29.761 -34.515 -12.334 1.000 43.749 104 SER B CA 1
ATOM 4674 C C . SER B 1 104 ? -28.354 -34.447 -11.708 1.000 42.974 104 SER B C 1
ATOM 4675 O O . SER B 1 104 ? -27.458 -35.199 -12.139 1.000 43.473 104 SER B O 1
ATOM 4683 N N . VAL B 1 105 ? -28.211 -33.582 -10.711 1.000 44.822 105 VAL B N 1
ATOM 4684 C CA . VAL B 1 105 ? -26.956 -33.363 -9.958 1.000 45.897 105 VAL B CA 1
ATOM 4685 C C . VAL B 1 105 ? -26.740 -34.566 -9.044 1.000 45.581 105 VAL B C 1
ATOM 4686 O O . VAL B 1 105 ? -25.553 -34.984 -8.917 1.000 50.210 105 VAL B O 1
ATOM 4699 N N . LYS B 1 106 ? -27.777 -35.112 -8.414 1.000 43.208 106 LYS B N 1
ATOM 4700 C CA . LYS B 1 106 ? -27.556 -36.265 -7.511 1.000 41.728 106 LYS B CA 1
ATOM 4701 C C . LYS B 1 106 ? -26.995 -37.414 -8.351 1.000 41.402 106 LYS B C 1
ATOM 4702 O O . LYS B 1 106 ? -26.024 -37.961 -7.919 1.000 42.130 106 LYS B O 1
ATOM 4721 N N . ALA B 1 107 ? -27.586 -37.720 -9.512 1.000 42.612 107 ALA B N 1
ATOM 4722 C CA . ALA B 1 107 ? -27.128 -38.752 -10.476 1.000 42.998 107 ALA B CA 1
ATOM 4723 C C . ALA B 1 107 ? -25.716 -38.430 -10.975 1.000 43.436 107 ALA B C 1
ATOM 4724 O O . ALA B 1 107 ? -24.882 -39.385 -11.050 1.000 44.806 107 ALA B O 1
ATOM 4731 N N . TRP B 1 108 ? -25.447 -37.171 -11.306 1.000 43.301 108 TRP B N 1
ATOM 4732 C CA . TRP B 1 108 ? -24.086 -36.746 -11.744 1.000 44.030 108 TRP B CA 1
ATOM 4733 C C . TRP B 1 108 ? -23.057 -37.106 -10.672 1.000 41.809 108 TRP B C 1
ATOM 4734 O O . TRP B 1 108 ? -22.034 -37.691 -11.041 1.000 41.219 108 TRP B O 1
ATOM 4755 N N . VAL B 1 109 ? -23.327 -36.789 -9.404 1.000 40.394 109 VAL B N 1
ATOM 4756 C CA . VAL B 1 109 ? -22.428 -37.178 -8.281 1.000 40.049 109 VAL B CA 1
ATOM 4757 C C . VAL B 1 109 ? -22.378 -38.720 -8.193 1.000 40.464 109 VAL B C 1
ATOM 4758 O O . VAL B 1 109 ? -21.265 -39.226 -7.962 1.000 39.042 109 VAL B O 1
ATOM 4771 N N . ASP B 1 110 ? -23.502 -39.443 -8.399 1.000 39.794 110 ASP B N 1
ATOM 4772 C CA . ASP B 1 110 ? -23.494 -40.927 -8.334 1.000 40.369 110 ASP B CA 1
ATOM 4773 C C . ASP B 1 110 ? -22.467 -41.454 -9.343 1.000 41.857 110 ASP B C 1
ATOM 4774 O O . ASP B 1 110 ? -21.644 -42.267 -8.929 1.000 42.535 110 ASP B O 1
ATOM 4783 N N . TYR B 1 111 ? -22.479 -40.969 -10.591 1.000 43.606 111 TYR B N 1
ATOM 4784 C CA . TYR B 1 111 ? -21.498 -41.376 -11.636 1.000 44.554 111 TYR B CA 1
ATOM 4785 C C . TYR B 1 111 ? -20.080 -41.000 -11.201 1.000 46.563 111 TYR B C 1
ATOM 4786 O O . TYR B 1 111 ? -19.147 -41.850 -11.344 1.000 46.653 111 TYR B O 1
ATOM 4804 N N . LEU B 1 112 ? -19.920 -39.807 -10.626 1.000 47.887 112 LEU B N 1
ATOM 4805 C CA . LEU B 1 112 ? -18.587 -39.285 -10.215 1.000 48.568 112 LEU B CA 1
ATOM 4806 C C . LEU B 1 112 ? -17.936 -40.158 -9.128 1.000 46.929 112 LEU B C 1
ATOM 4807 O O . LEU B 1 112 ? -16.717 -40.205 -9.134 1.000 47.137 112 LEU B O 1
ATOM 4823 N N . ILE B 1 113 ? -18.693 -40.837 -8.252 1.000 44.830 113 ILE B N 1
ATOM 4824 C CA . ILE B 1 113 ? -18.122 -41.644 -7.136 1.000 44.802 113 ILE B CA 1
ATOM 4825 C C . ILE B 1 113 ? -17.881 -43.050 -7.697 1.000 44.570 113 ILE B C 1
ATOM 4826 O O . ILE B 1 113 ? -18.835 -43.863 -7.750 1.000 44.408 113 ILE B O 1
ATOM 4842 N N . ALA B 1 114 ? -16.648 -43.295 -8.141 1.000 44.231 114 ALA B N 1
ATOM 4843 C CA . ALA B 1 114 ? -16.265 -44.447 -8.969 1.000 43.859 114 ALA B CA 1
ATOM 4844 C C . ALA B 1 114 ? -14.894 -44.926 -8.517 1.000 45.511 114 ALA B C 1
ATOM 4845 O O . ALA B 1 114 ? -13.925 -44.233 -8.790 1.000 47.227 114 ALA B O 1
ATOM 4852 N N . PRO B 1 115 ? -14.766 -46.053 -7.759 1.000 45.865 115 PRO B N 1
ATOM 4853 C CA . PRO B 1 115 ? -13.466 -46.570 -7.367 1.000 47.539 115 PRO B CA 1
ATOM 4854 C C . PRO B 1 115 ? -12.579 -46.923 -8.569 1.000 49.490 115 PRO B C 1
ATOM 4855 O O . PRO B 1 115 ? -13.055 -47.553 -9.443 1.000 48.690 115 PRO B O 1
ATOM 4866 N N . GLY B 1 116 ? -11.319 -46.460 -8.545 1.000 51.913 116 GLY B N 1
ATOM 4867 C CA . GLY B 1 116 ? -10.362 -46.548 -9.657 1.000 53.893 116 GLY B CA 1
ATOM 4868 C C . GLY B 1 116 ? -10.403 -45.331 -10.573 1.000 55.535 116 GLY B C 1
ATOM 4869 O O . GLY B 1 116 ? -9.462 -45.221 -11.383 1.000 58.384 116 GLY B O 1
ATOM 4873 N N . LEU B 1 117 ? -11.416 -44.451 -10.506 1.000 54.206 117 LEU B N 1
ATOM 4874 C CA . LEU B 1 117 ? -11.460 -43.210 -11.337 1.000 53.852 117 LEU B CA 1
ATOM 4875 C C . LEU B 1 117 ? -11.352 -41.955 -10.457 1.000 53.968 117 LEU B C 1
ATOM 4876 O O . LEU B 1 117 ? -10.390 -41.191 -10.649 1.000 56.240 117 LEU B O 1
ATOM 4892 N N . SER B 1 118 ? -12.288 -41.726 -9.537 1.000 51.499 118 SER B N 1
ATOM 4893 C CA . SER B 1 118 ? -12.293 -40.522 -8.668 1.000 51.021 118 SER B CA 1
ATOM 4894 C C . SER B 1 118 ? -11.658 -40.811 -7.309 1.000 50.194 118 SER B C 1
ATOM 4895 O O . SER B 1 118 ? -11.374 -39.853 -6.586 1.000 50.407 118 SER B O 1
ATOM 4903 N N . LEU B 1 119 ? -11.450 -42.075 -6.958 1.000 50.183 119 LEU B N 1
ATOM 4904 C CA . LEU B 1 119 ? -10.734 -42.483 -5.730 1.000 50.115 119 LEU B CA 1
ATOM 4905 C C . LEU B 1 119 ? -10.043 -43.825 -5.980 1.000 49.952 119 LEU B C 1
ATOM 4906 O O . LEU B 1 119 ? -10.564 -44.636 -6.729 1.000 49.977 119 LEU B O 1
ATOM 4922 N N . ASP B 1 120 ? -8.913 -44.057 -5.341 1.000 52.341 120 ASP B N 1
ATOM 4923 C CA . ASP B 1 120 ? -8.119 -45.298 -5.550 1.000 53.083 120 ASP B CA 1
ATOM 4924 C C . ASP B 1 120 ? -8.984 -46.488 -5.120 1.000 52.355 120 ASP B C 1
ATOM 4925 O O . ASP B 1 120 ? -9.458 -46.475 -4.000 1.000 49.391 120 ASP B O 1
ATOM 4934 N N . ALA B 1 121 ? -9.119 -47.507 -5.958 1.000 55.347 121 ALA B N 1
ATOM 4935 C CA . ALA B 1 121 ? -10.014 -48.665 -5.700 1.000 56.124 121 ALA B CA 1
ATOM 4936 C C . ALA B 1 121 ? -9.567 -49.422 -4.443 1.000 56.804 121 ALA B C 1
ATOM 4937 O O . ALA B 1 121 ? -10.427 -50.043 -3.822 1.000 56.131 121 ALA B O 1
ATOM 4944 N N . HIS B 1 122 ? -8.307 -49.298 -4.017 1.000 60.791 122 HIS B N 1
ATOM 4945 C CA . HIS B 1 122 ? -7.711 -50.124 -2.929 1.000 62.814 122 HIS B CA 1
ATOM 4946 C C . HIS B 1 122 ? -7.396 -49.278 -1.701 1.000 63.513 122 HIS B C 1
ATOM 4947 O O . HIS B 1 122 ? -7.709 -49.746 -0.613 1.000 62.781 122 HIS B O 1
ATOM 4962 N N . THR B 1 123 ? -6.731 -48.133 -1.854 1.000 64.769 123 THR B N 1
ATOM 4963 C CA . THR B 1 123 ? -6.386 -47.238 -0.717 1.000 65.692 123 THR B CA 1
ATOM 4964 C C . THR B 1 123 ? -7.580 -46.317 -0.454 1.000 65.655 123 THR B C 1
ATOM 4965 O O . THR B 1 123 ? -7.676 -45.810 0.672 1.000 65.792 123 THR B O 1
ATOM 4976 N N . ARG B 1 124 ? -8.443 -46.107 -1.461 1.000 64.907 124 ARG B N 1
ATOM 4977 C CA . ARG B 1 124 ? -9.623 -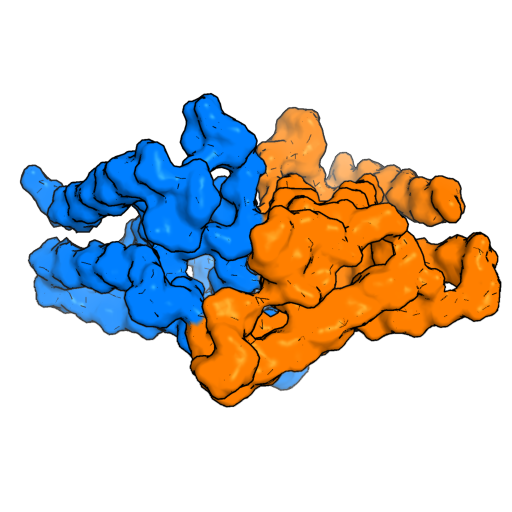45.211 -1.406 1.000 65.494 124 ARG B CA 1
ATOM 4978 C C . ARG B 1 124 ? -9.145 -43.773 -1.198 1.000 63.196 124 ARG B C 1
ATOM 4979 O O . ARG B 1 124 ? -9.937 -42.967 -0.737 1.000 60.036 124 ARG B O 1
ATOM 5000 N N . ALA B 1 125 ? -7.911 -43.470 -1.618 1.000 61.436 125 ALA B N 1
ATOM 5001 C CA . ALA B 1 125 ? -7.328 -42.114 -1.579 1.000 60.865 125 ALA B CA 1
ATOM 5002 C C . ALA B 1 125 ? -7.983 -41.235 -2.644 1.000 58.677 125 ALA B C 1
ATOM 5003 O O . ALA B 1 125 ? -8.083 -41.640 -3.799 1.000 57.982 125 ALA B O 1
ATOM 5010 N N . PRO B 1 126 ? -8.384 -39.988 -2.323 1.000 57.084 126 PRO B N 1
ATOM 5011 C CA . PRO B 1 126 ? -9.062 -39.134 -3.302 1.000 56.033 126 PRO B CA 1
ATOM 5012 C C . PRO B 1 126 ? -8.167 -38.835 -4.513 1.000 56.782 126 PRO B C 1
ATOM 5013 O O . PRO B 1 126 ? -7.023 -38.603 -4.320 1.000 56.913 126 PRO B O 1
ATOM 5024 N N . LEU B 1 127 ? -8.698 -38.927 -5.726 1.000 56.803 127 LEU B N 1
ATOM 5025 C CA . LEU B 1 127 ? -7.927 -38.708 -6.979 1.000 60.341 127 LEU B CA 1
ATOM 5026 C C . LEU B 1 127 ? -8.330 -37.402 -7.687 1.000 61.699 127 LEU B C 1
ATOM 5027 O O . LEU B 1 127 ? -7.665 -37.137 -8.722 1.000 63.543 127 LEU B O 1
ATOM 5043 N N . LEU B 1 128 ? -9.318 -36.621 -7.195 1.000 60.261 128 LEU B N 1
ATOM 5044 C CA . LEU B 1 128 ? -9.724 -35.315 -7.797 1.000 62.483 128 LEU B CA 1
ATOM 5045 C C . LEU B 1 128 ? -9.491 -34.148 -6.815 1.000 64.060 128 LEU B C 1
ATOM 5046 O O . LEU B 1 128 ? -10.259 -33.131 -6.843 1.000 62.226 128 LEU B O 1
ATOM 5062 N N . GLY B 1 129 ? -8.451 -34.223 -5.987 1.000 65.132 129 GLY B N 1
ATOM 5063 C CA . GLY B 1 129 ? -8.124 -33.137 -5.038 1.000 67.992 129 GLY B CA 1
ATOM 5064 C C . GLY B 1 129 ? -7.401 -31.983 -5.725 1.000 71.802 129 GLY B C 1
ATOM 5065 O O . GLY B 1 129 ? -7.139 -32.072 -6.947 1.000 73.284 129 GLY B O 1
ATOM 5069 N N . ARG B 1 130 ? -7.054 -30.943 -4.970 1.000 74.580 130 ARG B N 1
ATOM 5070 C CA . ARG B 1 130 ? -6.189 -29.821 -5.437 1.000 78.514 130 ARG B CA 1
ATOM 5071 C C . ARG B 1 130 ? -6.827 -29.135 -6.667 1.000 76.694 130 ARG B C 1
ATOM 5072 O O . ARG B 1 130 ? -6.086 -28.744 -7.587 1.000 78.932 130 ARG B O 1
ATOM 5093 N N . ARG B 1 131 ? -8.157 -28.992 -6.683 1.000 71.821 131 ARG B N 1
ATOM 5094 C CA . ARG B 1 131 ? -8.916 -28.342 -7.780 1.000 70.449 131 ARG B CA 1
ATOM 5095 C C . ARG B 1 131 ? -9.844 -27.303 -7.163 1.000 69.658 131 ARG B C 1
ATOM 5096 O O . ARG B 1 131 ? -10.108 -27.402 -5.955 1.000 68.776 131 ARG B O 1
ATOM 5117 N N . GLU B 1 132 ? -10.263 -26.316 -7.949 1.000 69.057 132 GLU B N 1
ATOM 5118 C CA . GLU B 1 132 ? -11.187 -25.269 -7.454 1.000 70.325 132 GLU B CA 1
ATOM 5119 C C . GLU B 1 132 ? -12.619 -25.721 -7.764 1.000 65.893 132 GLU B C 1
ATOM 5120 O O . GLU B 1 132 ? -12.895 -25.960 -8.958 1.000 65.647 132 GLU B O 1
ATOM 5132 N N . LEU B 1 133 ? -13.492 -25.829 -6.759 1.000 62.837 133 LEU B N 1
ATOM 5133 C CA . LEU B 1 133 ? -14.931 -26.144 -6.999 1.000 59.494 133 LEU B CA 1
ATOM 5134 C C . LEU B 1 133 ? -15.789 -25.012 -6.442 1.000 60.567 133 LEU B C 1
ATOM 5135 O O . LEU B 1 133 ? -16.009 -24.975 -5.190 1.000 58.670 133 LEU B O 1
ATOM 5151 N N . LEU B 1 134 ? -16.237 -24.118 -7.334 1.000 63.599 134 LEU B N 1
ATOM 5152 C CA . LEU B 1 134 ? -17.090 -22.963 -6.957 1.000 65.934 134 LEU B CA 1
ATOM 5153 C C . LEU B 1 134 ? -18.545 -23.299 -7.299 1.000 64.631 134 LEU B C 1
ATOM 5154 O O . LEU B 1 134 ? -18.851 -23.659 -8.482 1.000 64.367 134 LEU B O 1
ATOM 5170 N N . VAL B 1 135 ? -19.418 -23.220 -6.295 1.000 64.046 135 VAL B N 1
ATOM 5171 C CA . VAL B 1 135 ? -20.840 -23.657 -6.418 1.000 61.851 135 VAL B CA 1
ATOM 5172 C C . VAL B 1 135 ? -21.730 -22.418 -6.222 1.000 62.864 135 VAL B C 1
ATOM 5173 O O . VAL B 1 135 ? -21.733 -21.825 -5.099 1.000 61.709 135 VAL B O 1
ATOM 5186 N N . LEU B 1 136 ? -22.422 -22.020 -7.292 1.000 62.948 136 LEU B N 1
ATOM 5187 C CA . LEU B 1 136 ? -23.397 -20.895 -7.287 1.000 65.157 136 LEU B CA 1
ATOM 5188 C C . LEU B 1 136 ? -24.749 -21.520 -6.932 1.000 61.328 136 LEU B C 1
ATOM 5189 O O . LEU B 1 136 ? -25.384 -22.124 -7.827 1.000 59.706 136 LEU B O 1
ATOM 5205 N N . ALA B 1 137 ? -25.078 -21.508 -5.639 1.000 60.670 137 ALA B N 1
ATOM 5206 C CA . ALA B 1 137 ? -26.347 -22.038 -5.091 1.000 62.121 137 ALA B CA 1
ATOM 5207 C C . ALA B 1 137 ? -27.451 -20.989 -5.290 1.000 65.340 137 ALA B C 1
ATOM 5208 O O . ALA B 1 137 ? -27.186 -19.768 -5.018 1.000 68.053 137 ALA B O 1
ATOM 5215 N N . THR B 1 138 ? -28.628 -21.411 -5.753 1.000 64.862 138 THR B N 1
ATOM 5216 C CA . THR B 1 138 ? -29.830 -20.540 -5.889 1.000 66.986 138 THR B CA 1
ATOM 5217 C C . THR B 1 138 ? -30.989 -21.150 -5.087 1.000 66.061 138 THR B C 1
ATOM 5218 O O . THR B 1 138 ? -31.381 -22.290 -5.377 1.000 64.459 138 THR B O 1
ATOM 5229 N N . ARG B 1 139 ? -31.470 -20.460 -4.047 1.000 66.156 139 ARG B N 1
ATOM 5230 C CA . ARG B 1 139 ? -32.660 -20.870 -3.251 1.000 65.787 139 ARG B CA 1
ATOM 5231 C C . ARG B 1 139 ? -33.818 -19.917 -3.611 1.000 66.408 139 ARG B C 1
ATOM 5232 O O . ARG B 1 139 ? -33.574 -18.691 -3.733 1.000 65.163 139 ARG B O 1
ATOM 5253 N N . GLY B 1 140 ? -35.060 -20.416 -3.697 1.000 64.778 140 GLY B N 1
ATOM 5254 C CA . GLY B 1 140 ? -36.237 -19.531 -3.862 1.000 65.954 140 GLY B CA 1
ATOM 5255 C C . GLY B 1 140 ? -36.578 -18.733 -2.613 1.000 65.968 140 GLY B C 1
ATOM 5256 O O . GLY B 1 140 ? -36.999 -17.616 -2.767 1.000 69.970 140 GLY B O 1
ATOM 5260 N N . GLY B 1 141 ? -36.425 -19.318 -1.422 1.000 65.260 141 GLY B N 1
ATOM 5261 C CA . GLY B 1 141 ? -36.744 -18.736 -0.110 1.000 66.212 141 GLY B CA 1
ATOM 5262 C C . GLY B 1 141 ? -35.490 -18.394 0.672 1.000 67.970 141 GLY B C 1
ATOM 5263 O O . GLY B 1 141 ? -34.388 -18.355 0.064 1.000 67.079 141 GLY B O 1
ATOM 5267 N N . GLY B 1 142 ? -35.661 -18.126 1.970 1.000 69.677 142 GLY B N 1
ATOM 5268 C CA . GLY B 1 142 ? -34.624 -17.645 2.903 1.000 69.864 142 GLY B CA 1
ATOM 5269 C C . GLY B 1 142 ? -34.389 -18.640 4.014 1.000 69.134 142 GLY B C 1
ATOM 5270 O O . GLY B 1 142 ? -35.360 -18.961 4.727 1.000 69.390 142 GLY B O 1
ATOM 5274 N N . PHE B 1 143 ? -33.151 -19.125 4.147 1.000 68.481 143 PHE B N 1
ATOM 5275 C CA . PHE B 1 143 ? -32.783 -20.307 4.974 1.000 67.488 143 PHE B CA 1
ATOM 5276 C C . PHE B 1 143 ? -31.789 -19.905 6.063 1.000 69.097 143 PHE B C 1
ATOM 5277 O O . PHE B 1 143 ? -31.275 -20.816 6.709 1.000 66.583 143 PHE B O 1
ATOM 5294 N N . GLY B 1 144 ? -31.670 -18.600 6.353 1.000 72.581 144 GLY B N 1
ATOM 5295 C CA . GLY B 1 144 ? -30.671 -18.048 7.279 1.000 74.099 144 GLY B CA 1
ATOM 5296 C C . GLY B 1 144 ? -30.994 -18.323 8.746 1.000 76.399 144 GLY B C 1
ATOM 5297 O O . GLY B 1 144 ? -32.042 -18.875 9.064 1.000 73.563 144 GLY B O 1
ATOM 5301 N N . PRO B 1 145 ? -30.099 -17.924 9.687 1.000 83.331 145 PRO B N 1
ATOM 5302 C CA . PRO B 1 145 ? -30.280 -18.223 11.110 1.000 85.428 145 PRO B CA 1
ATOM 5303 C C . PRO B 1 145 ? -31.520 -17.532 11.691 1.000 88.852 145 PRO B C 1
ATOM 5304 O O . PRO B 1 145 ? -31.642 -16.319 11.554 1.000 89.852 145 PRO B O 1
ATOM 5315 N N . GLY B 1 146 ? -32.426 -18.328 12.264 1.000 89.430 146 GLY B N 1
ATOM 5316 C CA . GLY B 1 146 ? -33.700 -17.872 12.846 1.000 91.451 146 GLY B CA 1
ATOM 5317 C C . GLY B 1 146 ? -34.859 -17.989 11.877 1.000 90.968 146 GLY B C 1
ATOM 5318 O O . GLY B 1 146 ? -35.986 -18.123 12.394 1.000 94.314 146 GLY B O 1
ATOM 5322 N N . THR B 1 147 ? -34.632 -17.976 10.550 1.000 90.270 147 THR B N 1
ATOM 5323 C CA . THR B 1 147 ? -35.709 -17.968 9.517 1.000 92.146 147 THR B CA 1
ATOM 5324 C C . THR B 1 147 ? -36.550 -19.224 9.711 1.000 90.646 147 THR B C 1
ATOM 5325 O O . THR B 1 147 ? -36.041 -20.219 10.235 1.000 92.135 147 THR B O 1
ATOM 5336 N N . PRO B 1 148 ? -37.836 -19.238 9.307 1.000 90.058 148 PRO B N 1
ATOM 5337 C CA . PRO B 1 148 ? -38.682 -20.418 9.532 1.000 89.119 148 PRO B CA 1
ATOM 5338 C C . PRO B 1 148 ? -38.219 -21.686 8.786 1.000 84.686 148 PRO B C 1
ATOM 5339 O O . PRO B 1 148 ? -38.438 -22.734 9.281 1.000 80.673 148 PRO B O 1
ATOM 5350 N N . ARG B 1 149 ? -37.519 -21.544 7.663 1.000 85.040 149 ARG B N 1
ATOM 5351 C CA . ARG B 1 149 ? -36.968 -22.662 6.862 1.000 82.747 149 ARG B CA 1
ATOM 5352 C C . ARG B 1 149 ? -35.488 -22.925 7.206 1.000 83.843 149 ARG B C 1
ATOM 5353 O O . ARG B 1 149 ? -34.780 -23.485 6.324 1.000 81.180 149 ARG B O 1
ATOM 5374 N N . GLU B 1 150 ? -35.009 -22.612 8.426 1.000 82.511 150 GLU B N 1
ATOM 5375 C CA . GLU B 1 150 ? -33.598 -22.910 8.817 1.000 78.979 150 GLU B CA 1
ATOM 5376 C C . GLU B 1 150 ? -33.443 -24.436 8.874 1.000 71.130 150 GLU B C 1
ATOM 5377 O O . GLU B 1 150 ? -34.133 -25.053 9.691 1.000 69.875 150 GLU B O 1
ATOM 5389 N N . GLY B 1 151 ? -32.552 -25.017 8.070 1.000 66.540 151 GLY B N 1
ATOM 5390 C CA . GLY B 1 151 ? -32.279 -26.476 8.067 1.000 63.969 151 GLY B CA 1
ATOM 5391 C C . GLY B 1 151 ? -33.126 -27.263 7.071 1.000 59.565 151 GLY B C 1
ATOM 5392 O O . GLY B 1 151 ? -33.122 -28.485 7.126 1.000 60.166 151 GLY B O 1
ATOM 5396 N N . TRP B 1 152 ? -33.794 -26.575 6.162 1.000 58.428 152 TRP B N 1
ATOM 5397 C CA . TRP B 1 152 ? -34.607 -27.146 5.070 1.000 56.099 152 TRP B CA 1
ATOM 5398 C C . TRP B 1 152 ? -33.795 -27.239 3.780 1.000 54.548 152 TRP B C 1
ATOM 5399 O O . TRP B 1 152 ? -34.310 -27.878 2.862 1.000 54.817 152 TRP B O 1
ATOM 5420 N N . ASP B 1 153 ? -32.589 -26.655 3.692 1.000 53.725 153 ASP B N 1
ATOM 5421 C CA . ASP B 1 153 ? -31.698 -26.853 2.523 1.000 53.062 153 ASP B CA 1
ATOM 5422 C C . ASP B 1 153 ? -30.994 -28.202 2.730 1.000 50.738 153 ASP B C 1
ATOM 5423 O O . ASP B 1 153 ? -30.373 -28.389 3.781 1.000 52.364 153 ASP B O 1
ATOM 5432 N N . HIS B 1 154 ? -31.251 -29.166 1.844 1.000 48.327 154 HIS B N 1
ATOM 5433 C CA . HIS B 1 154 ? -30.610 -30.505 1.812 1.000 46.585 154 HIS B CA 1
ATOM 5434 C C . HIS B 1 154 ? -29.835 -30.632 0.494 1.000 47.025 154 HIS B C 1
ATOM 5435 O O . HIS B 1 154 ? -29.530 -31.764 0.135 1.000 43.655 154 HIS B O 1
ATOM 5450 N N . ALA B 1 155 ? -29.538 -29.505 -0.183 1.000 47.487 155 ALA B N 1
ATOM 5451 C CA . ALA B 1 155 ? -28.642 -29.438 -1.360 1.000 49.180 155 ALA B CA 1
ATOM 5452 C C . ALA B 1 155 ? -27.232 -28.981 -0.948 1.000 50.761 155 ALA B C 1
ATOM 5453 O O . ALA B 1 155 ? -26.261 -29.702 -1.259 1.000 51.011 155 ALA B O 1
ATOM 5460 N N . GLN B 1 156 ? -27.126 -27.847 -0.259 1.000 51.288 156 GLN B N 1
ATOM 5461 C CA . GLN B 1 156 ? -25.830 -27.196 0.042 1.000 54.378 156 GLN B CA 1
ATOM 5462 C C . GLN B 1 156 ? -25.094 -27.983 1.120 1.000 53.017 156 GLN B C 1
ATOM 5463 O O . GLN B 1 156 ? -23.937 -28.302 0.913 1.000 53.187 156 GLN B O 1
ATOM 5477 N N . PRO B 1 157 ? -25.675 -28.305 2.297 1.000 52.050 157 PRO B N 1
ATOM 5478 C CA . PRO B 1 157 ? -24.962 -29.115 3.286 1.000 51.574 157 PRO B CA 1
ATOM 5479 C C . PRO B 1 157 ? -24.691 -30.575 2.856 1.000 49.315 157 PRO B C 1
ATOM 5480 O O . PRO B 1 157 ? -23.889 -31.241 3.502 1.000 48.583 157 PRO B O 1
ATOM 5491 N N . TRP B 1 158 ? -25.313 -31.027 1.766 1.000 47.159 158 TRP B N 1
ATOM 5492 C CA . TRP B 1 158 ? -25.166 -32.414 1.271 1.000 44.544 158 TRP B CA 1
ATOM 5493 C C . TRP B 1 158 ? -23.937 -32.488 0.366 1.000 44.841 158 TRP B C 1
ATOM 5494 O O . TRP B 1 158 ? -23.145 -33.448 0.545 1.000 44.197 158 TRP B O 1
ATOM 5515 N N . LEU B 1 159 ? -23.833 -31.611 -0.638 1.000 44.936 159 LEU B N 1
ATOM 5516 C CA . LEU B 1 159 ? -22.790 -31.727 -1.704 1.000 44.462 159 LEU B CA 1
ATOM 5517 C C . LEU B 1 159 ? -21.386 -32.004 -1.141 1.000 45.415 159 LEU B C 1
ATOM 5518 O O . LEU B 1 159 ? -20.757 -32.964 -1.591 1.000 45.622 159 LEU B O 1
ATOM 5534 N N . PRO B 1 160 ? -20.853 -31.301 -0.114 1.000 46.927 160 PRO B N 1
ATOM 5535 C CA . PRO B 1 160 ? -19.524 -31.627 0.422 1.000 47.406 160 PRO B CA 1
ATOM 5536 C C . PRO B 1 160 ? -19.452 -33.071 0.936 1.000 46.317 160 PRO B C 1
ATOM 5537 O O . PRO B 1 160 ? -18.394 -33.724 0.696 1.000 46.381 160 PRO B O 1
ATOM 5548 N N . HIS B 1 161 ? -20.522 -33.559 1.577 1.000 43.778 161 HIS B N 1
ATOM 5549 C CA . HIS B 1 161 ? -20.576 -34.946 2.095 1.000 44.074 161 HIS B CA 1
ATOM 5550 C C . HIS B 1 161 ? -20.614 -35.937 0.925 1.000 43.454 161 HIS B C 1
ATOM 5551 O O . HIS B 1 161 ? -19.839 -36.884 0.932 1.000 43.636 161 HIS B O 1
ATOM 5566 N N . GLY B 1 162 ? -21.388 -35.655 -0.108 1.000 44.467 162 GLY B N 1
ATOM 5567 C CA . GLY B 1 162 ? -21.482 -36.529 -1.284 1.000 44.692 162 GLY B CA 1
ATOM 5568 C C . GLY B 1 162 ? -20.208 -36.629 -2.087 1.000 46.774 162 GLY B C 1
ATOM 5569 O O . GLY B 1 162 ? -20.098 -37.611 -2.821 1.000 48.950 162 GLY B O 1
ATOM 5573 N N . LEU B 1 163 ? -19.354 -35.596 -2.068 1.000 48.975 163 LEU B N 1
ATOM 5574 C CA . LEU B 1 163 ? -18.135 -35.484 -2.908 1.000 50.259 163 LEU B CA 1
ATOM 5575 C C . LEU B 1 163 ? -16.884 -35.839 -2.094 1.000 51.842 163 LEU B C 1
ATOM 5576 O O . LEU B 1 163 ? -15.823 -35.890 -2.716 1.000 51.801 163 LEU B O 1
ATOM 5592 N N . ALA B 1 164 ? -16.992 -36.013 -0.772 1.000 54.107 164 ALA B N 1
ATOM 5593 C CA . ALA B 1 164 ? -15.841 -36.088 0.164 1.000 56.495 164 ALA B CA 1
ATOM 5594 C C . ALA B 1 164 ? -14.875 -37.219 -0.221 1.000 57.221 164 ALA B C 1
ATOM 5595 O O . ALA B 1 164 ? -13.674 -37.046 0.030 1.000 60.189 164 ALA B O 1
ATOM 5602 N N . MET B 1 165 ? -15.377 -38.317 -0.794 1.000 57.123 165 MET B N 1
ATOM 5603 C CA . MET B 1 165 ? -14.544 -39.457 -1.256 1.000 59.088 165 MET B CA 1
ATOM 5604 C C . MET B 1 165 ? -13.628 -39.043 -2.428 1.000 56.469 165 MET B C 1
ATOM 5605 O O . MET B 1 165 ? -12.554 -39.650 -2.554 1.000 56.325 165 MET B O 1
ATOM 5619 N N . THR B 1 166 ? -14.005 -38.068 -3.255 1.000 54.511 166 THR B N 1
ATOM 5620 C CA . THR B 1 166 ? -13.202 -37.632 -4.433 1.000 54.789 166 THR B CA 1
ATOM 5621 C C . THR B 1 166 ? -12.108 -36.623 -4.065 1.000 55.064 166 THR B C 1
ATOM 5622 O O . THR B 1 166 ? -11.231 -36.420 -4.925 1.000 55.826 166 THR B O 1
ATOM 5633 N N . GLY B 1 167 ? -12.212 -35.974 -2.896 1.000 55.093 167 GLY B N 1
ATOM 5634 C CA . GLY B 1 167 ? -11.319 -34.893 -2.448 1.000 57.195 167 GLY B CA 1
ATOM 5635 C C . GLY B 1 167 ? -11.710 -33.530 -2.975 1.000 58.510 167 GLY B C 1
ATOM 5636 O O . GLY B 1 167 ? -10.999 -32.586 -2.659 1.000 60.534 167 GLY B O 1
ATOM 5640 N N . LEU B 1 168 ? -12.817 -33.399 -3.725 1.000 58.839 168 LEU B N 1
ATOM 5641 C CA . LEU B 1 168 ? -13.394 -32.065 -4.058 1.000 57.731 168 LEU B CA 1
ATOM 5642 C C . LEU B 1 168 ? -14.051 -31.477 -2.803 1.000 58.264 168 LEU B C 1
ATOM 5643 O O . LEU B 1 168 ? -14.865 -32.193 -2.161 1.000 55.988 168 LEU B O 1
ATOM 5659 N N . GLU B 1 169 ? -13.713 -30.226 -2.475 1.000 60.994 169 GLU B N 1
ATOM 5660 C CA . GLU B 1 169 ? -14.348 -29.419 -1.400 1.000 62.286 169 GLU B CA 1
ATOM 5661 C C . GLU B 1 169 ? -15.069 -28.244 -2.042 1.000 62.002 169 GLU B C 1
ATOM 5662 O O . GLU B 1 169 ? -14.419 -27.288 -2.445 1.000 61.242 169 GLU B O 1
ATOM 5674 N N . PRO B 1 170 ? -16.420 -28.261 -2.157 1.000 59.910 170 PRO B N 1
ATOM 5675 C CA . PRO B 1 170 ? -17.147 -27.157 -2.774 1.000 60.038 170 PRO B CA 1
ATOM 5676 C C . PRO B 1 170 ? -17.057 -25.882 -1.921 1.000 62.107 170 PRO B C 1
ATOM 5677 O O . PRO B 1 170 ? -17.140 -25.956 -0.697 1.000 60.656 170 PRO B O 1
ATOM 5688 N N . GLU B 1 171 ? -16.862 -24.745 -2.592 1.000 63.985 171 GLU B N 1
ATOM 5689 C CA . GLU B 1 171 ? -16.976 -23.387 -2.004 1.000 67.171 171 GLU B CA 1
ATOM 5690 C C . GLU B 1 171 ? -18.279 -22.763 -2.517 1.000 64.257 171 GLU B C 1
ATOM 5691 O O . GLU B 1 171 ? -18.475 -22.749 -3.759 1.000 63.224 171 GLU B O 1
ATOM 5703 N N . PHE B 1 172 ? -19.132 -22.277 -1.618 1.000 63.087 172 PHE B N 1
ATOM 5704 C CA . PHE B 1 172 ? -20.509 -21.828 -1.988 1.000 64.158 172 PHE B CA 1
ATOM 5705 C C . PHE B 1 172 ? -20.568 -20.296 -2.064 1.000 66.663 172 PHE B C 1
ATOM 5706 O O . PHE B 1 172 ? -20.104 -19.614 -1.129 1.000 65.099 172 PHE B O 1
ATOM 5723 N N . ILE B 1 173 ? -21.111 -19.801 -3.173 1.000 68.851 173 ILE B N 1
ATOM 5724 C CA . ILE B 1 173 ? -21.732 -18.451 -3.287 1.000 71.690 173 ILE B CA 1
ATOM 5725 C C . ILE B 1 173 ? -23.249 -18.665 -3.399 1.000 70.781 173 ILE B C 1
ATOM 5726 O O . ILE B 1 173 ? -23.718 -19.102 -4.485 1.000 69.393 173 ILE B O 1
ATOM 5742 N N . THR B 1 174 ? -23.991 -18.304 -2.348 1.000 71.812 174 THR B N 1
ATOM 5743 C CA . THR B 1 174 ? -25.454 -18.538 -2.202 1.000 71.468 174 THR B CA 1
ATOM 5744 C C . THR B 1 174 ? -26.238 -17.274 -2.559 1.000 72.488 174 THR B C 1
ATOM 5745 O O . THR B 1 174 ? -26.114 -16.291 -1.815 1.000 72.602 174 THR B O 1
ATOM 5756 N N . THR B 1 175 ? -27.032 -17.331 -3.635 1.000 72.386 175 THR B N 1
ATOM 5757 C CA . THR B 1 175 ? -28.108 -16.362 -3.983 1.000 73.041 175 THR B CA 1
ATOM 5758 C C . THR B 1 175 ? -29.436 -16.884 -3.431 1.000 70.945 175 THR B C 1
ATOM 5759 O O . THR B 1 175 ? -29.890 -17.893 -3.951 1.000 71.075 175 THR B O 1
ATOM 5770 N N . GLU B 1 176 ? -30.050 -16.247 -2.429 1.000 70.586 176 GLU B N 1
ATOM 5771 C CA . GLU B 1 176 ? -31.343 -16.723 -1.860 1.000 69.352 176 GLU B CA 1
ATOM 5772 C C . GLU B 1 176 ? -32.514 -15.762 -2.178 1.000 70.992 176 GLU B C 1
ATOM 5773 O O . GLU B 1 176 ? -32.289 -14.692 -2.821 1.000 75.273 176 GLU B O 1
ATOM 5785 N N . LEU B 1 177 ? -33.726 -16.172 -1.788 1.000 70.051 177 LEU B N 1
ATOM 5786 C CA . LEU B 1 177 ? -34.994 -15.401 -1.870 1.000 72.367 177 LEU B CA 1
ATOM 5787 C C . LEU B 1 177 ? -35.283 -14.971 -3.318 1.000 74.589 177 LEU B C 1
ATOM 5788 O O . LEU B 1 177 ? -35.901 -13.901 -3.498 1.000 76.428 177 LEU B O 1
ATOM 5804 N N . THR B 1 178 ? -34.937 -15.801 -4.311 1.000 74.394 178 THR B N 1
ATOM 5805 C CA . THR B 1 178 ? -35.073 -15.461 -5.763 1.000 76.027 178 THR B CA 1
ATOM 5806 C C . THR B 1 178 ? -36.558 -15.507 -6.187 1.000 78.512 178 THR B C 1
ATOM 5807 O O . THR B 1 178 ? -36.850 -15.081 -7.336 1.000 79.478 178 THR B O 1
ATOM 5818 N N . LEU B 1 179 ? -37.442 -16.066 -5.346 1.000 78.442 179 LEU B N 1
ATOM 5819 C CA . LEU B 1 179 ? -38.897 -16.129 -5.614 1.000 79.813 179 LEU B CA 1
ATOM 5820 C C . LEU B 1 179 ? -39.580 -14.847 -5.134 1.000 83.400 179 LEU B C 1
ATOM 5821 O O . LEU B 1 179 ? -40.655 -14.555 -5.707 1.000 86.570 179 LEU B O 1
ATOM 5837 N N . ALA B 1 180 ? -39.008 -14.129 -4.150 1.000 84.685 180 ALA B N 1
ATOM 5838 C CA . ALA B 1 180 ? -39.578 -12.894 -3.545 1.000 88.304 180 ALA B CA 1
ATOM 5839 C C . ALA B 1 180 ? -40.210 -11.973 -4.600 1.000 93.483 180 ALA B C 1
ATOM 5840 O O . ALA B 1 180 ? -41.392 -11.638 -4.443 1.000 95.008 180 ALA B O 1
ATOM 5847 N N . PRO B 1 181 ? -39.499 -11.547 -5.691 1.000 96.446 181 PRO B N 1
ATOM 5848 C CA . PRO B 1 181 ? -40.046 -10.538 -6.617 1.000 99.188 181 PRO B CA 1
ATOM 5849 C C . PRO B 1 181 ? -41.142 -11.009 -7.592 1.000 99.838 181 PRO B C 1
ATOM 5850 O O . PRO B 1 181 ? -41.741 -10.141 -8.228 1.000 100.162 181 PRO B O 1
ATOM 5861 N N . VAL B 1 182 ? -41.377 -12.322 -7.703 1.000 96.612 182 VAL B N 1
ATOM 5862 C CA . VAL B 1 182 ? -42.431 -12.907 -8.589 1.000 95.982 182 VAL B CA 1
ATOM 5863 C C . VAL B 1 182 ? -43.493 -13.613 -7.733 1.000 92.176 182 VAL B C 1
ATOM 5864 O O . VAL B 1 182 ? -44.331 -14.285 -8.324 1.000 90.269 182 VAL B O 1
ATOM 5877 N N . THR B 1 183 ? -43.502 -13.445 -6.403 1.000 90.459 183 THR B N 1
ATOM 5878 C CA . THR B 1 183 ? -44.345 -14.254 -5.479 1.000 88.426 183 THR B CA 1
ATOM 5879 C C . THR B 1 183 ? -45.042 -13.336 -4.484 1.000 89.472 183 THR B C 1
ATOM 5880 O O . THR B 1 183 ? -44.404 -12.765 -3.604 1.000 88.728 183 THR B O 1
ATOM 5891 N N . PRO B 1 184 ? -46.386 -13.198 -4.571 1.000 93.277 184 PRO B N 1
ATOM 5892 C CA . PRO B 1 184 ? -47.136 -12.443 -3.570 1.000 97.260 184 PRO B CA 1
ATOM 5893 C C . PRO B 1 184 ? -47.015 -13.045 -2.166 1.000 97.073 184 PRO B C 1
ATOM 5894 O O . PRO B 1 184 ? -46.948 -14.262 -2.051 1.000 95.336 184 PRO B O 1
ATOM 5905 N N . GLY B 1 185 ? -46.966 -12.193 -1.143 1.000 99.936 185 GLY B N 1
ATOM 5906 C CA . GLY B 1 185 ? -46.725 -12.598 0.257 1.000 98.805 185 GLY B CA 1
ATOM 5907 C C . GLY B 1 185 ? -45.252 -12.613 0.616 1.000 98.383 185 GLY B C 1
ATOM 5908 O O . GLY B 1 185 ? -44.982 -12.722 1.827 1.000 97.253 185 GLY B O 1
ATOM 5912 N N . MET B 1 186 ? -44.334 -12.507 -0.356 1.000 99.906 186 MET B N 1
ATOM 5913 C CA . MET B 1 186 ? -42.874 -12.331 -0.113 1.000 103.495 186 MET B CA 1
ATOM 5914 C C . MET B 1 186 ? -42.373 -11.067 -0.850 1.000 104.432 186 MET B C 1
ATOM 5915 O O . MET B 1 186 ? -41.259 -11.113 -1.418 1.000 103.503 186 MET B O 1
ATOM 5929 N N . GLU B 1 187 ? -43.143 -9.974 -0.864 1.000 101.021 187 GLU B N 1
ATOM 5930 C CA . GLU B 1 187 ? -42.755 -8.721 -1.578 1.000 104.341 187 GLU B CA 1
ATOM 5931 C C . GLU B 1 187 ? -41.812 -7.868 -0.686 1.000 103.896 187 GLU B C 1
ATOM 5932 O O . GLU B 1 187 ? -41.116 -7.010 -1.267 1.000 107.441 187 GLU B O 1
ATOM 5944 N N . HIS B 1 188 ? -41.858 -8.047 0.655 1.000 100.274 188 HIS B N 1
ATOM 5945 C CA . HIS B 1 188 ? -41.051 -7.455 1.778 1.000 99.823 188 HIS B CA 1
ATOM 5946 C C . HIS B 1 188 ? -39.642 -8.074 1.904 1.000 101.638 188 HIS B C 1
ATOM 5947 O O . HIS B 1 188 ? -38.976 -7.843 2.912 1.000 104.226 188 HIS B O 1
ATOM 5962 N N . LEU B 1 189 ? -39.257 -8.944 0.969 1.000 100.524 189 LEU B N 1
ATOM 5963 C CA . LEU B 1 189 ? -37.954 -9.634 0.885 1.000 97.325 189 LEU B CA 1
ATOM 5964 C C . LEU B 1 189 ? -37.315 -9.390 -0.485 1.000 98.614 189 LEU B C 1
ATOM 5965 O O . LEU B 1 189 ? -36.187 -9.841 -0.632 1.000 97.059 189 LEU B O 1
ATOM 5981 N N . VAL B 1 190 ? -37.934 -8.627 -1.403 1.000 102.561 190 VAL B N 1
ATOM 5982 C CA . VAL B 1 190 ? -37.282 -8.277 -2.703 1.000 103.226 190 VAL B CA 1
ATOM 5983 C C . VAL B 1 190 ? -36.014 -7.465 -2.444 1.000 104.131 190 VAL B C 1
ATOM 5984 O O . VAL B 1 190 ? -35.100 -7.596 -3.239 1.000 101.290 190 VAL B O 1
ATOM 5997 N N . PRO B 1 191 ? -35.875 -6.654 -1.361 1.000 107.233 191 PRO B N 1
ATOM 5998 C CA . PRO B 1 191 ? -34.617 -5.942 -1.125 1.000 107.786 191 PRO B CA 1
ATOM 5999 C C . PRO B 1 191 ? -33.450 -6.912 -0.919 1.000 102.367 191 PRO B C 1
ATOM 6000 O O . PRO B 1 191 ? -32.522 -6.858 -1.692 1.000 99.491 191 PRO B O 1
ATOM 6011 N N . LEU B 1 192 ? -33.614 -7.830 0.027 1.000 99.811 192 LEU B N 1
ATOM 6012 C CA . LEU B 1 192 ? -32.661 -8.939 0.293 1.000 97.015 192 LEU B CA 1
ATOM 6013 C C . LEU B 1 192 ? -32.419 -9.771 -0.964 1.000 94.400 192 LEU B C 1
ATOM 6014 O O . LEU B 1 192 ? -31.286 -10.201 -1.145 1.000 93.293 192 LEU B O 1
ATOM 6030 N N . ALA B 1 193 ? -33.432 -10.018 -1.785 1.000 93.966 193 ALA B N 1
ATOM 6031 C CA . ALA B 1 193 ? -33.257 -10.757 -3.057 1.000 94.579 193 ALA B CA 1
ATOM 6032 C C . ALA B 1 193 ? -32.254 -9.996 -3.930 1.000 97.663 193 ALA B C 1
ATOM 6033 O O . ALA B 1 193 ? -31.291 -10.631 -4.386 1.000 99.432 193 ALA B O 1
ATOM 6040 N N . LYS B 1 194 ? -32.418 -8.681 -4.086 1.000 101.342 194 LYS B N 1
ATOM 6041 C CA . LYS B 1 194 ? -31.518 -7.873 -4.954 1.000 102.749 194 LYS B CA 1
ATOM 6042 C C . LYS B 1 194 ? -30.154 -7.793 -4.283 1.000 99.632 194 LYS B C 1
ATOM 6043 O O . LYS B 1 194 ? -29.190 -7.925 -5.015 1.000 99.327 194 LYS B O 1
ATOM 6062 N N . GLU B 1 195 ? -30.113 -7.605 -2.959 1.000 98.117 195 GLU B N 1
ATOM 6063 C CA . GLU B 1 195 ? -28.887 -7.669 -2.110 1.000 97.912 195 GLU B CA 1
ATOM 6064 C C . GLU B 1 195 ? -28.144 -8.989 -2.438 1.000 94.018 195 GLU B C 1
ATOM 6065 O O . GLU B 1 195 ? -26.999 -8.919 -2.905 1.000 89.428 195 GLU B O 1
ATOM 6077 N N . SER B 1 196 ? -28.825 -10.144 -2.302 1.000 93.338 196 SER B N 1
ATOM 6078 C CA . SER B 1 196 ? -28.237 -11.489 -2.480 1.000 89.678 196 SER B CA 1
ATOM 6079 C C . SER B 1 196 ? -27.636 -11.574 -3.874 1.000 88.343 196 SER B C 1
ATOM 6080 O O . SER B 1 196 ? -26.426 -11.766 -3.936 1.000 88.066 196 SER B O 1
ATOM 6088 N N . ARG B 1 197 ? -28.424 -11.323 -4.924 1.000 87.425 197 ARG B N 1
ATOM 6089 C CA . ARG B 1 197 ? -27.945 -11.530 -6.319 1.000 88.402 197 ARG B CA 1
ATOM 6090 C C . ARG B 1 197 ? -26.694 -10.651 -6.582 1.000 89.147 197 ARG B C 1
ATOM 6091 O O . ARG B 1 197 ? -25.708 -11.195 -7.075 1.000 86.024 197 ARG B O 1
ATOM 6112 N N . ALA B 1 198 ? -26.682 -9.366 -6.209 1.000 91.412 198 ALA B N 1
ATOM 6113 C CA . ALA B 1 198 ? -25.543 -8.451 -6.501 1.000 93.477 198 ALA B CA 1
ATOM 6114 C C . ALA B 1 198 ? -24.330 -8.817 -5.639 1.000 92.466 198 ALA B C 1
ATOM 6115 O O . ALA B 1 198 ? -23.249 -8.871 -6.207 1.000 92.210 198 ALA B O 1
ATOM 6122 N N . ALA B 1 199 ? -24.511 -9.103 -4.343 1.000 92.125 199 ALA B N 1
ATOM 6123 C CA . ALA B 1 199 ? -23.429 -9.561 -3.437 1.000 92.849 199 ALA B CA 1
ATOM 6124 C C . ALA B 1 199 ? -22.794 -10.841 -3.976 1.000 91.548 199 ALA B C 1
ATOM 6125 O O . ALA B 1 199 ? -21.609 -11.021 -3.738 1.000 96.285 199 ALA B O 1
ATOM 6132 N N . ALA B 1 200 ? -23.572 -11.654 -4.689 1.000 90.758 200 ALA B N 1
ATOM 6133 C CA . ALA B 1 200 ? -23.142 -12.922 -5.313 1.000 88.288 200 ALA B CA 1
ATOM 6134 C C . ALA B 1 200 ? -22.372 -12.599 -6.588 1.000 89.936 200 ALA B C 1
ATOM 6135 O O . ALA B 1 200 ? -21.297 -13.158 -6.764 1.000 90.663 200 ALA B O 1
ATOM 6142 N N . GLU B 1 201 ? -22.903 -11.712 -7.432 1.000 92.927 201 GLU B N 1
ATOM 6143 C CA . GLU B 1 201 ? -22.202 -11.214 -8.651 1.000 97.058 201 GLU B CA 1
ATOM 6144 C C . GLU B 1 201 ? -20.941 -10.464 -8.218 1.000 96.305 201 GLU B C 1
ATOM 6145 O O . GLU B 1 201 ? -19.975 -10.521 -8.948 1.000 96.419 201 GLU B O 1
ATOM 6157 N N . ARG B 1 202 ? -20.960 -9.878 -7.023 1.000 97.330 202 ARG B N 1
ATOM 6158 C CA . ARG B 1 202 ? -19.792 -9.178 -6.440 1.000 104.295 202 ARG B CA 1
ATOM 6159 C C . ARG B 1 202 ? -18.695 -10.212 -6.172 1.000 98.662 202 ARG B C 1
ATOM 6160 O O . ARG B 1 202 ? -17.579 -10.084 -6.745 1.000 95.595 202 ARG B O 1
ATOM 6181 N N . ALA B 1 203 ? -19.044 -11.248 -5.404 1.000 94.383 203 ALA B N 1
ATOM 6182 C CA . ALA B 1 203 ? -18.127 -12.346 -5.028 1.000 90.130 203 ALA B CA 1
ATOM 6183 C C . ALA B 1 203 ? -17.642 -13.042 -6.304 1.000 89.260 203 ALA B C 1
ATOM 6184 O O . ALA B 1 203 ? -16.415 -13.255 -6.410 1.000 92.232 203 ALA B O 1
ATOM 6191 N N . ILE B 1 204 ? -18.518 -13.223 -7.298 1.000 88.780 204 ILE B N 1
ATOM 6192 C CA . ILE B 1 204 ? -18.141 -13.767 -8.640 1.000 90.046 204 ILE B CA 1
ATOM 6193 C C . ILE B 1 204 ? -17.088 -12.860 -9.283 1.000 94.032 204 ILE B C 1
ATOM 6194 O O . ILE B 1 204 ? -16.129 -13.395 -9.847 1.000 90.340 204 ILE B O 1
ATOM 6210 N N . ASP B 1 205 ? -17.256 -11.539 -9.182 1.000 100.025 205 ASP B N 1
ATOM 6211 C CA . ASP B 1 205 ? -16.355 -10.556 -9.840 1.000 105.465 205 ASP B CA 1
ATOM 6212 C C . ASP B 1 205 ? -14.965 -10.603 -9.158 1.000 107.692 205 ASP B C 1
ATOM 6213 O O . ASP B 1 205 ? -13.949 -10.807 -9.877 1.000 107.464 205 ASP B O 1
ATOM 6222 N N . GLN B 1 206 ? -14.921 -10.585 -7.823 1.000 110.154 206 GLN B N 1
ATOM 6223 C CA . GLN B 1 206 ? -13.673 -10.585 -6.999 1.000 112.740 206 GLN B CA 1
ATOM 6224 C C . GLN B 1 206 ? -13.127 -12.026 -6.843 1.000 111.913 206 GLN B C 1
ATOM 6225 O O . GLN B 1 206 ? -13.255 -12.578 -5.726 1.000 113.822 206 GLN B O 1
ATOM 6239 N N . ARG B 1 207 ? -12.579 -12.666 -7.897 1.000 110.102 207 ARG B N 1
ATOM 6240 C CA . ARG B 1 207 ? -12.112 -14.098 -7.824 1.000 102.951 207 ARG B CA 1
ATOM 6241 C C . ARG B 1 207 ? -11.098 -14.417 -8.932 1.000 100.566 207 ARG B C 1
ATOM 6242 O O . ARG B 1 207 ? -11.362 -14.094 -10.078 1.000 100.351 207 ARG B O 1
#

Organism: Rhodococcus opacus (NCBI:txid37919)

B-factor: mean 57.06, std 20.45, range [16.17, 133.21]

Nearest PDB structures (foldseek):
  7awv-assembly1_B  TM=1.005E+00  e=5.198E-40  Rhodococcus opacus
  4c0w-assembly1_A  TM=8.355E-01  e=1.482E-15  Pseudomonas putida
  1tik-assembly1_A  TM=8.792E-01  e=5.919E-14  Escherichia coli
  7n2x-assembly1_A  TM=8.769E-01  e=1.267E-13  Escherichia coli O157:H7
  4ese-assembly1_A-2  TM=8.050E-01  e=5.915E-11  Yersinia pestis CO92